Protein 3ASK (pdb70)

CATH classification: 2.30.30.140 (+1 more: 2.30.30.1150)

Secondary structure (DSSP, 8-state):
--S-TT-EEEEE-TTT--EEEEEEEEEEE-----EEEEEEETT-GGG-EEEEEGGGEEEPP--B--GGG--TT-EEEEEE-TTSTTS--EEEEEEEEEEEE-SS-EEEEEEE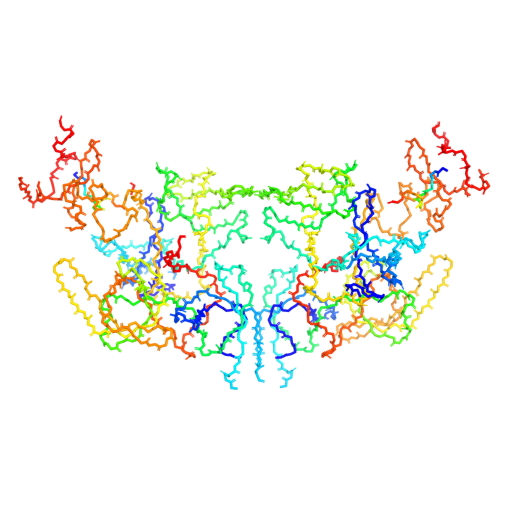E-SSSEEEEEEES-TT-PBPPPPSSSS----SPPPPPP-S---TTTTT-TTS--TTTS-SSS-------EE-SSS--EE-S------S--SSS----GGG-/--S-TT-EEEEE-TTT--EEEEEEEEEEE---EEEEEEETT-GGG-EEEEEGGGEEEPP--B--GGG--TT-EEEEEE-TTSTTS--EEEEEEEEEEEE-SS-EEEEEEEE-SSSEEEEEEES-TT-PBPPPPSSSS----S-PPPPP-S---TTTTT-SSS--TTTSBSSS---S-GGGEEE-SSS--EEETT----S--SSS----S--/--S-TT-EEEEE-TTT--EEEEEEEEEEE----EEEEEEETT-GGG-EEEEEGGGEEEPP--B--GGG--TT-EEEEEE-TT-TTS--EEEEEEEEEEEE-SS-EEEEEEEE-SSSEEEEEEES-TT-PBPPPPSSSS----SPPPPPP-----/--S-TT-EEEEE-TTT--EEEEEEEEEE-----EEEEEETT-GGG-EEEEEGGGEEEPP--B--GGG--TT-EEEEEE-TT-TTS--EEEEEEEEEEEE-SS-EEEEEEEE-SSSEEEEEEES-TT-PBPPPPSSSS----SPPPPPP----/--BTTT---/--BGGGG-

Solvent-accessible surface area: 41317 Å² total

Foldseek 3Di:
DLDDALFWKWFADLQWQFTATWGFHDKAQDVVQQTWTFIDGPPCCVVPTDIGGSVGIDAHWDDWDALVRDDAQAKWWAFADVVCRVFTAGIFIWGWHDWDDDPPDTWTFTWTDTNDRIDHTRTGDCRRGITHGDDGPPDDIHNDDDDDDDHDGADPVVRPPVPDWDCAPAPVVTRDPPSPWAAADQVRGIHRQQVPHHDPDDPDPHDHDDVRD/DLDDALFWKWFADLQWQFTATWGFHDWACVLQTKTFIDGPPCCVVPTDIGGNVGIDAHWDDWDALVRDDAQAKWWAFADVVDRVFTAGIFIWGWHDWDDDPPDTWTFTWTDTNDDIRHTRTGDCRRGITHGDDGPPDDIHNDDDDDDDHDGADPVQGPPLPFFDLAAAAVLPRDHPCQVQFDAAPVSRTTHRCVSPDDGDPPPPHDHDDVD/DLDDALFWKWFADLQWQFTATWGFHDWAQVVQQTWTFIDGPPCCVVPTDIGGSVGIDADFDDWDALVRDDAQAKWWAFADVVCRVDTAGIFIWGWHDWDDDPPDTWTFTWTDTNDDIRHTRTGDCRRGITHGDDGPPDDIHNDDDDDDDHDDPD/DLDDALFWKWFADLQWQFTATWGFHDWACVQQTWTFIDGPPCCVVPTDIGGSVGIDADWDDWDALVRDDAQDKWWAFADVVDRVDTAGIFIWGWHDWDDDPPDTWTFTWTDTNDDIRHTRTGDCRRGITHGDDGPPDDIHNDDDDDDDHDDD/DDDVVNVCD/DDDPVVPD

GO terms:
  GO:0061630 ubiquitin protein ligase activity (F, IDA)
  GO:0141119 chromosomal DNA methylation maintenance following DNA replication (P, IDA)
  GO:0006511 ubiquitin-dependent protein catabolic process (P, IDA)
  GO:0090307 mitotic spindle assembly (P, IDA)
  GO:0071168 protein localization to chromatin (P, IDA)
  GO:0005819 spindle (C, IC)
  GO:0062072 histone H3K9me2/3 reader activity (F, IDA)
  GO:0004842 ubiquitin-protein transferase activity (F, IDA)
  GO:0000785 chromatin (C, IDA)
  GO:0000791 euchromatin (C, IDA)
  GO:0000792 heterochromatin (C, IDA)
  GO:0005657 replication fork (C, IDA)
  GO:0008270 zinc ion binding (F, IDA)
  GO:0008327 methyl-CpG binding (F, IDA)
  GO:0042393 histone binding (F, IDA)
  GO:0044729 hemi-methylated DNA-binding (F, IDA)
  GO:0051865 protein autoubiquitination (P, IDA)
  GO:0140234 histone H3K23 ubiquitin ligase activity (F, IDA)
  GO:0140248 histone H3K18 ubiquitin ligase activity (F, IDA)
  GO:0140851 histone H3K14 ubiquitin ligase activity (F, IDA)

Radius of gyration: 33.24 Å; Cα contacts (8 Å, |Δi|>4): 1728; chains: 6; bounding box: 74×104×76 Å

Sequence (747 aa):
SLYKVNEYVDARDTNMGAWFEAQVVRVTRKAEEDVIYHVKYDDYPENGVVQMNSRDVRARARTIIKWQDLEVGQVVMLNYNPDNPKERGFWYDAEISRKRETRTARELYANVVLGDDSLNDCRIIFVDEVFKIERPGEGSPMVDNPMRRKSGPSCKHCKDDVNRLCRVCACHLCGGRQDKQLMCDECDMAFHIYCPPLSSVPSEDEWYCPECRSLYKVNEYVDARDTNMGAWFEAQVVRVTRKEDVIYHVKYDDYPENGVVQMNSRDVRARARTIIKWQDLEVGQVVMLNYNPDNPKERGFWYDAEISRKRETRTARELYANVVLGDDSLNDCRIIFVDEVFKIERPGEGSPMVDNPMRRKSGPSCKHCKDDVNRLCRVCACHLCGGRQDPDKQLMCDECDMAFHIYCPLSSVPSEDEWYCPECSLYKVNEYVDARDTNMGAWFEAQVVRVTRKEEDVIYHVKYDDYPENGVVQMNSRDVRARARTIIKWQDLEVGQVVMLNYNPDNPKERGFWYDAEISRKRETRTARELYANVVLGDDSLNDCRIIFVDEVFKIERPGEGSPMVDNPMRRKSGPSCSLYKVNEYVDARDTNMGAWFEAQVVRVTREEDVIYHVKYDDYPENGVVQMNSRDVRARARTIIKWQDLEVGQVVMLNYNPDNPKERGFWYDAEISRKRETRTARELYANVVLGDDSLNDCRIIFVDEVFKIERPGEGSPMVDNPMRRKSGPSARTKQTARSARTKQTAR

Organism: Homo sapiens (NCBI:txid9606)

Nearest PDB structures (foldseek):
  3ask-assembly1_A  TM=1.005E+00  e=2.298E-40  Homo sapiens
  4gy5-assembly2_B  TM=9.785E-01  e=2.941E-33  Homo sapiens
  8xv7-assembly4_G  TM=7.221E-01  e=1.138E-34  Homo sapiens
  8xv7-assembly2_C  TM=7.430E-01  e=5.491E-34  Homo sapiens
  4gy5-assembly3_C  TM=9.882E-01  e=8.715E-26  Homo sapiens

InterPro domains:
  IPR000626 Ubiquitin-like domain [PF00240] (3-75)
  IPR000626 Ubiquitin-like domain [PS50053] (1-75)
  IPR000626 Ubiquitin-like domain [SM00213] (1-74)
  IPR001841 Zinc finger, RING-type [PS50089] (318-364)
  IPR001841 Zinc finger, RING-type [PS50089] (724-763)
  IPR001841 Zinc finger, RING-type [SM00184] (318-363)
  IPR001841 Zinc finger, RING-type [SM00184] (724-762)
  IPR001965 Zinc finger, PHD-type [SM00249] (317-364)
  IPR003105 SRA-YDG [PF02182] (417-585)
  IPR003105 SRA-YDG [PS51015] (419-582)
  IPR003105 SRA-YDG [SM00466] (414-586)
  IPR011011 Zinc finger, FYVE/PHD-type [SSF57903] (316-367)
  IPR013083 Zinc finger, RING/FYVE/PHD-type [G3DSA:3.30.40.10] (670-793)
  IPR015947 PUA-like superfamily [SSF88697] (400-607)
  IPR017907 Zinc finger, RING-type, conserved site [PS00518] (739-748)
  IPR019787 Zinc finger, PHD-finger [PF00628] (318-363)
  IPR019787 Zinc finger, PHD-finger [PS50016] (310-366)
  IPR021991 UHRF1, tandem tudor domain [PF12148] (133-284)
  IPR029071 Ubiquitin-like domain superfamily [SSF54236] (1-96)
  IPR036987 SRA-YDG superfamily [G3DSA:2.30.280.10] (399-609)

B-factor: mean 73.13, std 26.06, range [27.77, 177.84]

Structure (mmCIF, N/CA/C/O backbone):
data_3ASK
#
_entry.id   3ASK
#
_cell.length_a   145.178
_cell.length_b   145.178
_cell.length_c   125.413
_cell.angle_alpha   90.00
_cell.angle_beta   90.00
_cell.angle_gamma   90.00
#
_symmetry.space_group_name_H-M   'P 42 21 2'
#
loop_
_entity.id
_entity.type
_entity.pdbx_description
1 polymer 'E3 ubiquitin-protein ligase UHRF1'
2 polymer 'Histone H3.3'
3 non-polymer 'ZINC ION'
4 water water
#
loop_
_atom_site.group_PDB
_atom_site.id
_atom_site.type_symbol
_atom_site.label_atom_id
_atom_site.label_alt_id
_atom_site.label_comp_id
_atom_site.label_asym_id
_atom_site.label_entity_id
_atom_site.label_seq_id
_atom_site.pdbx_PDB_ins_code
_atom_site.Cartn_x
_atom_site.Cartn_y
_atom_site.Cartn_z
_atom_site.occupancy
_atom_site.B_iso_or_equiv
_atom_site.auth_seq_id
_atom_site.auth_comp_id
_atom_site.auth_asym_id
_atom_site.auth_atom_id
_atom_site.pdbx_PDB_model_num
ATOM 1 N N . SER A 1 1 ? 23.216 -19.525 30.149 1.00 71.02 133 SER A N 1
ATOM 2 C CA . SER A 1 1 ? 22.637 -18.838 31.286 1.00 57.72 133 SER A CA 1
ATOM 3 C C . SER A 1 1 ? 23.174 -17.409 31.367 1.00 72.32 133 SER A C 1
ATOM 4 O O . SER A 1 1 ? 23.915 -16.972 30.485 1.00 79.41 133 SER A O 1
ATOM 7 N N . LEU A 1 2 ? 22.782 -16.677 32.408 1.00 62.87 134 LEU A N 1
ATOM 8 C CA . LEU A 1 2 ? 23.273 -15.317 32.604 1.00 73.73 134 LEU A CA 1
ATOM 9 C C . LEU A 1 2 ? 24.754 -15.357 32.924 1.00 69.17 134 LEU A C 1
ATOM 10 O O . LEU A 1 2 ? 25.561 -14.639 32.328 1.00 56.99 134 LEU A O 1
ATOM 15 N N . TYR A 1 3 ? 25.096 -16.219 33.874 1.00 54.35 135 TYR A N 1
ATOM 16 C CA . TYR A 1 3 ? 26.447 -16.292 34.404 1.00 65.86 135 TYR A CA 1
ATOM 17 C C . TYR A 1 3 ? 27.153 -17.583 33.993 1.00 60.87 135 TYR A C 1
ATOM 18 O O . TYR A 1 3 ? 26.609 -18.677 34.127 1.00 53.41 135 TYR A O 1
ATOM 27 N N . LYS A 1 4 ? 28.374 -17.437 33.492 1.00 51.57 136 LYS A N 1
ATOM 28 C CA . LYS A 1 4 ? 29.091 -18.548 32.893 1.00 51.79 136 LYS A CA 1
ATOM 29 C C . LYS A 1 4 ? 30.026 -19.179 33.901 1.00 64.60 136 LYS A C 1
ATOM 30 O O . LYS A 1 4 ? 30.355 -18.558 34.909 1.00 56.03 136 LYS A O 1
ATOM 36 N N . VAL A 1 5 ? 30.443 -20.414 33.633 1.00 51.27 137 VAL A N 1
ATOM 37 C CA . VAL A 1 5 ? 31.483 -21.048 34.429 1.00 53.37 137 VAL A CA 1
ATOM 38 C C . VAL A 1 5 ? 32.734 -20.159 34.469 1.00 56.97 137 VAL A C 1
ATOM 39 O O . VAL A 1 5 ? 33.055 -19.460 33.499 1.00 45.84 137 VAL A O 1
ATOM 43 N N . ASN A 1 6 ? 33.430 -20.172 35.599 1.00 52.44 138 ASN A N 1
ATOM 44 C CA . ASN A 1 6 ? 34.655 -19.388 35.748 1.00 74.09 138 ASN A CA 1
ATOM 45 C C . ASN A 1 6 ? 34.436 -17.905 35.960 1.00 65.48 138 ASN A C 1
ATOM 46 O O . ASN A 1 6 ? 35.406 -17.158 36.144 1.00 57.51 138 ASN A O 1
ATOM 51 N N . GLU A 1 7 ? 33.176 -17.481 35.889 1.00 51.20 139 GLU A N 1
ATOM 52 C CA . GLU A 1 7 ? 32.836 -16.076 36.058 1.00 46.28 139 GLU A CA 1
ATOM 53 C C . GLU A 1 7 ? 32.806 -15.777 37.536 1.00 64.00 139 GLU A C 1
ATOM 54 O O . GLU A 1 7 ? 32.363 -16.613 38.328 1.00 60.60 139 GLU A O 1
ATOM 60 N N . TYR A 1 8 ? 33.315 -14.607 37.914 1.00 54.64 140 TYR A N 1
ATOM 61 C CA . TYR A 1 8 ? 33.347 -14.229 39.315 1.00 47.86 140 TYR A CA 1
ATOM 62 C C . TYR A 1 8 ? 32.052 -13.531 39.670 1.00 51.64 140 TYR A C 1
ATOM 63 O O . TYR A 1 8 ? 31.577 -12.669 38.932 1.00 68.95 140 TYR A O 1
ATOM 72 N N . VAL A 1 9 ? 31.473 -13.924 40.793 1.00 46.87 141 VAL A N 1
ATOM 73 C CA . VAL A 1 9 ? 30.141 -13.489 41.142 1.00 41.27 141 VAL A CA 1
ATOM 74 C C . VAL A 1 9 ? 30.068 -13.253 42.638 1.00 48.39 141 VAL A C 1
ATOM 75 O O . VAL A 1 9 ? 31.034 -13.472 43.359 1.00 49.90 141 VAL A O 1
ATOM 79 N N . ASP A 1 10 ? 28.924 -12.781 43.101 1.00 41.19 142 ASP A N 1
ATOM 80 C CA . ASP A 1 10 ? 28.661 -12.742 44.526 1.00 41.58 142 ASP A CA 1
ATOM 81 C C . ASP A 1 10 ? 27.520 -13.724 44.711 1.00 48.10 142 ASP A C 1
ATOM 82 O O . ASP A 1 10 ? 26.580 -13.761 43.905 1.00 44.99 142 ASP A O 1
ATOM 87 N N . ALA A 1 11 ? 27.612 -14.541 45.750 1.00 35.58 143 ALA A N 1
ATOM 88 C CA . ALA A 1 11 ? 26.549 -15.473 46.053 1.00 38.08 143 ALA A CA 1
ATOM 89 C C . ALA A 1 11 ? 25.970 -15.144 47.410 1.00 52.39 143 ALA A C 1
ATOM 90 O O . ALA A 1 11 ? 26.718 -14.942 48.367 1.00 43.23 143 ALA A O 1
ATOM 92 N N . ARG A 1 12 ? 24.643 -15.077 47.488 1.00 41.33 144 ARG A N 1
ATOM 93 C CA . ARG A 1 12 ? 23.983 -14.737 48.736 1.00 49.36 144 ARG A CA 1
ATOM 94 C C . ARG A 1 12 ? 23.674 -15.954 49.615 1.00 60.89 144 ARG A C 1
ATOM 95 O O . ARG A 1 12 ? 23.061 -16.918 49.168 1.00 58.87 144 ARG A O 1
ATOM 103 N N . ASP A 1 13 ? 24.103 -15.894 50.869 1.00 44.70 145 ASP A N 1
ATOM 104 C CA . ASP A 1 13 ? 23.753 -16.897 51.853 1.00 52.37 145 ASP A CA 1
ATOM 105 C C . ASP A 1 13 ? 22.348 -16.630 52.351 1.00 56.48 145 ASP A C 1
ATOM 106 O O . ASP A 1 13 ? 22.092 -15.601 52.952 1.00 71.53 145 ASP A O 1
ATOM 111 N N . THR A 1 14 ? 21.436 -17.561 52.102 1.00 68.31 146 THR A N 1
ATOM 112 C CA . THR A 1 14 ? 20.014 -17.333 52.355 1.00 69.96 146 THR A CA 1
ATOM 113 C C . THR A 1 14 ? 19.632 -17.243 53.829 1.00 64.36 146 THR A C 1
ATOM 114 O O . THR A 1 14 ? 18.565 -16.733 54.156 1.00 70.71 146 THR A O 1
ATOM 118 N N . ASN A 1 15 ? 20.493 -17.736 54.713 1.00 61.62 147 ASN A N 1
ATOM 119 C CA . ASN A 1 15 ? 20.251 -17.619 56.149 1.00 72.02 147 ASN A CA 1
ATOM 120 C C . ASN A 1 15 ? 20.433 -16.197 56.643 1.00 72.95 147 ASN A C 1
ATOM 121 O O . ASN A 1 15 ? 19.546 -15.627 57.272 1.00 82.76 147 ASN A O 1
ATOM 126 N N . MET A 1 16 ? 21.597 -15.632 56.350 1.00 66.87 148 MET A N 1
ATOM 127 C CA . MET A 1 16 ? 21.972 -14.338 56.886 1.00 69.53 148 MET A CA 1
ATOM 128 C C . MET A 1 16 ? 21.761 -13.180 55.936 1.00 59.79 148 MET A C 1
ATOM 129 O O . MET A 1 16 ? 21.858 -12.033 56.345 1.00 74.26 148 MET A O 1
ATOM 134 N N . GLY A 1 17 ? 21.486 -13.475 54.675 1.00 59.10 149 GLY A N 1
ATOM 135 C CA . GLY A 1 17 ? 21.189 -12.441 53.701 1.00 56.17 149 GLY A CA 1
ATOM 136 C C . GLY A 1 17 ? 22.420 -11.818 53.077 1.00 52.21 149 GLY A C 1
ATOM 137 O O . GLY A 1 17 ? 22.319 -11.109 52.083 1.00 55.60 149 GLY A O 1
ATOM 138 N N . ALA A 1 18 ? 23.584 -12.091 53.660 1.00 60.02 150 ALA A N 1
ATOM 139 C CA . ALA A 1 18 ? 24.851 -11.540 53.182 1.00 48.17 150 ALA A CA 1
ATOM 140 C C . ALA A 1 18 ? 25.257 -12.081 51.811 1.00 54.63 150 ALA A C 1
ATOM 141 O O . ALA A 1 18 ? 24.911 -13.196 51.449 1.00 71.22 150 ALA A O 1
ATOM 143 N N . TRP A 1 19 ? 25.977 -11.274 51.044 1.00 48.04 151 TRP A N 1
ATOM 144 C CA . TRP A 1 19 ? 26.557 -11.730 49.791 1.00 47.17 151 TRP A CA 1
ATOM 145 C C . TRP A 1 19 ? 28.036 -12.024 49.985 1.00 61.88 151 TRP A C 1
ATOM 146 O O . TRP A 1 19 ? 28.749 -11.290 50.692 1.00 41.17 151 TRP A O 1
ATOM 157 N N . PHE A 1 20 ? 28.489 -13.105 49.350 1.00 47.42 152 PHE A N 1
ATOM 158 C CA . PHE A 1 20 ? 29.866 -13.536 49.469 1.00 42.85 152 PHE A CA 1
ATOM 159 C C . PHE A 1 20 ? 30.558 -13.648 48.134 1.00 39.56 152 PHE A C 1
ATOM 160 O O . PHE A 1 20 ? 29.946 -13.967 47.132 1.00 47.58 152 PHE A O 1
ATOM 168 N N . GLU A 1 21 ? 31.850 -13.379 48.130 1.00 50.19 153 GLU A N 1
ATOM 169 C CA . GLU A 1 21 ? 32.624 -13.462 46.910 1.00 53.39 153 GLU A CA 1
ATOM 170 C C . GLU A 1 21 ? 32.828 -14.926 46.583 1.00 50.75 153 GLU A C 1
ATOM 171 O O . GLU A 1 21 ? 33.315 -15.695 47.414 1.00 56.85 153 GLU A O 1
ATOM 177 N N . ALA A 1 22 ? 32.431 -15.308 45.375 1.00 48.43 154 ALA A N 1
ATOM 178 C CA . ALA A 1 22 ? 32.449 -16.702 44.948 1.00 46.56 154 ALA A CA 1
ATOM 179 C C . ALA A 1 22 ? 32.745 -16.787 43.471 1.00 51.65 154 ALA A C 1
ATOM 180 O O . ALA A 1 22 ? 32.890 -15.768 42.791 1.00 65.33 154 ALA A O 1
ATOM 182 N N . GLN A 1 23 ? 32.808 -18.011 42.966 1.00 50.48 155 GLN A N 1
ATOM 183 C CA . GLN A 1 23 ? 33.112 -18.228 41.558 1.00 50.94 155 GLN A CA 1
ATOM 184 C C . GLN A 1 23 ? 32.343 -19.408 40.977 1.00 53.54 155 GLN A C 1
ATOM 185 O O . GLN A 1 23 ? 32.144 -20.422 41.644 1.00 58.52 155 GLN A O 1
ATOM 191 N N . VAL A 1 24 ? 31.909 -19.276 39.733 1.00 43.62 156 VAL A N 1
ATOM 192 C CA . VAL A 1 24 ? 31.066 -20.299 39.137 1.00 47.43 156 VAL A CA 1
ATOM 193 C C . VAL A 1 24 ? 31.878 -21.469 38.630 1.00 57.83 156 VAL A C 1
ATOM 194 O O . VAL A 1 24 ? 32.781 -21.309 37.805 1.00 67.55 156 VAL A O 1
ATOM 198 N N . VAL A 1 25 ? 31.539 -22.649 39.133 1.00 64.65 157 VAL A N 1
ATOM 199 C CA . VAL A 1 25 ? 32.254 -23.879 38.819 1.00 61.02 157 VAL A CA 1
ATOM 200 C C . VAL A 1 25 ? 31.524 -24.734 37.776 1.00 63.73 157 VAL A C 1
ATOM 201 O O . VAL A 1 25 ? 32.143 -25.257 36.845 1.00 60.58 157 VAL A O 1
ATOM 205 N N . ARG A 1 26 ? 30.208 -24.853 37.925 1.00 55.78 158 ARG A N 1
ATOM 206 C CA . ARG A 1 26 ? 29.397 -25.620 36.989 1.00 65.17 158 ARG A CA 1
ATOM 207 C C . ARG A 1 26 ? 27.984 -25.073 36.915 1.00 49.10 158 ARG A C 1
ATOM 208 O O . ARG A 1 26 ? 27.467 -24.586 37.909 1.00 53.78 158 ARG A O 1
ATOM 216 N N . VAL A 1 27 ? 27.359 -25.163 35.741 1.00 65.11 159 VAL A N 1
ATOM 217 C CA . VAL A 1 27 ? 25.973 -24.706 35.568 1.00 62.96 159 VAL A CA 1
ATOM 218 C C . VAL A 1 27 ? 25.044 -25.842 35.164 1.00 56.89 159 VAL A C 1
ATOM 219 O O . VAL A 1 27 ? 25.260 -26.466 34.132 1.00 77.13 159 VAL A O 1
ATOM 223 N N . THR A 1 28 ? 24.011 -26.098 35.965 1.00 58.22 160 THR A N 1
ATOM 224 C CA . THR A 1 28 ? 22.969 -27.081 35.617 1.00 74.75 160 THR A CA 1
ATOM 225 C C . THR A 1 28 ? 21.552 -26.511 35.727 1.00 70.13 160 THR A C 1
ATOM 226 O O . THR A 1 28 ? 21.325 -25.564 36.467 1.00 75.57 160 THR A O 1
ATOM 230 N N . ARG A 1 29 ? 20.599 -27.099 35.006 1.00 88.79 161 ARG A N 1
ATOM 231 C CA . ARG A 1 29 ? 19.213 -26.613 35.026 1.00 99.00 161 ARG A CA 1
ATOM 232 C C . ARG A 1 29 ? 18.253 -27.560 35.769 1.00 88.51 161 ARG A C 1
ATOM 233 O O . ARG A 1 29 ? 18.633 -28.665 36.131 1.00 76.42 161 ARG A O 1
ATOM 241 N N . LYS A 1 30 ? 17.022 -27.119 36.019 1.00 108.55 162 LYS A N 1
ATOM 242 C CA . LYS A 1 30 ? 16.062 -27.902 36.816 1.00 118.45 162 LYS A CA 1
ATOM 243 C C . LYS A 1 30 ? 14.987 -28.629 35.992 1.00 124.54 162 LYS A C 1
ATOM 244 O O . LYS A 1 30 ? 14.650 -29.782 36.287 1.00 93.34 162 LYS A O 1
ATOM 250 N N . ALA A 1 31 ? 14.447 -27.944 34.981 1.00 120.34 163 ALA A N 1
ATOM 251 C CA . ALA A 1 31 ? 13.347 -28.466 34.161 1.00 129.37 163 ALA A CA 1
ATOM 252 C C . ALA A 1 31 ? 13.675 -28.431 32.662 1.00 111.52 163 ALA A C 1
ATOM 253 O O . ALA A 1 31 ? 13.767 -29.472 31.999 1.00 77.29 163 ALA A O 1
ATOM 255 N N . GLU A 1 38 ? 14.870 -20.378 30.424 1.00 91.89 179 GLU A N 1
ATOM 256 C CA . GLU A 1 38 ? 14.474 -19.538 31.553 1.00 111.06 179 GLU A CA 1
ATOM 257 C C . GLU A 1 38 ? 15.507 -19.605 32.681 1.00 100.40 179 GLU A C 1
ATOM 258 O O . GLU A 1 38 ? 16.016 -20.678 32.991 1.00 86.27 179 GLU A O 1
ATOM 264 N N . GLU A 1 39 ? 15.805 -18.460 33.295 1.00 81.72 180 GLU A N 1
ATOM 265 C CA . GLU A 1 39 ? 16.813 -18.388 34.355 1.00 81.44 180 GLU A CA 1
ATOM 266 C C . GLU A 1 39 ? 16.359 -18.934 35.692 1.00 84.47 180 GLU A C 1
ATOM 267 O O . GLU A 1 39 ? 16.527 -18.277 36.712 1.00 93.58 180 GLU A O 1
ATOM 273 N N . ASP A 1 40 ? 15.780 -20.127 35.691 1.00 96.50 181 ASP A N 1
ATOM 274 C CA . ASP A 1 40 ? 15.643 -20.885 36.924 1.00 94.68 181 ASP A CA 1
ATOM 275 C C . ASP A 1 40 ? 16.634 -22.036 36.850 1.00 98.81 181 ASP A C 1
ATOM 276 O O . ASP A 1 40 ? 16.270 -23.209 36.762 1.00 67.77 181 ASP A O 1
ATOM 281 N N . VAL A 1 41 ? 17.907 -21.658 36.852 1.00 94.08 182 VAL A N 1
ATOM 282 C CA . VAL A 1 41 ? 18.996 -22.601 36.730 1.00 71.89 182 VAL A CA 1
ATOM 283 C C . VAL A 1 41 ? 19.646 -22.780 38.086 1.00 73.89 182 VAL A C 1
ATOM 284 O O . VAL A 1 41 ? 19.253 -22.132 39.061 1.00 69.15 182 VAL A O 1
ATOM 288 N N . ILE A 1 42 ? 20.639 -23.662 38.138 1.00 58.64 183 ILE A N 1
ATOM 289 C CA . ILE A 1 42 ? 21.391 -23.909 39.353 1.00 64.07 183 ILE A CA 1
ATOM 290 C C . ILE A 1 42 ? 22.854 -23.541 39.152 1.00 69.83 183 ILE A C 1
ATOM 291 O O . ILE A 1 42 ? 23.511 -23.996 38.214 1.00 70.82 183 ILE A O 1
ATOM 296 N N . TYR A 1 43 ? 23.362 -22.696 40.034 1.00 57.24 184 TYR A N 1
ATOM 297 C CA . TYR A 1 43 ? 24.752 -22.305 39.953 1.00 57.00 184 TYR A CA 1
ATOM 298 C C . TYR A 1 43 ? 25.566 -23.051 40.990 1.00 60.08 184 TYR A C 1
ATOM 299 O O . TYR A 1 43 ? 25.256 -23.035 42.183 1.00 60.84 184 TYR A O 1
ATOM 308 N N . HIS A 1 44 ? 26.605 -23.725 40.521 1.00 52.46 185 HIS A N 1
ATOM 309 C CA . HIS A 1 44 ? 27.503 -24.431 41.415 1.00 65.79 185 HIS A CA 1
ATOM 310 C C . HIS A 1 44 ? 28.699 -23.540 41.639 1.00 59.00 185 HIS A C 1
ATOM 311 O O . HIS A 1 44 ? 29.516 -23.368 40.736 1.00 65.99 185 HIS A O 1
ATOM 318 N N . VAL A 1 45 ? 28.788 -22.959 42.835 1.00 43.03 186 VAL A N 1
ATOM 319 C CA . VAL A 1 45 ? 29.835 -21.985 43.124 1.00 53.77 186 VAL A CA 1
ATOM 320 C C . VAL A 1 45 ? 30.763 -22.484 44.215 1.00 48.67 186 VAL A C 1
ATOM 321 O O . VAL A 1 45 ? 30.331 -23.195 45.103 1.00 50.04 186 VAL A O 1
ATOM 325 N N . LYS A 1 46 ? 32.041 -22.127 44.131 1.00 55.81 187 LYS A N 1
ATOM 326 C CA . LYS A 1 46 ? 32.969 -22.326 45.238 1.00 43.63 187 LYS A CA 1
ATOM 327 C C . LYS A 1 46 ? 33.299 -20.958 45.794 1.00 55.35 187 LYS A C 1
ATOM 328 O O . LYS A 1 46 ? 33.504 -20.006 45.041 1.00 62.31 187 LYS A O 1
ATOM 334 N N . TYR A 1 47 ? 33.330 -20.846 47.112 1.00 65.85 188 TYR A N 1
ATOM 335 C CA . TYR A 1 47 ? 33.613 -19.561 47.756 1.00 58.08 188 TYR A CA 1
ATOM 336 C C . TYR A 1 47 ? 35.106 -19.248 47.845 1.00 68.85 188 TYR A C 1
ATOM 337 O O . TYR A 1 47 ? 35.911 -20.103 48.210 1.00 60.08 188 TYR A O 1
ATOM 346 N N . ASP A 1 48 ? 35.464 -18.011 47.514 1.00 87.42 189 ASP A N 1
ATOM 347 C CA . ASP A 1 48 ? 36.870 -17.604 47.403 1.00 105.03 189 ASP A CA 1
ATOM 348 C C . ASP A 1 48 ? 37.734 -18.003 48.610 1.00 94.27 189 ASP A C 1
ATOM 349 O O . ASP A 1 48 ? 38.800 -18.606 48.457 1.00 59.16 189 ASP A O 1
ATOM 354 N N . ASP A 1 49 ? 37.268 -17.663 49.805 1.00 71.13 190 ASP A N 1
ATOM 355 C CA . ASP A 1 49 ? 38.027 -17.922 51.021 1.00 77.14 190 ASP A CA 1
ATOM 356 C C . ASP A 1 49 ? 37.313 -18.884 51.973 1.00 81.32 190 ASP A C 1
ATOM 357 O O . ASP A 1 49 ? 37.486 -18.818 53.195 1.00 68.13 190 ASP A O 1
ATOM 362 N N . TYR A 1 50 ? 36.520 -19.785 51.402 1.00 77.05 191 TYR A N 1
ATOM 363 C CA . TYR A 1 50 ? 35.875 -20.823 52.186 1.00 72.96 191 TYR A CA 1
ATOM 364 C C . TYR A 1 50 ? 35.962 -22.205 51.531 1.00 70.09 191 TYR A C 1
ATOM 365 O O . TYR A 1 50 ? 34.952 -22.890 51.397 1.00 81.54 191 TYR A O 1
ATOM 374 N N . PRO A 1 51 ? 37.171 -22.630 51.137 1.00 67.24 192 PRO A N 1
ATOM 375 C CA . PRO A 1 51 ? 37.339 -23.941 50.508 1.00 78.79 192 PRO A CA 1
ATOM 376 C C . PRO A 1 51 ? 36.680 -25.075 51.307 1.00 70.95 192 PRO A C 1
ATOM 377 O O . PRO A 1 51 ? 36.197 -26.047 50.733 1.00 60.14 192 PRO A O 1
ATOM 381 N N . GLU A 1 52 ? 36.659 -24.947 52.623 1.00 55.99 193 GLU A N 1
ATOM 382 C CA . GLU A 1 52 ? 36.102 -25.978 53.476 1.00 61.93 193 GLU A CA 1
ATOM 383 C C . GLU A 1 52 ? 34.631 -26.278 53.175 1.00 72.88 193 GLU A C 1
ATOM 384 O O . GLU A 1 52 ? 34.098 -27.287 53.624 1.00 89.09 193 GLU A O 1
ATOM 390 N N . ASN A 1 53 ? 33.968 -25.402 52.432 1.00 57.05 194 ASN A N 1
ATOM 391 C CA . ASN A 1 53 ? 32.553 -25.584 52.159 1.00 51.18 194 ASN A CA 1
ATOM 392 C C . ASN A 1 53 ? 32.388 -26.183 50.790 1.00 51.14 194 ASN A C 1
ATOM 393 O O . ASN A 1 53 ? 31.282 -26.473 50.348 1.00 67.78 194 ASN A O 1
ATOM 398 N N . GLY A 1 54 ? 33.509 -26.351 50.107 1.00 50.55 195 GLY A N 1
ATOM 399 C CA . GLY A 1 54 ? 33.515 -26.950 48.792 1.00 50.65 195 GLY A CA 1
ATOM 400 C C . GLY A 1 54 ? 32.561 -26.270 47.850 1.00 48.55 195 GLY A C 1
ATOM 401 O O . GLY A 1 54 ? 32.416 -25.061 47.882 1.00 72.67 195 GLY A O 1
ATOM 402 N N . VAL A 1 55 ? 31.915 -27.057 47.008 1.00 47.82 196 VAL A N 1
ATOM 403 C CA . VAL A 1 55 ? 31.059 -26.517 45.979 1.00 41.34 196 VAL A CA 1
ATOM 404 C C . VAL A 1 55 ? 29.615 -26.522 46.450 1.00 59.67 196 VAL A C 1
ATOM 405 O O . VAL A 1 55 ? 29.031 -27.569 46.726 1.00 61.26 196 VAL A O 1
ATOM 409 N N . VAL A 1 56 ? 29.043 -25.331 46.554 1.00 68.12 197 VAL A N 1
ATOM 410 C CA . VAL A 1 56 ? 27.666 -25.171 47.003 1.00 47.63 197 VAL A CA 1
ATOM 411 C C . VAL A 1 56 ? 26.758 -24.893 45.825 1.00 46.57 197 VAL A C 1
ATOM 412 O O . VAL A 1 56 ? 27.183 -24.310 44.826 1.00 49.48 197 VAL A O 1
ATOM 416 N N . GLN A 1 57 ? 25.513 -25.341 45.926 1.00 57.93 198 GLN A N 1
ATOM 417 C CA . GLN A 1 57 ? 24.536 -25.099 44.868 1.00 59.59 198 GLN A CA 1
ATOM 418 C C . GLN A 1 57 ? 23.717 -23.885 45.223 1.00 58.08 198 GLN A C 1
ATOM 419 O O . GLN A 1 57 ? 23.214 -23.784 46.337 1.00 53.62 198 GLN A O 1
ATOM 425 N N . MET A 1 58 ? 23.593 -22.963 44.274 1.00 50.80 199 MET A N 1
ATOM 426 C CA . MET A 1 58 ? 22.876 -21.724 44.504 1.00 48.79 199 MET A CA 1
ATOM 427 C C . MET A 1 58 ? 21.672 -21.631 43.587 1.00 53.75 199 MET A C 1
ATOM 428 O O . MET A 1 58 ? 21.726 -22.018 42.421 1.00 59.37 199 MET A O 1
ATOM 433 N N . ASN A 1 59 ? 20.579 -21.114 44.120 1.00 49.97 200 ASN A N 1
ATOM 434 C CA . ASN A 1 59 ? 19.426 -20.796 43.307 1.00 62.67 200 ASN A CA 1
ATOM 435 C C . ASN A 1 59 ? 19.796 -19.528 42.556 1.00 56.27 200 ASN A C 1
ATOM 436 O O . ASN A 1 59 ? 20.516 -18.697 43.083 1.00 61.45 200 ASN A O 1
ATOM 441 N N . SER A 1 60 ? 19.329 -19.377 41.326 1.00 54.00 201 SER A N 1
ATOM 442 C CA . SER A 1 60 ? 19.770 -18.260 40.493 1.00 51.88 201 SER A CA 1
ATOM 443 C C . SER A 1 60 ? 19.451 -16.883 41.089 1.00 68.68 201 SER A C 1
ATOM 444 O O . SER A 1 60 ? 20.144 -15.899 40.821 1.00 59.84 201 SER A O 1
ATOM 447 N N . ARG A 1 61 ? 18.400 -16.804 41.894 1.00 68.37 202 ARG A N 1
ATOM 448 C CA . ARG A 1 61 ? 18.034 -15.525 42.487 1.00 65.53 202 ARG A CA 1
ATOM 449 C C . ARG A 1 61 ? 19.083 -15.063 43.478 1.00 66.28 202 ARG A C 1
ATOM 450 O O . ARG A 1 61 ? 19.034 -13.934 43.943 1.00 65.57 202 ARG A O 1
ATOM 458 N N . ASP A 1 62 ? 20.035 -15.937 43.786 1.00 56.06 203 ASP A N 1
ATOM 459 C CA . ASP A 1 62 ? 21.025 -15.671 44.812 1.00 48.60 203 ASP A CA 1
ATOM 460 C C . ASP A 1 62 ? 22.450 -15.519 44.256 1.00 58.77 203 ASP A C 1
ATOM 461 O O . ASP A 1 62 ? 23.435 -15.557 45.003 1.00 57.39 203 ASP A O 1
ATOM 466 N N . VAL A 1 63 ? 22.551 -15.330 42.945 1.00 46.04 204 VAL A N 1
ATOM 467 C CA . VAL A 1 63 ? 23.840 -15.097 42.298 1.00 48.56 204 VAL A CA 1
ATOM 468 C C . VAL A 1 63 ? 23.753 -13.882 41.381 1.00 56.48 204 VAL A C 1
ATOM 469 O O . VAL A 1 63 ? 22.827 -13.760 40.584 1.00 70.14 204 VAL A O 1
ATOM 473 N N . ARG A 1 64 ? 24.708 -12.971 41.500 1.00 54.49 205 ARG A N 1
ATOM 474 C CA . ARG A 1 64 ? 24.853 -11.886 40.528 1.00 47.66 205 ARG A CA 1
ATOM 475 C C . ARG A 1 64 ? 26.321 -11.659 40.211 1.00 52.70 205 ARG A C 1
ATOM 476 O O . ARG A 1 64 ? 27.206 -12.198 40.874 1.00 50.25 205 ARG A O 1
ATOM 484 N N . ALA A 1 65 ? 26.575 -10.854 39.192 1.00 52.52 206 ALA A N 1
ATOM 485 C CA . ALA A 1 65 ? 27.932 -10.485 38.840 1.00 41.13 206 ALA A CA 1
ATOM 486 C C . ALA A 1 65 ? 28.636 -9.849 40.030 1.00 50.88 206 ALA A C 1
ATOM 487 O O . ALA A 1 65 ? 28.019 -9.161 40.827 1.00 55.38 206 ALA A O 1
ATOM 489 N N . ARG A 1 66 ? 29.936 -10.073 40.128 1.00 52.52 207 ARG A N 1
ATOM 490 C CA . ARG A 1 66 ? 30.735 -9.577 41.229 1.00 39.21 207 ARG A CA 1
ATOM 491 C C . ARG A 1 66 ? 30.743 -8.073 41.274 1.00 54.81 207 ARG A C 1
ATOM 492 O O . ARG A 1 66 ? 30.960 -7.427 40.258 1.00 49.66 207 ARG A O 1
ATOM 500 N N . ALA A 1 67 ? 30.537 -7.518 42.462 1.00 51.94 208 ALA A N 1
ATOM 501 C CA . ALA A 1 67 ? 30.583 -6.085 42.644 1.00 45.80 208 ALA A CA 1
ATOM 502 C C . ALA A 1 67 ? 31.981 -5.586 42.268 1.00 43.18 208 ALA A C 1
ATOM 503 O O . ALA A 1 67 ? 32.968 -6.256 42.546 1.00 47.11 208 ALA A O 1
ATOM 505 N N . ARG A 1 68 ? 32.055 -4.412 41.641 1.00 43.08 209 ARG A N 1
ATOM 506 C CA . ARG A 1 68 ? 33.323 -3.854 41.185 1.00 50.19 209 ARG A CA 1
ATOM 507 C C . ARG A 1 68 ? 33.361 -2.337 41.309 1.00 51.54 209 ARG A C 1
ATOM 508 O O . ARG A 1 68 ? 34.426 -1.736 41.373 1.00 54.09 209 ARG A O 1
ATOM 516 N N . THR A 1 69 ? 32.194 -1.719 41.323 1.00 42.71 210 THR A N 1
ATOM 517 C CA . THR A 1 69 ? 32.115 -0.277 41.225 1.00 39.61 210 THR A CA 1
ATOM 518 C C . THR A 1 69 ? 31.719 0.340 42.550 1.00 43.83 210 THR A C 1
ATOM 519 O O . THR A 1 69 ? 30.653 0.061 43.085 1.00 50.58 210 THR A O 1
ATOM 523 N N . ILE A 1 70 ? 32.580 1.195 43.072 1.00 43.70 211 ILE A N 1
ATOM 524 C CA . ILE A 1 70 ? 32.279 1.917 44.294 1.00 47.15 211 ILE A CA 1
ATOM 525 C C . ILE A 1 70 ? 31.517 3.224 44.044 1.00 51.34 211 ILE A C 1
ATOM 526 O O . ILE A 1 70 ? 31.860 4.009 43.157 1.00 60.11 211 ILE A O 1
ATOM 531 N N . ILE A 1 71 ? 30.463 3.438 44.821 1.00 45.52 212 ILE A N 1
ATOM 532 C CA . ILE A 1 71 ? 29.739 4.697 44.780 1.00 43.38 212 ILE A CA 1
ATOM 533 C C . ILE A 1 71 ? 30.236 5.654 45.865 1.00 47.04 212 ILE A C 1
ATOM 534 O O . ILE A 1 71 ? 30.105 5.382 47.056 1.00 46.30 212 ILE A O 1
ATOM 539 N N . LYS A 1 72 ? 30.832 6.762 45.433 1.00 53.99 213 LYS A N 1
ATOM 540 C CA . LYS A 1 72 ? 31.377 7.758 46.341 1.00 39.47 213 LYS A CA 1
ATOM 541 C C . LYS A 1 72 ? 30.277 8.343 47.223 1.00 48.28 213 LYS A C 1
ATOM 542 O O . LYS A 1 72 ? 29.116 8.449 46.820 1.00 48.64 213 LYS A O 1
ATOM 548 N N . TRP A 1 73 ? 30.660 8.741 48.425 1.00 50.80 214 TRP A N 1
ATOM 549 C CA . TRP A 1 73 ? 29.773 9.477 49.308 1.00 53.50 214 TRP A CA 1
ATOM 550 C C . TRP A 1 73 ? 28.940 10.546 48.581 1.00 62.87 214 TRP A C 1
ATOM 551 O O . TRP A 1 73 ? 27.728 10.614 48.768 1.00 69.98 214 TRP A O 1
ATOM 562 N N . GLN A 1 74 ? 29.578 11.366 47.749 1.00 48.82 215 GLN A N 1
ATOM 563 C CA . GLN A 1 74 ? 28.873 12.451 47.081 1.00 48.58 215 GLN A CA 1
ATOM 564 C C . GLN A 1 74 ? 27.860 12.013 46.053 1.00 55.96 215 GLN A C 1
ATOM 565 O O . GLN A 1 74 ? 27.034 12.822 45.620 1.00 44.93 215 GLN A O 1
ATOM 571 N N . ASP A 1 75 ? 27.936 10.748 45.643 1.00 59.75 216 ASP A N 1
ATOM 572 C CA . ASP A 1 75 ? 27.041 10.241 44.612 1.00 49.53 216 ASP A CA 1
ATOM 573 C C . ASP A 1 75 ? 25.911 9.427 45.222 1.00 56.15 216 ASP A C 1
ATOM 574 O O . ASP A 1 75 ? 24.979 9.021 44.524 1.00 56.56 216 ASP A O 1
ATOM 579 N N . LEU A 1 76 ? 25.989 9.212 46.532 1.00 57.39 217 LEU A N 1
ATOM 580 C CA . LEU A 1 76 ? 24.964 8.463 47.254 1.00 59.03 217 LEU A CA 1
ATOM 581 C C . LEU A 1 76 ? 23.687 9.272 47.428 1.00 49.60 217 LEU A C 1
ATOM 582 O O . LEU A 1 76 ? 23.681 10.293 48.099 1.00 64.89 217 LEU A O 1
ATOM 587 N N . GLU A 1 77 ? 22.608 8.801 46.825 1.00 42.91 218 GLU A N 1
ATOM 588 C CA . GLU A 1 77 ? 21.305 9.424 46.966 1.00 52.01 218 GLU A CA 1
ATOM 589 C C . GLU A 1 77 ? 20.429 8.599 47.8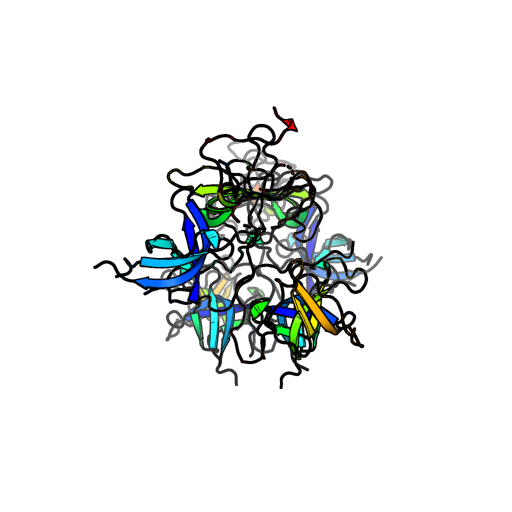84 1.00 52.29 218 GLU A C 1
ATOM 590 O O . GLU A 1 77 ? 20.443 7.373 47.848 1.00 53.99 218 GLU A O 1
ATOM 596 N N . VAL A 1 78 ? 19.635 9.269 48.697 1.00 50.47 219 VAL A N 1
ATOM 597 C CA . VAL A 1 78 ? 18.639 8.554 49.471 1.00 46.86 219 VAL A CA 1
ATOM 598 C C . VAL A 1 78 ? 17.691 7.808 48.540 1.00 42.94 219 VAL A C 1
ATOM 599 O O . VAL A 1 78 ? 17.424 8.257 47.438 1.00 40.37 219 VAL A O 1
ATOM 603 N N . GLY A 1 79 ? 17.209 6.652 48.975 1.00 52.30 220 GLY A N 1
ATOM 604 C CA . GLY A 1 79 ? 16.323 5.839 48.155 1.00 60.68 220 GLY A CA 1
ATOM 605 C C . GLY A 1 79 ? 17.027 4.880 47.204 1.00 57.25 220 GLY A C 1
ATOM 606 O O . GLY A 1 79 ? 16.404 4.013 46.593 1.00 49.08 220 GLY A O 1
ATOM 607 N N . GLN A 1 80 ? 18.335 5.052 47.087 1.00 53.15 221 GLN A N 1
ATOM 608 C CA . GLN A 1 80 ? 19.178 4.226 46.251 1.00 53.96 221 GLN A CA 1
ATOM 609 C C . GLN A 1 80 ? 19.438 2.885 46.937 1.00 60.22 221 GLN A C 1
ATOM 610 O O . GLN A 1 80 ? 19.631 2.836 48.154 1.00 54.69 221 GLN A O 1
ATOM 616 N N . VAL A 1 81 ? 19.429 1.800 46.161 1.00 55.40 222 VAL A N 1
ATOM 617 C CA . VAL A 1 81 ? 19.630 0.463 46.717 1.00 49.94 222 VAL A CA 1
ATOM 618 C C . VAL A 1 81 ? 21.009 -0.066 46.371 1.00 56.17 222 VAL A C 1
ATOM 619 O O . VAL A 1 81 ? 21.328 -0.264 45.201 1.00 56.54 222 VAL A O 1
ATOM 623 N N . VAL A 1 82 ? 21.817 -0.318 47.393 1.00 44.12 223 VAL A N 1
ATOM 624 C CA . VAL A 1 82 ? 23.238 -0.578 47.194 1.00 43.98 223 VAL A CA 1
ATOM 625 C C . VAL A 1 82 ? 23.707 -1.811 47.969 1.00 53.56 223 VAL A C 1
ATOM 626 O O . VAL A 1 82 ? 22.923 -2.437 48.672 1.00 55.94 223 VAL A O 1
ATOM 630 N N . MET A 1 83 ? 24.985 -2.159 47.839 1.00 42.20 224 MET A N 1
ATOM 631 C CA . MET A 1 83 ? 25.571 -3.196 48.686 1.00 42.87 224 MET A CA 1
ATOM 632 C C . MET A 1 83 ? 26.655 -2.619 49.549 1.00 37.95 224 MET A C 1
ATOM 633 O O . MET A 1 83 ? 27.622 -2.083 49.034 1.00 48.19 224 MET A O 1
ATOM 638 N N . LEU A 1 84 ? 26.496 -2.733 50.862 1.00 40.97 225 LEU A N 1
ATOM 639 C CA . LEU A 1 84 ? 27.429 -2.106 51.804 1.00 51.30 225 LEU A CA 1
ATOM 640 C C . LEU A 1 84 ? 27.749 -3.077 52.919 1.00 49.39 225 LEU A C 1
ATOM 641 O O . LEU A 1 84 ? 27.224 -4.172 52.939 1.00 44.33 225 LEU A O 1
ATOM 646 N N . ASN A 1 85 ? 28.603 -2.662 53.841 1.00 43.96 226 ASN A N 1
ATOM 647 C CA . ASN A 1 85 ? 29.075 -3.520 54.913 1.00 33.37 226 ASN A CA 1
ATOM 648 C C . ASN A 1 85 ? 28.459 -3.149 56.272 1.00 46.45 226 ASN A C 1
ATOM 649 O O . ASN A 1 85 ? 28.481 -1.993 56.694 1.00 59.34 226 ASN A O 1
ATOM 654 N N . TYR A 1 86 ? 27.926 -4.143 56.968 1.00 45.92 227 TYR A N 1
ATOM 655 C CA . TYR A 1 86 ? 27.301 -3.922 58.264 1.00 42.15 227 TYR A CA 1
ATOM 656 C C . TYR A 1 86 ? 27.428 -5.156 59.134 1.00 57.71 227 TYR A C 1
ATOM 657 O O . TYR A 1 86 ? 27.387 -6.275 58.636 1.00 68.28 227 TYR A O 1
ATOM 666 N N . ASN A 1 87 ? 27.575 -4.958 60.438 1.00 67.48 228 ASN A N 1
ATOM 667 C CA . ASN A 1 87 ? 27.695 -6.072 61.377 1.00 48.37 228 ASN A CA 1
ATOM 668 C C . ASN A 1 87 ? 26.586 -6.009 62.423 1.00 58.53 228 ASN A C 1
ATOM 669 O O . ASN A 1 87 ? 26.754 -5.398 63.465 1.00 63.61 228 ASN A O 1
ATOM 674 N N . PRO A 1 88 ? 25.443 -6.645 62.143 1.00 48.71 229 PRO A N 1
ATOM 675 C CA . PRO A 1 88 ? 24.242 -6.478 62.966 1.00 55.37 229 PRO A CA 1
ATOM 676 C C . PRO A 1 88 ? 24.415 -6.878 64.433 1.00 65.50 229 PRO A C 1
ATOM 677 O O . PRO A 1 88 ? 23.607 -6.456 65.258 1.00 66.54 229 PRO A O 1
ATOM 681 N N . ASP A 1 89 ? 25.442 -7.660 64.756 1.00 65.44 230 ASP A N 1
ATOM 682 C CA . ASP A 1 89 ? 25.689 -8.041 66.146 1.00 65.00 230 ASP A CA 1
ATOM 683 C C . ASP A 1 89 ? 26.633 -7.048 66.797 1.00 64.14 230 ASP A C 1
ATOM 684 O O . ASP A 1 89 ? 26.659 -6.906 68.016 1.00 68.88 230 ASP A O 1
ATOM 689 N N . ASN A 1 90 ? 27.411 -6.361 65.972 1.00 72.07 231 ASN A N 1
ATOM 690 C CA . ASN A 1 90 ? 28.366 -5.361 66.446 1.00 80.35 231 ASN A CA 1
ATOM 691 C C . ASN A 1 90 ? 28.420 -4.156 65.527 1.00 77.39 231 ASN A C 1
ATOM 692 O O . ASN A 1 90 ? 29.411 -3.961 64.821 1.00 68.54 231 ASN A O 1
ATOM 697 N N . PRO A 1 91 ? 27.361 -3.341 65.538 1.00 70.85 232 PRO A N 1
ATOM 698 C CA . PRO A 1 91 ? 27.198 -2.280 64.544 1.00 68.40 232 PRO A CA 1
ATOM 699 C C . PRO A 1 91 ? 28.355 -1.298 64.466 1.00 55.89 232 PRO A C 1
ATOM 700 O O . PRO A 1 91 ? 28.422 -0.547 63.504 1.00 77.29 232 PRO A O 1
ATOM 704 N N . LYS A 1 92 ? 29.252 -1.298 65.440 1.00 51.03 233 LYS A N 1
ATOM 705 C CA . LYS A 1 92 ? 30.382 -0.384 65.386 1.00 59.25 233 LYS A CA 1
ATOM 706 C C . LYS A 1 92 ? 31.595 -1.023 64.695 1.00 64.80 233 LYS A C 1
ATOM 707 O O . LYS A 1 92 ? 32.612 -0.375 64.464 1.00 60.05 233 LYS A O 1
ATOM 713 N N . GLU A 1 93 ? 31.463 -2.297 64.346 1.00 74.96 234 GLU A N 1
ATOM 714 C CA . GLU A 1 93 ? 32.559 -3.066 63.762 1.00 61.14 234 GLU A CA 1
ATOM 715 C C . GLU A 1 93 ? 32.298 -3.397 62.292 1.00 56.66 234 GLU A C 1
ATOM 716 O O . GLU A 1 93 ? 31.184 -3.223 61.789 1.00 49.00 234 GLU A O 1
ATOM 722 N N . ARG A 1 94 ? 33.328 -3.861 61.593 1.00 54.74 235 ARG A N 1
ATOM 723 C CA . ARG A 1 94 ? 33.128 -4.335 60.230 1.00 51.07 235 ARG A CA 1
ATOM 724 C C . ARG A 1 94 ? 32.385 -5.661 60.268 1.00 63.07 235 ARG A C 1
ATOM 725 O O . ARG A 1 94 ? 32.542 -6.453 61.204 1.00 71.80 235 ARG A O 1
ATOM 733 N N . GLY A 1 95 ? 31.561 -5.899 59.258 1.00 49.21 236 GLY A N 1
ATOM 734 C CA . GLY A 1 95 ? 30.795 -7.125 59.206 1.00 50.42 236 GLY A CA 1
ATOM 735 C C . GLY A 1 95 ? 30.799 -7.749 57.830 1.00 55.27 236 GLY A C 1
ATOM 736 O O . GLY A 1 95 ? 31.851 -7.997 57.257 1.00 55.07 236 GLY A O 1
ATOM 737 N N . PHE A 1 96 ? 29.612 -8.004 57.298 1.00 40.44 237 PHE A N 1
ATOM 738 C CA . PHE A 1 96 ? 29.493 -8.613 55.988 1.00 42.94 237 PHE A CA 1
ATOM 739 C C . PHE A 1 96 ? 28.787 -7.699 54.992 1.00 45.95 237 PHE A C 1
ATOM 740 O O . PHE A 1 96 ? 28.499 -6.557 55.276 1.00 56.09 237 PHE A O 1
ATOM 748 N N . TRP A 1 97 ? 28.507 -8.220 53.818 1.00 39.90 238 TRP A N 1
ATOM 749 C CA . TRP A 1 97 ? 28.001 -7.412 52.746 1.00 37.29 238 TRP A CA 1
ATOM 750 C C . TRP A 1 97 ? 26.518 -7.675 52.535 1.00 45.28 238 TRP A C 1
ATOM 751 O O . TRP A 1 97 ? 26.107 -8.777 52.202 1.00 56.44 238 TRP A O 1
ATOM 762 N N . TYR A 1 98 ? 25.713 -6.647 52.754 1.00 45.56 239 TYR A N 1
ATOM 763 C CA . TYR A 1 98 ? 24.270 -6.761 52.637 1.00 45.19 239 TYR A CA 1
ATOM 764 C C . TYR A 1 98 ? 23.758 -5.733 51.657 1.00 49.52 239 TYR A C 1
ATOM 765 O O . TYR A 1 98 ? 24.414 -4.726 51.394 1.00 52.88 239 TYR A O 1
ATOM 774 N N . ASP A 1 99 ? 22.576 -5.998 51.123 1.00 45.92 240 ASP A N 1
ATOM 775 C CA . ASP A 1 99 ? 21.848 -5.032 50.326 1.00 47.55 240 ASP A CA 1
ATOM 776 C C . ASP A 1 99 ? 21.055 -4.099 51.227 1.00 56.24 240 ASP A C 1
ATOM 777 O O . ASP A 1 99 ? 20.446 -4.545 52.188 1.00 54.16 240 ASP A O 1
ATOM 782 N N . ALA A 1 100 ? 21.067 -2.807 50.913 1.00 58.22 241 ALA A N 1
ATOM 783 C CA . ALA A 1 100 ? 20.415 -1.806 51.748 1.00 54.06 241 ALA A CA 1
ATOM 784 C C . ALA A 1 100 ? 19.873 -0.678 50.905 1.00 51.22 241 ALA A C 1
ATOM 785 O O . ALA A 1 100 ? 20.416 -0.366 49.852 1.00 58.12 241 ALA A O 1
ATOM 787 N N . GLU A 1 101 ? 18.770 -0.097 51.356 1.00 57.44 242 GLU A N 1
ATOM 788 C CA . GLU A 1 101 ? 18.261 1.125 50.755 1.00 58.66 242 GLU A CA 1
ATOM 789 C C . GLU A 1 101 ? 18.698 2.269 51.631 1.00 53.70 242 GLU A C 1
ATOM 790 O O . GLU A 1 101 ? 18.445 2.280 52.833 1.00 48.52 242 GLU A O 1
ATOM 796 N N . ILE A 1 102 ? 19.381 3.223 51.021 1.00 51.84 243 ILE A N 1
ATOM 797 C CA . ILE A 1 102 ? 19.877 4.369 51.746 1.00 51.88 243 ILE A CA 1
ATOM 798 C C . ILE A 1 102 ? 18.713 5.259 52.165 1.00 52.48 243 ILE A C 1
ATOM 799 O O . ILE A 1 102 ? 17.832 5.568 51.362 1.00 50.70 243 ILE A O 1
ATOM 804 N N . SER A 1 103 ? 18.698 5.647 53.437 1.00 46.82 244 SER A N 1
ATOM 805 C CA . SER A 1 103 ? 17.524 6.303 54.015 1.00 49.80 244 SER A CA 1
ATOM 806 C C . SER A 1 103 ? 17.768 7.745 54.420 1.00 54.37 244 SER A C 1
ATOM 807 O O . SER A 1 103 ? 16.855 8.556 54.400 1.00 52.93 244 SER A O 1
ATOM 810 N N . ARG A 1 104 ? 19.000 8.067 54.780 1.00 48.87 245 ARG A N 1
ATOM 811 C CA . ARG A 1 104 ? 19.300 9.398 55.265 1.00 49.06 245 ARG A CA 1
ATOM 812 C C . ARG A 1 104 ? 20.799 9.680 55.239 1.00 60.73 245 ARG A C 1
ATOM 813 O O . ARG A 1 104 ? 21.606 8.811 55.560 1.00 56.39 245 ARG A O 1
ATOM 821 N N . LYS A 1 105 ? 21.175 10.895 54.850 1.00 51.32 246 LYS A N 1
ATOM 822 C CA . LYS A 1 105 ? 22.560 11.322 54.978 1.00 53.92 246 LYS A CA 1
ATOM 823 C C . LYS A 1 105 ? 22.630 12.646 55.729 1.00 66.81 246 LYS A C 1
ATOM 824 O O . LYS A 1 105 ? 21.778 13.523 55.547 1.00 51.22 246 LYS A O 1
ATOM 830 N N . ARG A 1 106 ? 23.660 12.789 56.556 1.00 41.20 247 ARG A N 1
ATOM 831 C CA . ARG A 1 106 ? 23.853 13.991 57.323 1.00 41.18 247 ARG A CA 1
ATOM 832 C C . ARG A 1 106 ? 25.340 14.255 57.356 1.00 56.14 247 ARG A C 1
ATOM 833 O O . ARG A 1 106 ? 26.107 13.403 57.772 1.00 51.00 247 ARG A O 1
ATOM 841 N N . GLU A 1 107 ? 25.761 15.427 56.898 1.00 49.42 248 GLU A N 1
ATOM 842 C CA . GLU A 1 107 ? 27.167 15.768 56.932 1.00 38.43 248 GLU A CA 1
ATOM 843 C C . GLU A 1 107 ? 27.349 16.985 57.805 1.00 45.58 248 GLU A C 1
ATOM 844 O O . GLU A 1 107 ? 26.672 17.992 57.633 1.00 60.90 248 GLU A O 1
ATOM 850 N N . THR A 1 108 ? 28.253 16.869 58.760 1.00 39.37 249 THR A N 1
ATOM 851 C CA . THR A 1 108 ? 28.595 17.956 59.647 1.00 45.51 249 THR A CA 1
ATOM 852 C C . THR A 1 108 ? 30.100 18.121 59.568 1.00 59.28 249 THR A C 1
ATOM 853 O O . THR A 1 108 ? 30.777 17.479 58.770 1.00 51.87 249 THR A O 1
ATOM 857 N N . ARG A 1 109 ? 30.628 18.979 60.424 1.00 73.28 250 ARG A N 1
ATOM 858 C CA . ARG A 1 109 ? 32.034 19.314 60.373 1.00 75.90 250 ARG A CA 1
ATOM 859 C C . ARG A 1 109 ? 32.876 18.126 60.790 1.00 63.42 250 ARG A C 1
ATOM 860 O O . ARG A 1 109 ? 34.036 18.031 60.421 1.00 72.73 250 ARG A O 1
ATOM 868 N N . THR A 1 110 ? 32.289 17.218 61.561 1.00 74.22 251 THR A N 1
ATOM 869 C CA . THR A 1 110 ? 33.052 16.110 62.146 1.00 81.87 251 THR A CA 1
ATOM 870 C C . THR A 1 110 ? 32.781 14.735 61.532 1.00 82.26 251 THR A C 1
ATOM 871 O O . THR A 1 110 ? 33.647 13.867 61.566 1.00 80.59 251 THR A O 1
ATOM 875 N N . ALA A 1 111 ? 31.591 14.520 60.984 1.00 69.37 252 ALA A N 1
ATOM 876 C CA . ALA A 1 111 ? 31.251 13.198 60.477 1.00 50.67 252 ALA A CA 1
ATOM 877 C C . ALA A 1 111 ? 30.390 13.193 59.220 1.00 64.38 252 ALA A C 1
ATOM 878 O O . ALA A 1 111 ? 29.582 14.098 58.994 1.00 65.18 252 ALA A O 1
ATOM 880 N N . ARG A 1 112 ? 30.577 12.158 58.403 1.00 60.72 253 ARG A N 1
ATOM 881 C CA . ARG A 1 112 ? 29.653 11.854 57.321 1.00 54.60 253 ARG A CA 1
ATOM 882 C C . ARG A 1 112 ? 28.792 10.692 57.784 1.00 66.62 253 ARG A C 1
ATOM 883 O O . ARG A 1 112 ? 29.299 9.610 58.072 1.00 71.88 253 ARG A O 1
ATOM 891 N N . GLU A 1 113 ? 27.489 10.932 57.882 1.00 57.66 254 GLU A N 1
ATOM 892 C CA . GLU A 1 113 ? 26.594 10.001 58.536 1.00 49.03 254 GLU A CA 1
ATOM 893 C C . GLU A 1 113 ? 25.685 9.355 57.526 1.00 53.73 254 GLU A C 1
ATOM 894 O O . GLU A 1 113 ? 24.839 10.015 56.938 1.00 57.35 254 GLU A O 1
ATOM 900 N N . LEU A 1 114 ? 25.880 8.053 57.331 1.00 61.36 255 LEU A N 1
ATOM 901 C CA . LEU A 1 114 ? 25.103 7.288 56.375 1.00 47.37 255 LEU A CA 1
ATOM 902 C C . LEU A 1 114 ? 24.137 6.373 57.112 1.00 48.44 255 LEU A C 1
ATOM 903 O O . LEU A 1 114 ? 24.540 5.591 57.959 1.00 52.90 255 LEU A O 1
ATOM 908 N N . TYR A 1 115 ? 22.857 6.474 56.782 1.00 43.76 256 TYR A N 1
ATOM 909 C CA . TYR A 1 115 ? 21.850 5.593 57.359 1.00 44.62 256 TYR A CA 1
ATOM 910 C C . TYR A 1 115 ? 21.124 4.860 56.249 1.00 48.11 256 TYR A C 1
ATOM 911 O O . TYR A 1 115 ? 20.809 5.442 55.215 1.00 45.44 256 TYR A O 1
ATOM 920 N N . ALA A 1 116 ? 20.868 3.576 56.464 1.00 55.64 257 ALA A N 1
ATOM 921 C CA . ALA A 1 116 ? 20.204 2.760 55.460 1.00 52.73 257 ALA A CA 1
ATOM 922 C C . ALA A 1 116 ? 19.450 1.611 56.088 1.00 51.89 257 ALA A C 1
ATOM 923 O O . ALA A 1 116 ? 19.760 1.189 57.202 1.00 53.91 257 ALA A O 1
ATOM 925 N N . ASN A 1 117 ? 18.460 1.112 55.357 1.00 42.74 258 ASN A N 1
ATOM 926 C CA . ASN A 1 117 ? 17.735 -0.089 55.750 1.00 58.48 258 ASN A CA 1
ATOM 927 C C . ASN A 1 117 ? 18.408 -1.340 55.225 1.00 58.38 258 ASN A C 1
ATOM 928 O O . ASN A 1 117 ? 18.255 -1.671 54.060 1.00 52.42 258 ASN A O 1
ATOM 933 N N . VAL A 1 118 ? 19.138 -2.028 56.093 1.00 51.22 259 VAL A N 1
ATOM 934 C CA . VAL A 1 118 ? 19.847 -3.243 55.732 1.00 54.99 259 VAL A CA 1
ATOM 935 C C . VAL A 1 118 ? 18.901 -4.438 55.607 1.00 48.46 259 VAL A C 1
ATOM 936 O O . VAL A 1 118 ? 18.098 -4.697 56.477 1.00 59.21 259 VAL A O 1
ATOM 940 N N . VAL A 1 119 ? 18.998 -5.164 54.511 1.00 48.25 260 VAL A N 1
ATOM 941 C CA . VAL A 1 119 ? 18.156 -6.327 54.292 1.00 51.23 260 VAL A CA 1
ATOM 942 C C . VAL A 1 119 ? 18.878 -7.612 54.709 1.00 58.53 260 VAL A C 1
ATOM 943 O O . VAL A 1 119 ? 19.889 -7.991 54.120 1.00 60.97 260 VAL A O 1
ATOM 947 N N . LEU A 1 120 ? 18.348 -8.284 55.722 1.00 61.71 261 LEU A N 1
ATOM 948 C CA . LEU A 1 120 ? 18.949 -9.511 56.221 1.00 57.10 261 LEU A CA 1
ATOM 949 C C . LEU A 1 120 ? 18.287 -10.764 55.645 1.00 71.47 261 LEU A C 1
ATOM 950 O O . LEU A 1 120 ? 17.692 -10.725 54.565 1.00 70.09 261 LEU A O 1
ATOM 955 N N . GLY A 1 121 ? 18.399 -11.870 56.376 1.00 75.27 262 GLY A N 1
ATOM 956 C CA . GLY A 1 121 ? 17.862 -13.150 55.948 1.00 89.10 262 GLY A CA 1
ATOM 957 C C . GLY A 1 121 ? 16.385 -13.155 55.596 1.00 108.51 262 GLY A C 1
ATOM 958 O O . GLY A 1 121 ? 16.002 -13.581 54.503 1.00 81.99 262 GLY A O 1
ATOM 959 N N . ASP A 1 122 ? 15.551 -12.697 56.524 1.00 106.98 263 ASP A N 1
ATOM 960 C CA . ASP A 1 122 ? 14.115 -12.618 56.281 1.00 123.45 263 ASP A CA 1
ATOM 961 C C . ASP A 1 122 ? 13.593 -11.185 56.395 1.00 123.91 263 ASP A C 1
ATOM 962 O O . ASP A 1 122 ? 13.137 -10.609 55.406 1.00 121.24 263 ASP A O 1
ATOM 967 N N . ASP A 1 123 ? 13.672 -10.612 57.593 1.00 110.65 264 ASP A N 1
ATOM 968 C CA . ASP A 1 123 ? 13.200 -9.245 57.822 1.00 124.05 264 ASP A CA 1
ATOM 969 C C . ASP A 1 123 ? 14.255 -8.211 57.436 1.00 105.37 264 ASP A C 1
ATOM 970 O O . ASP A 1 123 ? 15.390 -8.560 57.132 1.00 88.56 264 ASP A O 1
ATOM 975 N N . SER A 1 124 ? 13.876 -6.937 57.445 1.00 95.68 265 SER A N 1
ATOM 976 C CA . SER A 1 124 ? 14.840 -5.862 57.249 1.00 59.79 265 SER A CA 1
ATOM 977 C C . SER A 1 124 ? 15.173 -5.196 58.578 1.00 70.09 265 SER A C 1
ATOM 978 O O . SER A 1 124 ? 14.545 -5.463 59.596 1.00 89.56 265 SER A O 1
ATOM 981 N N . LEU A 1 125 ? 16.161 -4.318 58.557 1.00 70.20 266 LEU A N 1
ATOM 982 C CA . LEU A 1 125 ? 16.699 -3.741 59.774 1.00 60.95 266 LEU A CA 1
ATOM 983 C C . LEU A 1 125 ? 16.805 -2.234 59.594 1.00 66.88 266 LEU A C 1
ATOM 984 O O . LEU A 1 125 ? 17.868 -1.706 59.292 1.00 73.61 266 LEU A O 1
ATOM 989 N N . ASN A 1 126 ? 15.694 -1.543 59.792 1.00 65.44 267 ASN A N 1
ATOM 990 C CA . ASN A 1 126 ? 15.594 -0.125 59.467 1.00 57.80 267 ASN A CA 1
ATOM 991 C C . ASN A 1 126 ? 16.510 0.831 60.231 1.00 65.91 267 ASN A C 1
ATOM 992 O O . ASN A 1 126 ? 16.726 0.689 61.438 1.00 59.22 267 ASN A O 1
ATOM 997 N N . ASP A 1 127 ? 17.052 1.792 59.483 1.00 64.08 268 ASP A N 1
ATOM 998 C CA . ASP A 1 127 ? 17.798 2.935 60.019 1.00 57.37 268 ASP A CA 1
ATOM 999 C C . ASP A 1 127 ? 19.197 2.623 60.566 1.00 53.44 268 ASP A C 1
ATOM 1000 O O . ASP A 1 127 ? 19.682 3.260 61.497 1.00 52.00 268 ASP A O 1
ATOM 1005 N N . CYS A 1 128 ? 19.865 1.661 59.965 1.00 48.17 269 CYS A N 1
ATOM 1006 C CA . CYS A 1 128 ? 21.176 1.296 60.451 1.00 56.49 269 CYS A CA 1
ATOM 1007 C C . CYS A 1 128 ? 22.166 2.400 60.169 1.00 43.88 269 CYS A C 1
ATOM 1008 O O . CYS A 1 128 ? 22.132 3.001 59.118 1.00 50.59 269 CYS A O 1
ATOM 1011 N N . ARG A 1 129 ? 23.068 2.637 61.103 1.00 47.07 270 ARG A N 1
ATOM 1012 C CA . ARG A 1 129 ? 24.113 3.615 60.898 1.00 54.87 270 ARG A CA 1
ATOM 1013 C C . ARG A 1 129 ? 25.313 2.946 60.267 1.00 47.32 270 ARG A C 1
ATOM 1014 O O . ARG A 1 129 ? 26.105 2.304 60.955 1.00 50.38 270 ARG A O 1
ATOM 1022 N N . ILE A 1 130 ? 25.432 3.118 58.954 1.00 37.68 271 ILE A N 1
ATOM 1023 C CA . ILE A 1 130 ? 26.515 2.539 58.167 1.00 51.33 271 ILE A CA 1
ATOM 1024 C C . ILE A 1 130 ? 27.869 3.190 58.411 1.00 41.60 271 ILE A C 1
ATOM 1025 O O . ILE A 1 130 ? 28.031 4.385 58.231 1.00 61.46 271 ILE A O 1
ATOM 1030 N N . ILE A 1 131 ? 28.844 2.387 58.805 1.00 46.68 272 ILE A N 1
ATOM 1031 C CA . ILE A 1 131 ? 30.136 2.910 59.217 1.00 64.93 272 ILE A CA 1
ATOM 1032 C C . ILE A 1 131 ? 31.105 3.128 58.055 1.00 58.21 272 ILE A C 1
ATOM 1033 O O . ILE A 1 131 ? 31.951 4.008 58.101 1.00 57.55 272 ILE A O 1
ATOM 1038 N N . PHE A 1 132 ? 30.960 2.335 57.004 1.00 58.48 273 PHE A N 1
ATOM 1039 C CA . PHE A 1 132 ? 31.945 2.316 55.938 1.00 53.02 273 PHE A CA 1
ATOM 1040 C C . PHE A 1 132 ? 31.425 3.011 54.699 1.00 52.49 273 PHE A C 1
ATOM 1041 O O . PHE A 1 132 ? 31.044 2.384 53.723 1.00 50.65 273 PHE A O 1
ATOM 1049 N N . VAL A 1 133 ? 31.429 4.335 54.776 1.00 50.59 274 VAL A N 1
ATOM 1050 C CA . VAL A 1 133 ? 30.807 5.206 53.791 1.00 51.91 274 VAL A CA 1
ATOM 1051 C C . VAL A 1 133 ? 31.583 5.268 52.472 1.00 52.57 274 VAL A C 1
ATOM 1052 O O . VAL A 1 133 ? 31.031 5.575 51.428 1.00 42.82 274 VAL A O 1
ATOM 1056 N N . ASP A 1 134 ? 32.867 4.955 52.529 1.00 58.23 275 ASP A N 1
ATOM 1057 C CA . ASP A 1 134 ? 33.707 4.962 51.351 1.00 44.94 275 ASP A CA 1
ATOM 1058 C C . ASP A 1 134 ? 33.848 3.577 50.709 1.00 49.44 275 ASP A C 1
ATOM 1059 O O . ASP A 1 134 ? 34.697 3.372 49.847 1.00 69.89 275 ASP A O 1
ATOM 1064 N N . GLU A 1 135 ? 33.016 2.631 51.131 1.00 55.88 276 GLU A N 1
ATOM 1065 C CA . GLU A 1 135 ? 33.035 1.275 50.593 1.00 41.33 276 GLU A CA 1
ATOM 1066 C C . GLU A 1 135 ? 31.639 0.826 50.240 1.00 44.08 276 GLU A C 1
ATOM 1067 O O . GLU A 1 135 ? 31.252 -0.276 50.607 1.00 49.80 276 GLU A O 1
ATOM 1073 N N . VAL A 1 136 ? 30.877 1.676 49.556 1.00 31.78 277 VAL A N 1
ATOM 1074 C CA . VAL A 1 136 ? 29.534 1.305 49.114 1.00 38.34 277 VAL A CA 1
ATOM 1075 C C . VAL A 1 136 ? 29.549 0.873 47.648 1.00 43.41 277 VAL A C 1
ATOM 1076 O O . VAL A 1 136 ? 30.000 1.603 46.777 1.00 48.41 277 VAL A O 1
ATOM 1080 N N . PHE A 1 137 ? 29.053 -0.326 47.380 1.00 49.27 278 PHE A N 1
ATOM 1081 C CA . PHE A 1 137 ? 29.128 -0.885 46.036 1.00 45.15 278 PHE A CA 1
ATOM 1082 C C . PHE A 1 137 ? 27.832 -0.717 45.281 1.00 35.68 278 PHE A C 1
ATOM 1083 O O . PHE A 1 137 ? 26.742 -0.838 45.836 1.00 48.62 278 PHE A O 1
ATOM 1091 N N . LYS A 1 138 ? 27.959 -0.445 43.999 1.00 38.54 279 LYS A N 1
ATOM 1092 C CA . LYS A 1 138 ? 26.810 -0.448 43.124 1.00 43.10 279 LYS A CA 1
ATOM 1093 C C . LYS A 1 138 ? 26.496 -1.910 42.928 1.00 50.82 279 LYS A C 1
ATOM 1094 O O . LYS A 1 138 ? 27.393 -2.743 42.838 1.00 49.41 279 LYS A O 1
ATOM 1100 N N . ILE A 1 139 ? 25.222 -2.236 42.887 1.00 54.42 280 ILE A N 1
ATOM 1101 C CA . ILE A 1 139 ? 24.844 -3.595 42.589 1.00 46.70 280 ILE A CA 1
ATOM 1102 C C . ILE A 1 139 ? 24.802 -3.725 41.086 1.00 50.34 280 ILE A C 1
ATOM 1103 O O . ILE A 1 139 ? 24.084 -2.981 40.430 1.00 63.98 280 ILE A O 1
ATOM 1108 N N . GLU A 1 140 ? 25.581 -4.650 40.532 1.00 54.85 281 GLU A N 1
ATOM 1109 C CA . GLU A 1 140 ? 25.573 -4.866 39.088 1.00 55.49 281 GLU A CA 1
ATOM 1110 C C . GLU A 1 140 ? 24.192 -5.287 38.616 1.00 54.63 281 GLU A C 1
ATOM 1111 O O . GLU A 1 140 ? 23.548 -6.138 39.224 1.00 71.82 281 GLU A O 1
ATOM 1117 N N . ARG A 1 141 ? 23.728 -4.688 37.533 1.00 66.78 282 ARG A N 1
ATOM 1118 C CA . ARG A 1 141 ? 22.433 -5.057 36.983 1.00 84.04 282 ARG A CA 1
ATOM 1119 C C . ARG A 1 141 ? 22.592 -6.133 35.891 1.00 85.35 282 ARG A C 1
ATOM 1120 O O . ARG A 1 141 ? 23.530 -6.086 35.092 1.00 87.56 282 ARG A O 1
ATOM 1128 N N . PRO A 1 142 ? 21.682 -7.116 35.864 1.00 62.21 283 PRO A N 1
ATOM 1129 C CA . PRO A 1 142 ? 21.650 -8.172 34.841 1.00 70.25 283 PRO A CA 1
ATOM 1130 C C . PRO A 1 142 ? 21.619 -7.636 33.413 1.00 76.19 283 PRO A C 1
ATOM 1131 O O . PRO A 1 142 ? 20.864 -6.719 33.104 1.00 86.06 283 PRO A O 1
ATOM 1135 N N . GLY A 1 143 ? 22.427 -8.218 32.540 1.00 74.23 284 GLY A N 1
ATOM 1136 C CA . GLY A 1 143 ? 22.434 -7.808 31.153 1.00 80.60 284 GLY A CA 1
ATOM 1137 C C . GLY A 1 143 ? 23.358 -6.635 30.921 1.00 91.55 284 GLY A C 1
ATOM 1138 O O . GLY A 1 143 ? 24.252 -6.697 30.077 1.00 107.61 284 GLY A O 1
ATOM 1139 N N . GLU A 1 144 ? 23.134 -5.558 31.665 1.00 90.17 285 GLU A N 1
ATOM 1140 C CA . GLU A 1 144 ? 24.026 -4.406 31.632 1.00 105.23 285 GLU A CA 1
ATOM 1141 C C . GLU A 1 144 ? 25.380 -4.797 32.228 1.00 96.41 285 GLU A C 1
ATOM 1142 O O . GLU A 1 144 ? 25.474 -5.755 32.993 1.00 102.17 285 GLU A O 1
ATOM 1148 N N . GLY A 1 145 ? 26.430 -4.065 31.873 1.00 92.10 286 GLY A N 1
ATOM 1149 C CA . GLY A 1 145 ? 27.743 -4.305 32.446 1.00 96.18 286 GLY A CA 1
ATOM 1150 C C . GLY A 1 145 ? 28.397 -5.577 31.954 1.00 86.02 286 GLY A C 1
ATOM 1151 O O . GLY A 1 145 ? 27.724 -6.481 31.465 1.00 73.38 286 GLY A O 1
ATOM 1152 N N . SER A 1 146 ? 29.716 -5.643 32.092 1.00 80.71 287 SER A N 1
ATOM 1153 C CA . SER A 1 146 ? 30.487 -6.768 31.591 1.00 75.87 287 SER A CA 1
ATOM 1154 C C . SER A 1 146 ? 30.567 -7.871 32.636 1.00 80.04 287 SER A C 1
ATOM 1155 O O . SER A 1 146 ? 30.294 -7.630 33.812 1.00 75.65 287 SER A O 1
ATOM 1158 N N . PRO A 1 147 ? 30.929 -9.093 32.207 1.00 68.51 288 PRO A N 1
ATOM 1159 C CA . PRO A 1 147 ? 31.171 -10.179 33.151 1.00 58.13 288 PRO A CA 1
ATOM 1160 C C . PRO A 1 147 ? 32.598 -10.094 33.681 1.00 61.82 288 PRO A C 1
ATOM 1161 O O . PRO A 1 147 ? 33.530 -9.760 32.939 1.00 52.83 288 PRO A O 1
ATOM 1165 N N . MET A 1 148 ? 32.749 -10.378 34.969 1.00 52.76 289 MET A N 1
ATOM 1166 C CA . MET A 1 148 ? 34.049 -10.402 35.613 1.00 44.03 289 MET A CA 1
ATOM 1167 C C . MET A 1 148 ? 34.737 -11.750 35.392 1.00 66.02 289 MET A C 1
ATOM 1168 O O . MET A 1 148 ? 34.322 -12.772 35.950 1.00 60.46 289 MET A O 1
ATOM 1173 N N . VAL A 1 149 ? 35.793 -11.753 34.588 1.00 59.11 290 VAL A N 1
ATOM 1174 C CA . VAL A 1 149 ? 36.452 -12.998 34.245 1.00 51.61 290 VAL A CA 1
ATOM 1175 C C . VAL A 1 149 ? 37.891 -13.023 34.744 1.00 58.72 290 VAL A C 1
ATOM 1176 O O . VAL A 1 149 ? 38.485 -14.094 34.890 1.00 63.22 290 VAL A O 1
ATOM 1180 N N . ASP A 1 150 ? 38.441 -11.846 35.022 1.00 50.51 291 ASP A N 1
ATOM 1181 C CA . ASP A 1 150 ? 39.791 -11.746 35.565 1.00 49.03 291 ASP A CA 1
ATOM 1182 C C . ASP A 1 150 ? 39.759 -11.645 37.090 1.00 49.47 291 ASP A C 1
ATOM 1183 O O . ASP A 1 150 ? 38.901 -10.976 37.639 1.00 66.19 291 ASP A O 1
ATOM 1188 N N . ASN A 1 151 ? 40.687 -12.301 37.777 1.00 47.01 292 ASN A N 1
ATOM 1189 C CA . ASN A 1 151 ? 40.682 -12.331 39.238 1.00 35.85 292 ASN A CA 1
ATOM 1190 C C . ASN A 1 151 ? 40.717 -10.933 39.866 1.00 47.44 292 ASN A C 1
ATOM 1191 O O . ASN A 1 151 ? 41.677 -10.194 39.693 1.00 51.33 292 ASN A O 1
ATOM 1196 N N . PRO A 1 152 ? 39.663 -10.573 40.618 1.00 53.48 293 PRO A N 1
ATOM 1197 C CA . PRO A 1 152 ? 39.495 -9.213 41.140 1.00 42.31 293 PRO A CA 1
ATOM 1198 C C . PRO A 1 152 ? 40.113 -9.017 42.507 1.00 50.31 293 PRO A C 1
ATOM 1199 O O . PRO A 1 152 ? 40.501 -9.996 43.154 1.00 57.40 293 PRO A O 1
ATOM 1203 N N . MET A 1 153 ? 40.194 -7.758 42.936 1.00 44.14 294 MET A N 1
ATOM 1204 C CA . MET A 1 153 ? 40.668 -7.436 44.270 1.00 39.51 294 MET A CA 1
ATOM 1205 C C . MET A 1 153 ? 39.603 -7.898 45.259 1.00 44.49 294 MET A C 1
ATOM 1206 O O . MET A 1 153 ? 38.434 -8.065 44.891 1.00 44.31 294 MET A O 1
ATOM 1211 N N . ARG A 1 154 ? 39.999 -8.103 46.509 1.00 34.62 295 ARG A N 1
ATOM 1212 C CA . ARG A 1 154 ? 39.079 -8.615 47.524 1.00 52.81 295 ARG A CA 1
ATOM 1213 C C . ARG A 1 154 ? 38.436 -7.511 48.375 1.00 53.80 295 ARG A C 1
ATOM 1214 O O . ARG A 1 154 ? 39.099 -6.571 48.790 1.00 45.58 295 ARG A O 1
ATOM 1222 N N . ARG A 1 155 ? 37.144 -7.635 48.636 1.00 43.44 296 ARG A N 1
ATOM 1223 C CA . ARG A 1 155 ? 36.506 -6.773 49.605 1.00 35.63 296 ARG A CA 1
ATOM 1224 C C . ARG A 1 155 ? 37.031 -7.163 50.966 1.00 49.01 296 ARG A C 1
ATOM 1225 O O . ARG A 1 155 ? 37.443 -8.300 51.161 1.00 56.46 296 ARG A O 1
ATOM 1233 N N . LYS A 1 156 ? 37.007 -6.228 51.913 1.00 47.29 297 LYS A N 1
ATOM 1234 C CA . LYS A 1 156 ? 37.389 -6.549 53.281 1.00 54.43 297 LYS A CA 1
ATOM 1235 C C . LYS A 1 156 ? 36.156 -6.943 54.093 1.00 61.26 297 LYS A C 1
ATOM 1236 O O . LYS A 1 156 ? 35.172 -6.210 54.124 1.00 52.88 297 LYS A O 1
ATOM 1242 N N . SER A 1 157 ? 36.207 -8.116 54.725 1.00 68.84 298 SER A N 1
ATOM 1243 C CA . SER A 1 157 ? 35.104 -8.593 55.560 1.00 51.92 298 SER A CA 1
ATOM 1244 C C . SER A 1 157 ? 35.562 -8.899 56.978 1.00 61.10 298 SER A C 1
ATOM 1245 O O . SER A 1 157 ? 36.715 -9.236 57.210 1.00 78.97 298 SER A O 1
ATOM 1248 N N . GLY A 1 158 ? 34.652 -8.778 57.929 1.00 57.46 299 GLY A N 1
ATOM 1249 C CA . GLY A 1 158 ? 35.066 -8.635 59.304 1.00 62.06 299 GLY A CA 1
ATOM 1250 C C . GLY A 1 158 ? 34.903 -9.871 60.135 1.00 112.38 299 GLY A C 1
ATOM 1251 O O . GLY A 1 158 ? 34.722 -10.969 59.589 1.00 122.97 299 GLY A O 1
ATOM 1252 N N . PRO A 1 159 ? 34.989 -9.682 61.468 1.00 123.86 300 PRO A N 1
ATOM 1253 C CA . PRO A 1 159 ? 35.416 -8.345 61.907 1.00 97.90 300 PRO A CA 1
ATOM 1254 C C . PRO A 1 159 ? 36.937 -8.204 62.092 1.00 106.13 300 PRO A C 1
ATOM 1255 O O . PRO A 1 159 ? 37.715 -9.148 61.865 1.00 63.43 300 PRO A O 1
ATOM 1259 N N . SER A 1 160 ? 37.347 -7.012 62.523 1.00 112.78 301 SER A N 1
ATOM 1260 C CA . SER A 1 160 ? 38.763 -6.657 62.609 1.00 120.84 301 SER A CA 1
ATOM 1261 C C . SER A 1 160 ? 39.338 -6.744 64.023 1.00 110.31 301 SER A C 1
ATOM 1262 O O . SER A 1 160 ? 38.773 -6.194 64.970 1.00 111.26 301 SER A O 1
ATOM 1265 N N . CYS A 1 161 ? 40.467 -7.435 64.156 1.00 90.07 302 CYS A N 1
ATOM 1266 C CA . CYS A 1 161 ? 41.206 -7.463 65.413 1.00 112.10 302 CYS A CA 1
ATOM 1267 C C . CYS A 1 161 ? 41.805 -6.075 65.703 1.00 115.12 302 CYS A C 1
ATOM 1268 O O . CYS A 1 161 ? 42.780 -5.660 65.069 1.00 92.47 302 CYS A O 1
ATOM 1271 N N . LYS A 1 162 ? 41.214 -5.349 66.650 1.00 106.00 303 LYS A N 1
ATOM 1272 C CA . LYS A 1 162 ? 41.707 -4.015 66.989 1.00 93.88 303 LYS A CA 1
ATOM 1273 C C . LYS A 1 162 ? 43.174 -4.063 67.419 1.00 101.34 303 LYS A C 1
ATOM 1274 O O . LYS A 1 162 ? 43.927 -3.115 67.187 1.00 71.27 303 LYS A O 1
ATOM 1280 N N . HIS A 1 163 ? 43.580 -5.179 68.019 1.00 86.67 304 HIS A N 1
ATOM 1281 C CA . HIS A 1 163 ? 44.901 -5.268 68.637 1.00 91.72 304 HIS A CA 1
ATOM 1282 C C . HIS A 1 163 ? 46.041 -5.683 67.690 1.00 91.33 304 HIS A C 1
ATOM 1283 O O . HIS A 1 163 ? 47.191 -5.307 67.917 1.00 73.28 304 HIS A O 1
ATOM 1290 N N . CYS A 1 164 ? 45.737 -6.445 66.641 1.00 84.25 305 CYS A N 1
ATOM 1291 C CA . CYS A 1 164 ? 46.769 -6.839 65.679 1.00 72.65 305 CYS A CA 1
ATOM 1292 C C . CYS A 1 164 ? 46.497 -6.195 64.337 1.00 93.65 305 CYS A C 1
ATOM 1293 O O . CYS A 1 164 ? 47.271 -6.356 63.392 1.00 106.80 305 CYS A O 1
ATOM 1296 N N . LYS A 1 165 ? 45.389 -5.464 64.268 1.00 99.27 306 LYS A N 1
ATOM 1297 C CA . LYS A 1 165 ? 44.961 -4.801 63.040 1.00 115.98 306 LYS A CA 1
ATOM 1298 C C . LYS A 1 165 ? 44.954 -5.758 61.844 1.00 114.27 306 LYS A C 1
ATOM 1299 O O . LYS A 1 165 ? 45.391 -5.399 60.751 1.00 113.09 306 LYS A O 1
ATOM 1305 N N . ASP A 1 166 ? 44.461 -6.976 62.069 1.00 115.60 307 ASP A N 1
ATOM 1306 C CA . ASP A 1 166 ? 44.312 -7.988 61.017 1.00 123.99 307 ASP A CA 1
ATOM 1307 C C . ASP A 1 166 ? 45.590 -8.249 60.207 1.00 136.57 307 ASP A C 1
ATOM 1308 O O . ASP A 1 166 ? 45.550 -8.898 59.156 1.00 120.37 307 ASP A O 1
ATOM 1313 N N . ASP A 1 167 ? 46.713 -7.734 60.702 1.00 107.39 308 ASP A N 1
ATOM 1314 C CA . ASP A 1 167 ? 48.021 -8.015 60.138 1.00 83.27 308 ASP A CA 1
ATOM 1315 C C . ASP A 1 167 ? 48.128 -9.512 59.843 1.00 107.21 308 ASP A C 1
ATOM 1316 O O . ASP A 1 167 ? 48.612 -10.288 60.671 1.00 111.51 308 ASP A O 1
ATOM 1321 N N . VAL A 1 168 ? 47.669 -9.910 58.659 1.00 94.01 309 VAL A N 1
ATOM 1322 C CA . VAL A 1 168 ? 47.593 -11.317 58.269 1.00 95.62 309 VAL A CA 1
ATOM 1323 C C . VAL A 1 168 ? 48.972 -11.982 58.199 1.00 101.30 309 VAL A C 1
ATOM 1324 O O . VAL A 1 168 ? 49.140 -13.003 57.521 1.00 57.00 309 VAL A O 1
ATOM 1328 N N . ASN A 1 169 ? 49.939 -11.392 58.913 1.00 136.45 310 ASN A N 1
ATOM 1329 C CA . ASN A 1 169 ? 51.341 -11.837 58.953 1.00 143.05 310 ASN A CA 1
ATOM 1330 C C . ASN A 1 169 ? 52.003 -11.673 60.337 1.00 132.66 310 ASN A C 1
ATOM 1331 O O . ASN A 1 169 ? 53.236 -11.729 60.446 1.00 96.41 310 ASN A O 1
ATOM 1336 N N . ARG A 1 170 ? 51.196 -11.472 61.383 1.00 132.12 311 ARG A N 1
ATOM 1337 C CA . ARG A 1 170 ? 51.730 -11.094 62.702 1.00 141.99 311 ARG A CA 1
ATOM 1338 C C . ARG A 1 170 ? 51.342 -12.003 63.884 1.00 135.16 311 ARG A C 1
ATOM 1339 O O . ARG A 1 170 ? 50.531 -12.921 63.752 1.00 130.60 311 ARG A O 1
ATOM 1347 N N . LEU A 1 171 ? 51.948 -11.723 65.036 1.00 130.18 312 LEU A N 1
ATOM 1348 C CA . LEU A 1 171 ? 51.622 -12.372 66.306 1.00 124.54 312 LEU A CA 1
ATOM 1349 C C . LEU A 1 171 ? 50.257 -11.884 66.790 1.00 119.71 312 LEU A C 1
ATOM 1350 O O . LEU A 1 171 ? 49.926 -10.703 66.645 1.00 104.71 312 LEU A O 1
ATOM 1355 N N . CYS A 1 172 ? 49.460 -12.792 67.350 1.00 136.42 313 CYS A N 1
ATOM 1356 C CA . CYS A 1 172 ? 48.168 -12.413 67.924 1.00 136.25 313 CYS A CA 1
ATOM 1357 C C . CYS A 1 172 ? 47.577 -13.461 68.865 1.00 105.43 313 CYS A C 1
ATOM 1358 O O . CYS A 1 172 ? 46.963 -14.438 68.429 1.00 88.42 313 CYS A O 1
ATOM 1361 N N . ARG A 1 173 ? 47.767 -13.234 70.161 1.00 117.37 314 ARG A N 1
ATOM 1362 C CA . ARG A 1 173 ? 47.189 -14.080 71.198 1.00 118.57 314 ARG A CA 1
ATOM 1363 C C . ARG A 1 173 ? 45.733 -13.686 71.470 1.00 129.74 314 ARG A C 1
ATOM 1364 O O . ARG A 1 173 ? 45.237 -13.843 72.589 1.00 109.45 314 ARG A O 1
ATOM 1372 N N . VAL A 1 174 ? 45.062 -13.158 70.444 1.00 144.15 315 VAL A N 1
ATOM 1373 C CA . VAL A 1 174 ? 43.631 -12.852 70.519 1.00 125.91 315 VAL A CA 1
ATOM 1374 C C . VAL A 1 174 ? 42.873 -13.516 69.366 1.00 110.25 315 VAL A C 1
ATOM 1375 O O . VAL A 1 174 ? 42.287 -14.586 69.536 1.00 117.15 315 VAL A O 1
ATOM 1379 N N . CYS A 1 175 ? 42.908 -12.885 68.192 1.00 116.83 316 CYS A N 1
ATOM 1380 C CA . CYS A 1 175 ? 42.194 -13.378 67.007 1.00 105.45 316 CYS A CA 1
ATOM 1381 C C . CYS A 1 175 ? 42.681 -14.750 66.540 1.00 92.36 316 CYS A C 1
ATOM 1382 O O . CYS A 1 175 ? 42.041 -15.393 65.707 1.00 77.10 316 CYS A O 1
ATOM 1385 N N . ALA A 1 176 ? 43.820 -15.181 67.074 1.00 79.40 317 ALA A N 1
ATOM 1386 C CA . ALA A 1 176 ? 44.385 -16.483 66.741 1.00 119.61 317 ALA A CA 1
ATOM 1387 C C . ALA A 1 176 ? 44.572 -17.277 68.028 1.00 125.47 317 ALA A C 1
ATOM 1388 O O . ALA A 1 176 ? 44.029 -16.897 69.067 1.00 128.18 317 ALA A O 1
ATOM 1390 N N . CYS A 1 177 ? 45.335 -18.369 67.970 1.00 101.59 318 CYS A N 1
ATOM 1391 C CA . CYS A 1 177 ? 45.535 -19.201 69.158 1.00 117.14 318 CYS A CA 1
ATOM 1392 C C . CYS A 1 177 ? 45.984 -18.370 70.355 1.00 118.11 318 CYS A C 1
ATOM 1393 O O . CYS A 1 177 ? 46.980 -17.651 70.277 1.00 109.11 318 CYS A O 1
ATOM 1396 N N . HIS A 1 178 ? 45.239 -18.479 71.453 1.00 110.36 319 HIS A N 1
ATOM 1397 C CA . HIS A 1 178 ? 45.506 -17.711 72.664 1.00 92.28 319 HIS A CA 1
ATOM 1398 C C . HIS A 1 178 ? 46.857 -18.111 73.249 1.00 103.82 319 HIS A C 1
ATOM 1399 O O . HIS A 1 178 ? 47.436 -17.383 74.061 1.00 121.53 319 HIS A O 1
ATOM 1406 N N . LEU A 1 179 ? 47.362 -19.265 72.823 1.00 99.81 320 LEU A N 1
ATOM 1407 C CA . LEU A 1 179 ? 48.677 -19.737 73.269 1.00 135.82 320 LEU A CA 1
ATOM 1408 C C . LEU A 1 179 ? 49.831 -19.250 72.369 1.00 121.88 320 LEU A C 1
ATOM 1409 O O . LEU A 1 179 ? 50.738 -18.562 72.843 1.00 95.42 320 LEU A O 1
ATOM 1414 N N . CYS A 1 180 ? 49.792 -19.606 71.084 1.00 121.55 321 CYS A N 1
ATOM 1415 C CA . CYS A 1 180 ? 50.735 -19.065 70.096 1.00 99.29 321 CYS A CA 1
ATOM 1416 C C . CYS A 1 180 ? 50.155 -17.866 69.319 1.00 100.51 321 CYS A C 1
ATOM 1417 O O . CYS A 1 180 ? 50.365 -16.712 69.692 1.00 116.81 321 CYS A O 1
ATOM 1420 N N . GLY A 1 181 ? 49.425 -18.144 68.245 1.00 84.72 322 GLY A N 1
ATOM 1421 C CA . GLY A 1 181 ? 48.812 -17.104 67.444 1.00 75.47 322 GLY A CA 1
ATOM 1422 C C . GLY A 1 181 ? 48.830 -17.498 65.981 1.00 81.43 322 GLY A C 1
ATOM 1423 O O . GLY A 1 181 ? 48.493 -16.709 65.104 1.00 92.41 322 GLY A O 1
ATOM 1424 N N . GLY A 1 182 ? 49.227 -18.736 65.717 1.00 85.95 323 GLY A N 1
ATOM 1425 C CA . GLY A 1 182 ? 49.401 -19.196 64.355 1.00 73.06 323 GLY A CA 1
ATOM 1426 C C . GLY A 1 182 ? 48.070 -19.449 63.707 1.00 92.26 323 GLY A C 1
ATOM 1427 O O . GLY A 1 182 ? 47.261 -20.218 64.220 1.00 132.06 323 GLY A O 1
ATOM 1428 N N . ARG A 1 183 ? 47.834 -18.790 62.581 1.00 114.93 324 ARG A N 1
ATOM 1429 C CA . ARG A 1 183 ? 46.644 -19.052 61.776 1.00 126.67 324 ARG A CA 1
ATOM 1430 C C . ARG A 1 183 ? 46.744 -20.472 61.160 1.00 111.67 324 ARG A C 1
ATOM 1431 O O . ARG A 1 183 ? 45.949 -20.860 60.298 1.00 105.30 324 ARG A O 1
ATOM 1439 N N . GLN A 1 184 ? 47.734 -21.229 61.640 1.00 90.80 325 GLN A N 1
ATOM 1440 C CA . GLN A 1 184 ? 47.984 -22.626 61.269 1.00 87.07 325 GLN A CA 1
ATOM 1441 C C . GLN A 1 184 ? 46.738 -23.530 61.336 1.00 127.09 325 GLN A C 1
ATOM 1442 O O . GLN A 1 184 ? 46.823 -24.743 61.598 1.00 102.98 325 GLN A O 1
ATOM 1448 N N . ASP A 1 187 ? 40.286 -24.774 59.423 1.00 82.14 328 ASP A N 1
ATOM 1449 C CA . ASP A 1 187 ? 39.304 -25.856 59.334 1.00 117.26 328 ASP A CA 1
ATOM 1450 C C . ASP A 1 187 ? 38.934 -26.470 60.687 1.00 109.85 328 ASP A C 1
ATOM 1451 O O . ASP A 1 187 ? 37.759 -26.478 61.057 1.00 89.55 328 ASP A O 1
ATOM 1456 N N . LYS A 1 188 ? 39.921 -27.013 61.404 1.00 94.48 329 LYS A N 1
ATOM 1457 C CA . LYS A 1 188 ? 39.654 -27.675 62.687 1.00 64.98 329 LYS A CA 1
ATOM 1458 C C . LYS A 1 188 ? 40.322 -26.948 63.851 1.00 59.85 329 LYS A C 1
ATOM 1459 O O . LYS A 1 188 ? 41.038 -27.549 64.648 1.00 64.82 329 LYS A O 1
ATOM 1465 N N . GLN A 1 189 ? 40.101 -25.640 63.923 1.00 77.73 330 GLN A N 1
ATOM 1466 C CA . GLN A 1 189 ? 40.398 -24.864 65.123 1.00 88.73 330 GLN A CA 1
ATOM 1467 C C . GLN A 1 189 ? 39.133 -24.811 66.019 1.00 115.87 330 GLN A C 1
ATOM 1468 O O . GLN A 1 189 ? 38.007 -24.768 65.508 1.00 100.91 330 GLN A O 1
ATOM 1474 N N . LEU A 1 190 ? 39.306 -24.823 67.342 1.00 96.99 331 LEU A N 1
ATOM 1475 C CA . LEU A 1 190 ? 38.162 -24.882 68.271 1.00 86.26 331 LEU A CA 1
ATOM 1476 C C . LEU A 1 190 ? 38.221 -23.726 69.287 1.00 89.35 331 LEU A C 1
ATOM 1477 O O . LEU A 1 190 ? 39.296 -23.181 69.520 1.00 99.38 331 LEU A O 1
ATOM 1482 N N . MET A 1 191 ? 37.088 -23.348 69.887 1.00 74.48 332 MET A N 1
ATOM 1483 C CA . MET A 1 191 ? 37.028 -22.098 70.668 1.00 69.14 332 MET A CA 1
ATOM 1484 C C . MET A 1 191 ? 36.288 -22.119 72.018 1.00 85.44 332 MET A C 1
ATOM 1485 O O . MET A 1 191 ? 35.146 -22.574 72.097 1.00 102.44 332 MET A O 1
ATOM 1490 N N . CYS A 1 192 ? 36.917 -21.574 73.062 1.00 82.33 333 CYS A N 1
ATOM 1491 C CA . CYS A 1 192 ? 36.299 -21.497 74.393 1.00 81.94 333 CYS A CA 1
ATOM 1492 C C . CYS A 1 192 ? 34.881 -20.964 74.279 1.00 72.62 333 CYS A C 1
ATOM 1493 O O . CYS A 1 192 ? 34.506 -20.416 73.250 1.00 83.31 333 CYS A O 1
ATOM 1496 N N . ASP A 1 193 ? 34.093 -21.132 75.333 1.00 78.88 334 ASP A N 1
ATOM 1497 C CA . ASP A 1 193 ? 32.705 -20.682 75.325 1.00 93.42 334 ASP A CA 1
ATOM 1498 C C . ASP A 1 193 ? 32.418 -19.756 76.504 1.00 87.04 334 ASP A C 1
ATOM 1499 O O . ASP A 1 193 ? 31.298 -19.253 76.681 1.00 66.15 334 ASP A O 1
ATOM 1504 N N . GLU A 1 194 ? 33.452 -19.523 77.303 1.00 94.66 335 GLU A N 1
ATOM 1505 C CA . GLU A 1 194 ? 33.389 -18.485 78.320 1.00 112.69 335 GLU A CA 1
ATOM 1506 C C . GLU A 1 194 ? 34.226 -17.289 77.887 1.00 115.56 335 GLU A C 1
ATOM 1507 O O . GLU A 1 194 ? 33.752 -16.152 77.914 1.00 99.97 335 GLU A O 1
ATOM 1513 N N . CYS A 1 195 ? 35.463 -17.547 77.470 1.00 108.25 336 CYS A N 1
ATOM 1514 C CA . CYS A 1 195 ? 36.360 -16.468 77.055 1.00 113.34 336 CYS A CA 1
ATOM 1515 C C . CYS A 1 195 ? 36.223 -16.146 75.566 1.00 112.59 336 CYS A C 1
ATOM 1516 O O . CYS A 1 195 ? 36.540 -15.037 75.125 1.00 103.89 336 CYS A O 1
ATOM 1519 N N . ASP A 1 196 ? 35.730 -17.119 74.805 1.00 86.52 337 ASP A N 1
ATOM 1520 C CA . ASP A 1 196 ? 35.534 -16.965 73.367 1.00 108.58 337 ASP A CA 1
ATOM 1521 C C . ASP A 1 196 ? 36.875 -17.003 72.643 1.00 97.73 337 ASP A C 1
ATOM 1522 O O . ASP A 1 196 ? 36.936 -16.944 71.411 1.00 83.02 337 ASP A O 1
ATOM 1527 N N . MET A 1 197 ? 37.950 -17.114 73.417 1.00 84.42 338 MET A N 1
ATOM 1528 C CA . MET A 1 197 ? 39.283 -17.190 72.839 1.00 106.71 338 MET A CA 1
ATOM 1529 C C . MET A 1 197 ? 39.478 -18.504 72.094 1.00 94.15 338 MET A C 1
ATOM 1530 O O . MET A 1 197 ? 39.028 -19.552 72.541 1.00 115.73 338 MET A O 1
ATOM 1535 N N . ALA A 1 198 ? 40.141 -18.428 70.948 1.00 87.27 339 ALA A N 1
ATOM 1536 C CA . ALA A 1 198 ? 40.347 -19.583 70.083 1.00 82.56 339 ALA A CA 1
ATOM 1537 C C . ALA A 1 198 ? 41.533 -20.435 70.521 1.00 107.42 339 ALA A C 1
ATOM 1538 O O . ALA A 1 198 ? 42.508 -19.925 71.084 1.00 83.51 339 ALA A O 1
ATOM 1540 N N . PHE A 1 199 ? 41.430 -21.740 70.268 1.00 122.80 340 PHE A N 1
ATOM 1541 C CA . PHE A 1 199 ? 42.527 -22.681 70.502 1.00 119.45 340 PHE A CA 1
ATOM 1542 C C . PHE A 1 199 ? 42.649 -23.629 69.317 1.00 100.92 340 PHE A C 1
ATOM 1543 O O . PHE A 1 199 ? 41.854 -23.568 68.373 1.00 87.59 340 PHE A O 1
ATOM 1551 N N . HIS A 1 200 ? 43.657 -24.486 69.356 1.00 89.99 341 HIS A N 1
ATOM 1552 C CA . HIS A 1 200 ? 44.123 -25.134 68.130 1.00 138.19 341 HIS A CA 1
ATOM 1553 C C . HIS A 1 200 ? 43.388 -26.443 67.806 1.00 107.49 341 HIS A C 1
ATOM 1554 O O . HIS A 1 200 ? 42.366 -26.451 67.097 1.00 51.62 341 HIS A O 1
ATOM 1561 N N . ILE A 1 201 ? 43.997 -27.523 68.299 1.00 119.29 342 ILE A N 1
ATOM 1562 C CA . ILE A 1 201 ? 43.485 -28.889 68.392 1.00 90.98 342 ILE A CA 1
ATOM 1563 C C . ILE A 1 201 ? 44.528 -29.588 69.293 1.00 134.86 342 ILE A C 1
ATOM 1564 O O . ILE A 1 201 ? 44.170 -30.287 70.252 1.00 119.56 342 ILE A O 1
ATOM 1569 N N . TYR A 1 202 ? 45.813 -29.328 68.996 1.00 137.02 343 TYR A N 1
ATOM 1570 C CA . TYR A 1 202 ? 46.978 -29.778 69.783 1.00 92.07 343 TYR A CA 1
ATOM 1571 C C . TYR A 1 202 ? 47.168 -29.017 71.101 1.00 107.73 343 TYR A C 1
ATOM 1572 O O . TYR A 1 202 ? 46.591 -29.404 72.128 1.00 94.76 343 TYR A O 1
ATOM 1581 N N . CYS A 1 203 ? 47.977 -27.949 71.049 1.00 85.14 344 CYS A N 1
ATOM 1582 C CA . CYS A 1 203 ? 48.361 -27.123 72.218 1.00 107.16 344 CYS A CA 1
ATOM 1583 C C . CYS A 1 203 ? 47.828 -27.623 73.573 1.00 133.87 344 CYS A C 1
ATOM 1584 O O . CYS A 1 203 ? 47.779 -26.875 74.562 1.00 100.17 344 CYS A O 1
ATOM 1587 N N . PRO A 1 206 ? 48.047 -31.292 76.121 1.00 97.83 347 PRO A N 1
ATOM 1588 C CA . PRO A 1 206 ? 47.294 -32.520 75.823 1.00 99.21 347 PRO A CA 1
ATOM 1589 C C . PRO A 1 206 ? 46.808 -32.589 74.355 1.00 111.07 347 PRO A C 1
ATOM 1590 O O . PRO A 1 206 ? 46.855 -31.567 73.663 1.00 82.93 347 PRO A O 1
ATOM 1594 N N . PRO A 1 207 ? 46.362 -33.782 73.887 1.00 146.97 348 PRO A N 1
ATOM 1595 C CA . PRO A 1 207 ? 46.062 -34.078 72.470 1.00 131.34 348 PRO A CA 1
ATOM 1596 C C . PRO A 1 207 ? 44.600 -33.866 72.017 1.00 123.24 348 PRO A C 1
ATOM 1597 O O . PRO A 1 207 ? 43.859 -33.104 72.643 1.00 115.16 348 PRO A O 1
ATOM 1601 N N . LEU A 1 208 ? 44.213 -34.539 70.926 1.00 122.39 349 LEU A N 1
ATOM 1602 C CA . LEU A 1 208 ? 42.844 -34.504 70.381 1.00 107.89 349 LEU A CA 1
ATOM 1603 C C . LEU A 1 208 ? 42.694 -35.553 69.275 1.00 93.98 349 LEU A C 1
ATOM 1604 O O . LEU A 1 208 ? 43.598 -36.363 69.086 1.00 101.68 349 LEU A O 1
ATOM 1609 N N . SER A 1 209 ? 41.573 -35.548 68.546 1.00 96.48 350 SER A N 1
ATOM 1610 C CA . SER A 1 209 ? 41.285 -36.643 67.591 1.00 137.98 350 SER A CA 1
ATOM 1611 C C . SER A 1 209 ? 40.365 -36.333 66.392 1.00 140.13 350 SER A C 1
ATOM 1612 O O . SER A 1 209 ? 40.705 -36.681 65.249 1.00 71.41 350 SER A O 1
ATOM 1615 N N . SER A 1 210 ? 39.201 -35.724 66.656 1.00 159.49 351 SER A N 1
ATOM 1616 C CA . SER A 1 210 ? 38.192 -35.452 65.612 1.00 130.87 351 SER A CA 1
ATOM 1617 C C . SER A 1 210 ? 36.967 -34.596 66.040 1.00 99.17 351 SER A C 1
ATOM 1618 O O . SER A 1 210 ? 35.827 -35.036 65.897 1.00 111.47 351 SER A O 1
ATOM 1621 N N . VAL A 1 211 ? 37.214 -33.375 66.529 1.00 108.47 352 VAL A N 1
ATOM 1622 C CA . VAL A 1 211 ? 36.172 -32.411 66.962 1.00 112.34 352 VAL A CA 1
ATOM 1623 C C . VAL A 1 211 ? 35.008 -32.989 67.776 1.00 86.38 352 VAL A C 1
ATOM 1624 O O . VAL A 1 211 ? 34.071 -33.541 67.204 1.00 92.65 352 VAL A O 1
ATOM 1628 N N . PRO A 1 212 ? 35.048 -32.810 69.109 1.00 84.37 353 PRO A N 1
ATOM 1629 C CA . PRO A 1 212 ? 34.168 -33.442 70.109 1.00 89.88 353 PRO A CA 1
ATOM 1630 C C . PRO A 1 212 ? 32.673 -33.505 69.760 1.00 87.82 353 PRO A C 1
ATOM 1631 O O . PRO A 1 212 ? 32.185 -32.754 68.917 1.00 86.48 353 PRO A O 1
ATOM 1635 N N . SER A 1 213 ? 31.956 -34.420 70.408 1.00 97.02 354 SER A N 1
ATOM 1636 C CA . SER A 1 213 ? 30.500 -34.425 70.332 1.00 108.22 354 SER A CA 1
ATOM 1637 C C . SER A 1 213 ? 30.025 -33.147 71.006 1.00 82.48 354 SER A C 1
ATOM 1638 O O . SER A 1 213 ? 29.656 -32.187 70.339 1.00 63.71 354 SER A O 1
ATOM 1641 N N . GLU A 1 214 ? 30.072 -33.158 72.337 1.00 63.63 355 GLU A N 1
ATOM 1642 C CA . GLU A 1 214 ? 29.645 -32.054 73.202 1.00 79.17 355 GLU A CA 1
ATOM 1643 C C . GLU A 1 214 ? 29.430 -30.715 72.478 1.00 68.10 355 GLU A C 1
ATOM 1644 O O . GLU A 1 214 ? 30.259 -30.305 71.683 1.00 48.31 355 GLU A O 1
ATOM 1650 N N . ASP A 1 215 ? 28.326 -30.028 72.750 1.00 55.15 356 ASP A N 1
ATOM 1651 C CA . ASP A 1 215 ? 28.095 -28.735 72.100 1.00 58.88 356 ASP A CA 1
ATOM 1652 C C . ASP A 1 215 ? 29.018 -27.636 72.604 1.00 55.83 356 ASP A C 1
ATOM 1653 O O . ASP A 1 215 ? 29.378 -26.733 71.849 1.00 72.72 356 ASP A O 1
ATOM 1658 N N . GLU A 1 216 ? 29.356 -27.689 73.888 1.00 55.59 357 GLU A N 1
ATOM 1659 C CA . GLU A 1 216 ? 30.282 -26.731 74.481 1.00 58.81 357 GLU A CA 1
ATOM 1660 C C . GLU A 1 216 ? 31.634 -27.401 74.660 1.00 62.75 357 GLU A C 1
ATOM 1661 O O . GLU A 1 216 ? 31.737 -28.623 74.606 1.00 89.09 357 GLU A O 1
ATOM 1667 N N . TRP A 1 217 ? 32.670 -26.603 74.864 1.00 60.17 358 TRP A N 1
ATOM 1668 C CA . TRP A 1 217 ? 34.022 -27.130 74.979 1.00 69.38 358 TRP A CA 1
ATOM 1669 C C . TRP A 1 217 ? 34.945 -26.026 75.441 1.00 81.04 358 TRP A C 1
ATOM 1670 O O . TRP A 1 217 ? 34.661 -24.853 75.212 1.00 72.15 358 TRP A O 1
ATOM 1681 N N . TYR A 1 218 ? 36.049 -26.376 76.090 1.00 82.31 359 TYR A N 1
ATOM 1682 C CA . TYR A 1 218 ? 36.759 -25.336 76.817 1.00 94.90 359 TYR A CA 1
ATOM 1683 C C . TYR A 1 218 ? 38.275 -25.272 76.723 1.00 113.22 359 TYR A C 1
ATOM 1684 O O . TYR A 1 218 ? 38.949 -26.257 76.410 1.00 96.17 359 TYR A O 1
ATOM 1693 N N . CYS A 1 219 ? 38.766 -24.055 76.970 1.00 141.02 360 CYS A N 1
ATOM 1694 C CA . CYS A 1 219 ? 40.170 -23.755 77.227 1.00 119.59 360 CYS A CA 1
ATOM 1695 C C . CYS A 1 219 ? 40.332 -23.298 78.686 1.00 130.75 360 CYS A C 1
ATOM 1696 O O . CYS A 1 219 ? 39.695 -22.324 79.125 1.00 85.01 360 CYS A O 1
ATOM 1699 N N . PRO A 1 220 ? 41.193 -24.015 79.430 1.00 132.09 361 PRO A N 1
ATOM 1700 C CA . PRO A 1 220 ? 41.561 -24.010 80.853 1.00 89.16 361 PRO A CA 1
ATOM 1701 C C . PRO A 1 220 ? 41.290 -22.767 81.701 1.00 99.17 361 PRO A C 1
ATOM 1702 O O . PRO A 1 220 ? 40.940 -22.929 82.871 1.00 88.92 361 PRO A O 1
ATOM 1706 N N . GLU A 1 221 ? 41.467 -21.573 81.139 1.00 130.36 362 GLU A N 1
ATOM 1707 C CA . GLU A 1 221 ? 41.412 -20.321 81.906 1.00 126.28 362 GLU A CA 1
ATOM 1708 C C . GLU A 1 221 ? 39.991 -19.898 82.305 1.00 120.62 362 GLU A C 1
ATOM 1709 O O . GLU A 1 221 ? 39.809 -19.013 83.142 1.00 109.27 362 GLU A O 1
ATOM 1715 N N . CYS A 1 222 ? 38.986 -20.535 81.714 1.00 138.83 363 CYS A N 1
ATOM 1716 C CA . CYS A 1 222 ? 37.598 -20.168 81.990 1.00 132.23 363 CYS A CA 1
ATOM 1717 C C . CYS A 1 222 ? 36.878 -21.158 82.922 1.00 127.38 363 CYS A C 1
ATOM 1718 O O . CYS A 1 222 ? 35.815 -20.835 83.455 1.00 107.63 363 CYS A O 1
ATOM 1721 N N . ARG A 1 223 ? 37.452 -22.350 83.114 1.00 146.66 364 ARG A N 1
ATOM 1722 C CA . ARG A 1 223 ? 36.868 -23.353 84.016 1.00 138.26 364 ARG A CA 1
ATOM 1723 C C . ARG A 1 223 ? 37.089 -22.965 85.484 1.00 122.62 364 ARG A C 1
ATOM 1724 O O . ARG A 1 223 ? 36.138 -22.793 86.252 1.00 94.82 364 ARG A O 1
ATOM 1732 N N . SER B 1 1 ? 46.632 46.509 37.663 1.00 74.37 133 SER B N 1
ATOM 1733 C CA . SER B 1 1 ? 45.960 45.959 38.836 1.00 57.31 133 SER B CA 1
ATOM 1734 C C . SER B 1 1 ? 45.479 44.538 38.573 1.00 67.38 133 SER B C 1
ATOM 1735 O O . SER B 1 1 ? 45.729 43.984 37.509 1.00 87.71 133 SER B O 1
ATOM 1738 N N . LEU B 1 2 ? 44.795 43.946 39.545 1.00 55.04 134 LEU B N 1
ATOM 1739 C CA . LEU B 1 2 ? 44.200 42.629 39.364 1.00 63.82 134 LEU B CA 1
ATOM 1740 C C . LEU B 1 2 ? 43.087 42.670 38.327 1.00 76.21 134 LEU B C 1
ATOM 1741 O O . LEU B 1 2 ? 43.046 41.865 37.391 1.00 73.55 134 LEU B O 1
ATOM 1746 N N . TYR B 1 3 ? 42.179 43.617 38.509 1.00 55.80 135 TYR B N 1
ATOM 1747 C CA . TYR B 1 3 ? 41.013 43.726 37.660 1.00 61.77 135 TYR B CA 1
ATOM 1748 C C . TYR B 1 3 ? 41.085 44.939 36.733 1.00 61.16 135 TYR B C 1
ATOM 1749 O O . TYR B 1 3 ? 41.369 46.045 37.168 1.00 61.99 135 TYR B O 1
ATOM 1758 N N . LYS B 1 4 ? 40.824 44.711 35.451 1.00 52.61 136 LYS B N 1
ATOM 1759 C CA . LYS B 1 4 ? 40.964 45.736 34.435 1.00 46.67 136 LYS B CA 1
ATOM 1760 C C . LYS B 1 4 ? 39.653 46.461 34.175 1.00 60.38 136 LYS B C 1
ATOM 1761 O O . LYS B 1 4 ? 38.584 45.997 34.563 1.00 56.94 136 LYS B O 1
ATOM 1767 N N . VAL B 1 5 ? 39.746 47.609 33.516 1.00 51.29 137 VAL B N 1
ATOM 1768 C CA . VAL B 1 5 ? 38.564 48.330 33.084 1.00 61.15 137 VAL B CA 1
ATOM 1769 C C . VAL B 1 5 ? 37.733 47.429 32.179 1.00 55.53 137 VAL B C 1
ATOM 1770 O O . VAL B 1 5 ? 38.286 46.619 31.443 1.00 52.42 137 VAL B O 1
ATOM 1774 N N . ASN B 1 6 ? 36.410 47.546 32.255 1.00 52.13 138 ASN B N 1
ATOM 1775 C CA . ASN B 1 6 ? 35.524 46.768 31.389 1.00 69.52 138 ASN B CA 1
ATOM 1776 C C . ASN B 1 6 ? 35.371 45.318 31.806 1.00 62.79 138 ASN B C 1
ATOM 1777 O O . ASN B 1 6 ? 34.622 44.567 31.182 1.00 66.76 138 ASN B O 1
ATOM 1782 N N . GLU B 1 7 ? 36.104 44.920 32.837 1.00 55.67 139 GLU B N 1
ATOM 1783 C CA . GLU B 1 7 ? 36.014 43.565 33.349 1.00 44.48 139 GLU B CA 1
ATOM 1784 C C . GLU B 1 7 ? 34.793 43.454 34.239 1.00 56.91 139 GLU B C 1
ATOM 1785 O O . GLU B 1 7 ? 34.480 44.378 34.995 1.00 51.70 139 GLU B O 1
ATOM 1791 N N . TYR B 1 8 ? 34.084 42.337 34.123 1.00 46.39 140 TYR B N 1
ATOM 1792 C CA . TYR B 1 8 ? 32.903 42.125 34.946 1.00 54.49 140 TYR B CA 1
ATOM 1793 C C . TYR B 1 8 ? 33.304 41.507 36.271 1.00 53.25 140 TYR B C 1
ATOM 1794 O O . TYR B 1 8 ? 34.119 40.592 36.322 1.00 56.45 140 TYR B O 1
ATOM 1803 N N . VAL B 1 9 ? 32.733 42.034 37.343 1.00 54.81 141 VAL B N 1
ATOM 1804 C CA . VAL B 1 9 ? 33.166 41.695 38.678 1.00 40.55 141 VAL B CA 1
ATOM 1805 C C . VAL B 1 9 ? 31.946 41.635 39.574 1.00 50.63 141 VAL B C 1
ATOM 1806 O O . VAL B 1 9 ? 30.829 41.900 39.127 1.00 50.23 141 VAL B O 1
ATOM 1810 N N . ASP B 1 10 ? 32.159 41.239 40.824 1.00 47.06 142 ASP B N 1
ATOM 1811 C CA . ASP B 1 10 ? 31.152 41.389 41.866 1.00 39.16 142 ASP B CA 1
ATOM 1812 C C . ASP B 1 10 ? 31.725 42.406 42.839 1.00 51.19 142 ASP B C 1
ATOM 1813 O O . ASP B 1 10 ? 32.910 42.343 43.218 1.00 50.42 142 ASP B O 1
ATOM 1818 N N . ALA B 1 11 ? 30.898 43.360 43.234 1.00 42.74 143 ALA B N 1
ATOM 1819 C CA . ALA B 1 11 ? 31.340 44.365 44.194 1.00 55.29 143 ALA B CA 1
ATOM 1820 C C . ALA B 1 11 ? 30.518 44.248 45.462 1.00 62.27 143 ALA B C 1
ATOM 1821 O O . ALA B 1 11 ? 29.280 44.157 45.407 1.00 50.33 143 ALA B O 1
ATOM 1823 N N . ARG B 1 12 ? 31.206 44.255 46.598 1.00 52.99 144 ARG B N 1
ATOM 1824 C CA . ARG B 1 12 ? 30.540 44.062 47.881 1.00 57.71 144 ARG B CA 1
ATOM 1825 C C . ARG B 1 12 ? 30.097 45.371 48.510 1.00 67.56 144 ARG B C 1
ATOM 1826 O O . ARG B 1 12 ? 30.900 46.282 48.700 1.00 68.17 144 ARG B O 1
ATOM 1834 N N . ASP B 1 13 ? 28.812 45.451 48.840 1.00 58.35 145 ASP B N 1
ATOM 1835 C CA . ASP B 1 13 ? 28.292 46.575 49.606 1.00 65.36 145 ASP B CA 1
ATOM 1836 C C . ASP B 1 13 ? 28.679 46.424 51.073 1.00 65.79 145 ASP B C 1
ATOM 1837 O O . ASP B 1 13 ? 28.243 45.490 51.736 1.00 75.67 145 ASP B O 1
ATOM 1842 N N . THR B 1 14 ? 29.492 47.341 51.584 1.00 68.80 146 THR B N 1
ATOM 1843 C CA . THR B 1 14 ? 30.062 47.189 52.928 1.00 75.88 146 THR B CA 1
ATOM 1844 C C . THR B 1 14 ? 29.070 47.280 54.083 1.00 70.57 146 THR B C 1
ATOM 1845 O O . THR B 1 14 ? 29.380 46.852 55.191 1.00 80.72 146 THR B O 1
ATOM 1849 N N . ASN B 1 15 ? 27.888 47.833 53.828 1.00 73.36 147 ASN B N 1
ATOM 1850 C CA . ASN B 1 15 ? 26.840 47.913 54.848 1.00 73.31 147 ASN B CA 1
ATOM 1851 C C . ASN B 1 15 ? 26.202 46.569 55.107 1.00 72.57 147 ASN B C 1
ATOM 1852 O O . ASN B 1 15 ? 26.135 46.106 56.246 1.00 96.26 147 ASN B O 1
ATOM 1857 N N . MET B 1 16 ? 25.734 45.942 54.037 1.00 79.58 148 MET B N 1
ATOM 1858 C CA . MET B 1 16 ? 24.972 44.703 54.142 1.00 83.34 148 MET B CA 1
ATOM 1859 C C . MET B 1 16 ? 25.781 43.437 53.904 1.00 69.10 148 MET B C 1
ATOM 1860 O O . MET B 1 16 ? 25.290 42.344 54.177 1.00 79.90 148 MET B O 1
ATOM 1865 N N . GLY B 1 17 ? 27.003 43.585 53.392 1.00 59.29 149 GLY B N 1
ATOM 1866 C CA . GLY B 1 17 ? 27.889 42.454 53.155 1.00 58.78 149 GLY B CA 1
ATOM 1867 C C . GLY B 1 17 ? 27.631 41.719 51.844 1.00 49.68 149 GLY B C 1
ATOM 1868 O O . GLY B 1 17 ? 28.426 40.902 51.425 1.00 56.40 149 GLY B O 1
ATOM 1869 N N . ALA B 1 18 ? 26.508 42.015 51.203 1.00 54.12 150 ALA B N 1
ATOM 1870 C CA . ALA B 1 18 ? 26.135 41.383 49.946 1.00 43.53 150 ALA B CA 1
ATOM 1871 C C . ALA B 1 18 ? 27.064 41.760 48.808 1.00 53.70 150 ALA B C 1
ATOM 1872 O O . ALA B 1 18 ? 27.659 42.835 48.804 1.00 65.87 150 ALA B O 1
ATOM 1874 N N . TRP B 1 19 ? 27.181 40.856 47.841 1.00 56.54 151 TRP B N 1
ATOM 1875 C CA . TRP B 1 19 ? 27.937 41.111 46.628 1.00 53.10 151 TRP B CA 1
ATOM 1876 C C . TRP B 1 19 ? 26.980 41.427 45.492 1.00 59.82 151 TRP B C 1
ATOM 1877 O O . TRP B 1 19 ? 25.907 40.814 45.379 1.00 48.75 151 TRP B O 1
ATOM 1888 N N . PHE B 1 20 ? 27.362 42.408 44.672 1.00 42.02 152 PHE B N 1
ATOM 1889 C CA . PHE B 1 20 ? 26.527 42.840 43.563 1.00 45.92 152 PHE B CA 1
ATOM 1890 C C . PHE B 1 20 ? 27.226 42.767 42.216 1.00 45.08 152 PHE B C 1
ATOM 1891 O O . PHE B 1 20 ? 28.424 43.003 42.098 1.00 47.68 152 PHE B O 1
ATOM 1899 N N . GLU B 1 21 ? 26.463 42.428 41.193 1.00 52.94 153 GLU B N 1
ATOM 1900 C CA . GLU B 1 21 ? 27.014 42.333 39.864 1.00 54.31 153 GLU B CA 1
ATOM 1901 C C . GLU B 1 21 ? 27.298 43.748 39.381 1.00 51.87 153 GLU B C 1
ATOM 1902 O O . GLU B 1 21 ? 26.422 44.614 39.400 1.00 59.24 153 GLU B O 1
ATOM 1908 N N . ALA B 1 22 ? 28.536 43.977 38.962 1.00 51.05 154 ALA B N 1
ATOM 1909 C CA . ALA B 1 22 ? 29.006 45.305 38.605 1.00 47.73 154 ALA B CA 1
ATOM 1910 C C . ALA B 1 22 ? 30.079 45.175 37.555 1.00 53.58 154 ALA B C 1
ATOM 1911 O O . ALA B 1 22 ? 30.472 44.070 37.198 1.00 64.99 154 ALA B O 1
ATOM 1913 N N . GLN B 1 23 ? 30.575 46.314 37.088 1.00 54.46 155 GLN B N 1
ATOM 1914 C CA . GLN B 1 23 ? 31.562 46.327 36.026 1.00 50.36 155 GLN B CA 1
ATOM 1915 C C . GLN B 1 23 ? 32.548 47.469 36.200 1.00 52.82 155 GLN B C 1
ATOM 1916 O O . GLN B 1 23 ? 32.171 48.567 36.602 1.00 55.39 155 GLN B O 1
ATOM 1922 N N . VAL B 1 24 ? 33.813 47.202 35.892 1.00 46.62 156 VAL B N 1
ATOM 1923 C CA . VAL B 1 24 ? 34.872 48.169 36.141 1.00 46.07 156 VAL B CA 1
ATOM 1924 C C . VAL B 1 24 ? 34.919 49.253 35.073 1.00 61.02 156 VAL B C 1
ATOM 1925 O O . VAL B 1 24 ? 35.048 48.965 33.879 1.00 57.52 156 VAL B O 1
ATOM 1929 N N . VAL B 1 25 ? 34.807 50.500 35.529 1.00 66.92 157 VAL B N 1
ATOM 1930 C CA . VAL B 1 25 ? 34.755 51.665 34.659 1.00 54.49 157 VAL B CA 1
ATOM 1931 C C . VAL B 1 25 ? 36.090 52.419 34.584 1.00 69.93 157 VAL B C 1
ATOM 1932 O O . VAL B 1 25 ? 36.510 52.843 33.491 1.00 52.74 157 VAL B O 1
ATOM 1936 N N . ARG B 1 26 ? 36.746 52.566 35.739 1.00 55.21 158 ARG B N 1
ATOM 1937 C CA . ARG B 1 26 ? 38.046 53.226 35.827 1.00 61.31 158 ARG B CA 1
ATOM 1938 C C . ARG B 1 26 ? 38.875 52.685 37.000 1.00 58.12 158 ARG B C 1
ATOM 1939 O O . ARG B 1 26 ? 38.325 52.281 38.022 1.00 60.28 158 ARG B O 1
ATOM 1947 N N . VAL B 1 27 ? 40.197 52.678 36.855 1.00 60.63 159 VAL B N 1
ATOM 1948 C CA . VAL B 1 27 ? 41.088 52.236 37.935 1.00 58.87 159 VAL B CA 1
ATOM 1949 C C . VAL B 1 27 ? 42.063 53.325 38.370 1.00 63.03 159 VAL B C 1
ATOM 1950 O O . VAL B 1 27 ? 42.836 53.819 37.555 1.00 84.61 159 VAL B O 1
ATOM 1954 N N . THR B 1 28 ? 42.028 53.697 39.649 1.00 72.65 160 THR B N 1
ATOM 1955 C CA . THR B 1 28 ? 42.965 54.683 40.209 1.00 75.14 160 THR B CA 1
ATOM 1956 C C . THR B 1 28 ? 43.621 54.162 41.483 1.00 74.52 160 THR B C 1
ATOM 1957 O O . THR B 1 28 ? 43.067 53.303 42.161 1.00 94.55 160 THR B O 1
ATOM 1961 N N . ARG B 1 29 ? 44.795 54.684 41.818 1.00 92.31 161 ARG B N 1
ATOM 1962 C CA . ARG B 1 29 ? 45.513 54.238 43.019 1.00 105.01 161 ARG B CA 1
ATOM 1963 C C . ARG B 1 29 ? 45.553 55.292 44.144 1.00 98.41 161 ARG B C 1
ATOM 1964 O O . ARG B 1 29 ? 45.085 56.422 43.972 1.00 79.25 161 ARG B O 1
ATOM 1972 N N . LYS B 1 30 ? 46.103 54.902 45.295 1.00 127.15 162 LYS B N 1
ATOM 1973 C CA . LYS B 1 30 ? 46.174 55.762 46.479 1.00 109.56 162 LYS B CA 1
ATOM 1974 C C . LYS B 1 30 ? 47.621 56.117 46.819 1.00 99.83 162 LYS B C 1
ATOM 1975 O O . LYS B 1 30 ? 47.983 57.292 46.885 1.00 101.51 162 LYS B O 1
ATOM 1981 N N . GLU B 1 39 ? 48.153 46.050 45.629 1.00 67.66 180 GLU B N 1
ATOM 1982 C CA . GLU B 1 39 ? 46.711 46.059 45.385 1.00 87.52 180 GLU B CA 1
ATOM 1983 C C . GLU B 1 39 ? 45.913 46.781 46.461 1.00 84.54 180 GLU B C 1
ATOM 1984 O O . GLU B 1 39 ? 44.915 46.266 46.952 1.00 79.31 180 GLU B O 1
ATOM 1990 N N . ASP B 1 40 ? 46.354 47.975 46.828 1.00 101.95 181 ASP B N 1
ATOM 1991 C CA . ASP B 1 40 ? 45.481 48.894 47.550 1.00 94.77 181 ASP B CA 1
ATOM 1992 C C . ASP B 1 40 ? 45.078 50.009 46.589 1.00 107.13 181 ASP B C 1
ATOM 1993 O O . ASP B 1 40 ? 45.453 51.176 46.747 1.00 67.04 181 ASP B O 1
ATOM 1998 N N . VAL B 1 41 ? 44.322 49.607 45.570 1.00 99.30 182 VAL B N 1
ATOM 1999 C CA . VAL B 1 41 ? 43.885 50.497 44.517 1.00 68.00 182 VAL B CA 1
ATOM 2000 C C . VAL B 1 41 ? 42.422 50.815 44.717 1.00 76.15 182 VAL B C 1
ATOM 2001 O O . VAL B 1 41 ? 41.775 50.283 45.620 1.00 75.32 182 VAL B O 1
ATOM 2005 N N . ILE B 1 42 ? 41.900 51.682 43.862 1.00 64.93 183 ILE B N 1
ATOM 2006 C CA . ILE B 1 42 ? 40.502 52.045 43.908 1.00 64.38 183 ILE B CA 1
ATOM 2007 C C . ILE B 1 42 ? 39.813 51.595 42.625 1.00 70.43 183 ILE B C 1
ATOM 2008 O O . ILE B 1 42 ? 40.291 51.863 41.524 1.00 68.21 183 ILE B O 1
ATOM 2013 N N . TYR B 1 43 ? 38.695 50.895 42.775 1.00 47.10 184 TYR B N 1
ATOM 2014 C CA . TYR B 1 43 ? 37.948 50.443 41.625 1.00 52.69 184 TYR B CA 1
ATOM 2015 C C . TYR B 1 43 ? 36.718 51.294 41.472 1.00 55.16 184 TYR B C 1
ATOM 2016 O O . TYR B 1 43 ? 35.916 51.417 42.383 1.00 60.43 184 TYR B O 1
ATOM 2025 N N . HIS B 1 44 ? 36.585 51.899 40.305 1.00 51.39 185 HIS B N 1
ATOM 2026 C CA . HIS B 1 44 ? 35.396 52.643 39.996 1.00 57.56 185 HIS B CA 1
ATOM 2027 C C . HIS B 1 44 ? 34.478 51.725 39.225 1.00 59.59 185 HIS B C 1
ATOM 2028 O O . HIS B 1 44 ? 34.759 51.383 38.073 1.00 63.12 185 HIS B O 1
ATOM 2035 N N . VAL B 1 45 ? 33.387 51.318 39.868 1.00 41.39 186 VAL B N 1
ATOM 2036 C CA . VAL B 1 45 ? 32.457 50.370 39.260 1.00 57.50 186 VAL B CA 1
ATOM 2037 C C . VAL B 1 45 ? 31.073 50.968 39.060 1.00 46.91 186 VAL B C 1
ATOM 2038 O O . VAL B 1 45 ? 30.653 51.797 39.845 1.00 52.54 186 VAL B O 1
ATOM 2042 N N . LYS B 1 46 ? 30.383 50.547 38.006 1.00 47.95 187 LYS B N 1
ATOM 2043 C CA . LYS B 1 46 ? 28.977 50.876 37.815 1.00 52.56 187 LYS B CA 1
ATOM 2044 C C . LYS B 1 46 ? 28.200 49.591 37.951 1.00 64.75 187 LYS B C 1
ATOM 2045 O O . LYS B 1 46 ? 28.605 48.555 37.435 1.00 62.12 187 LYS B O 1
ATOM 2051 N N . TYR B 1 47 ? 27.082 49.658 38.661 1.00 77.00 188 TYR B N 1
ATOM 2052 C CA . TYR B 1 47 ? 26.293 48.473 38.937 1.00 56.87 188 TYR B CA 1
ATOM 2053 C C . TYR B 1 47 ? 25.356 48.136 37.777 1.00 77.68 188 TYR B C 1
ATOM 2054 O O . TYR B 1 47 ? 24.696 49.005 37.219 1.00 59.15 188 TYR B O 1
ATOM 2063 N N . ASP B 1 48 ? 25.312 46.858 37.416 1.00 101.40 189 ASP B N 1
ATOM 2064 C CA . ASP B 1 48 ? 24.563 46.407 36.241 1.00 110.68 189 ASP B CA 1
ATOM 2065 C C . ASP B 1 48 ? 23.122 46.944 36.170 1.00 102.91 189 ASP B C 1
ATOM 2066 O O . ASP B 1 48 ? 22.708 47.499 35.145 1.00 67.48 189 ASP B O 1
ATOM 2071 N N . ASP B 1 49 ? 22.372 46.771 37.258 1.00 83.83 190 ASP B N 1
ATOM 2072 C CA . ASP B 1 49 ? 20.957 47.135 37.299 1.00 80.52 190 ASP B CA 1
ATOM 2073 C C . ASP B 1 49 ? 20.680 48.207 38.344 1.00 76.93 190 ASP B C 1
ATOM 2074 O O . ASP B 1 49 ? 19.595 48.260 38.921 1.00 67.21 190 ASP B O 1
ATOM 2079 N N . TYR B 1 50 ? 21.670 49.061 38.577 1.00 70.23 191 TYR B N 1
ATOM 2080 C CA . TYR B 1 50 ? 21.501 50.200 39.474 1.00 79.74 191 TYR B CA 1
ATOM 2081 C C . TYR B 1 50 ? 22.098 51.495 38.906 1.00 67.79 191 TYR B C 1
ATOM 2082 O O . TYR B 1 50 ? 22.865 52.175 39.585 1.00 76.30 191 TYR B O 1
ATOM 2091 N N . PRO B 1 51 ? 21.748 51.844 37.663 1.00 54.85 192 PRO B N 1
ATOM 2092 C CA . PRO B 1 51 ? 22.292 53.055 37.044 1.00 81.99 192 PRO B CA 1
ATOM 2093 C C . PRO B 1 51 ? 22.130 54.281 37.936 1.00 74.66 192 PRO B C 1
ATOM 2094 O O . PRO B 1 51 ? 22.951 55.194 37.907 1.00 64.96 192 PRO B O 1
ATOM 2098 N N . GLU B 1 52 ? 21.080 54.286 38.740 1.00 51.43 193 GLU B N 1
ATOM 2099 C CA . GLU B 1 52 ? 20.779 55.428 39.572 1.00 63.64 193 GLU B CA 1
ATOM 2100 C C . GLU B 1 52 ? 21.881 55.729 40.573 1.00 73.20 193 GLU B C 1
ATOM 2101 O O . GLU B 1 52 ? 21.898 56.796 41.191 1.00 97.27 193 GLU B O 1
ATOM 2107 N N . ASN B 1 53 ? 22.797 54.790 40.748 1.00 55.86 194 ASN B N 1
ATOM 2108 C CA . ASN B 1 53 ? 23.853 54.970 41.731 1.00 57.02 194 ASN B CA 1
ATOM 2109 C C . ASN B 1 53 ? 25.107 55.404 41.036 1.00 51.81 194 ASN B C 1
ATOM 2110 O O . ASN B 1 53 ? 26.144 55.606 41.662 1.00 62.16 194 ASN B O 1
ATOM 2115 N N . GLY B 1 54 ? 25.008 55.524 39.719 1.00 50.29 195 GLY B N 1
ATOM 2116 C CA . GLY B 1 54 ? 26.142 55.911 38.905 1.00 50.58 195 GLY B CA 1
ATOM 2117 C C . GLY B 1 54 ? 27.398 55.123 39.215 1.00 61.23 195 GLY B C 1
ATOM 2118 O O . GLY B 1 54 ? 27.357 53.918 39.421 1.00 78.28 195 GLY B O 1
ATOM 2119 N N . VAL B 1 55 ? 28.520 55.818 39.247 1.00 54.76 196 VAL B N 1
ATOM 2120 C CA . VAL B 1 55 ? 29.809 55.193 39.427 1.00 45.17 196 VAL B CA 1
ATOM 2121 C C . VAL B 1 55 ? 30.261 55.299 40.868 1.00 55.11 196 VAL B C 1
ATOM 2122 O O . VAL B 1 55 ? 30.515 56.391 41.380 1.00 57.70 196 VAL B O 1
ATOM 2126 N N . VAL B 1 56 ? 30.373 54.146 41.512 1.00 53.47 197 VAL B N 1
ATOM 2127 C CA . VAL B 1 56 ? 30.787 54.086 42.898 1.00 45.94 197 VAL B CA 1
ATOM 2128 C C . VAL B 1 56 ? 32.243 53.687 43.002 1.00 51.07 197 VAL B C 1
ATOM 2129 O O . VAL B 1 56 ? 32.752 52.956 42.154 1.00 55.01 197 VAL B O 1
ATOM 2133 N N . GLN B 1 57 ? 32.915 54.180 44.035 1.00 52.51 198 GLN B N 1
ATOM 2134 C CA . GLN B 1 57 ? 34.302 53.819 44.267 1.00 55.83 198 GLN B CA 1
ATOM 2135 C C . GLN B 1 57 ? 34.331 52.672 45.245 1.00 60.02 198 GLN B C 1
ATOM 2136 O O . GLN B 1 57 ? 33.628 52.695 46.253 1.00 62.92 198 GLN B O 1
ATOM 2142 N N . MET B 1 58 ? 35.144 51.669 44.941 1.00 54.86 199 MET B N 1
ATOM 2143 C CA . MET B 1 58 ? 35.243 50.485 45.775 1.00 52.32 199 MET B CA 1
ATOM 2144 C C . MET B 1 58 ? 36.665 50.310 46.247 1.00 53.65 199 MET B C 1
ATOM 2145 O O . MET B 1 58 ? 37.606 50.542 45.501 1.00 60.38 199 MET B O 1
ATOM 2150 N N . ASN B 1 59 ? 36.813 49.908 47.502 1.00 60.02 200 ASN B N 1
ATOM 2151 C CA . ASN B 1 59 ? 38.103 49.508 48.022 1.00 61.02 200 ASN B CA 1
ATOM 2152 C C . ASN B 1 59 ? 38.406 48.141 47.399 1.00 64.52 200 ASN B C 1
ATOM 2153 O O . ASN B 1 59 ? 37.488 47.366 47.128 1.00 69.07 200 ASN B O 1
ATOM 2158 N N . SER B 1 60 ? 39.672 47.846 47.141 1.00 45.69 201 SER B N 1
ATOM 2159 C CA . SER B 1 60 ? 40.006 46.635 46.403 1.00 42.29 201 SER B CA 1
ATOM 2160 C C . SER B 1 60 ? 39.554 45.358 47.092 1.00 67.69 201 SER B C 1
ATOM 2161 O O . SER B 1 60 ? 39.296 44.342 46.442 1.00 67.40 201 SER B O 1
ATOM 2164 N N . ARG B 1 61 ? 39.464 45.401 48.413 1.00 78.34 202 ARG B N 1
ATOM 2165 C CA . ARG B 1 61 ? 39.095 44.214 49.161 1.00 63.39 202 ARG B CA 1
ATOM 2166 C C . ARG B 1 61 ? 37.636 43.872 48.948 1.00 60.41 202 ARG B C 1
ATOM 2167 O O . ARG B 1 61 ? 37.169 42.846 49.413 1.00 73.53 202 ARG B O 1
ATOM 2175 N N . ASP B 1 62 ? 36.923 44.725 48.222 1.00 60.06 203 ASP B N 1
ATOM 2176 C CA . ASP B 1 62 ? 35.488 44.545 48.008 1.00 54.29 203 ASP B CA 1
ATOM 2177 C C . ASP B 1 62 ? 35.135 44.328 46.535 1.00 70.74 203 ASP B C 1
ATOM 2178 O O . ASP B 1 62 ? 33.962 44.457 46.129 1.00 54.78 203 ASP B O 1
ATOM 2183 N N . VAL B 1 63 ? 36.149 43.986 45.740 1.00 53.87 204 VAL B N 1
ATOM 2184 C CA . VAL B 1 63 ? 35.928 43.631 44.350 1.00 51.88 204 VAL B CA 1
ATOM 2185 C C . VAL B 1 63 ? 36.628 42.313 44.030 1.00 55.90 204 VAL B C 1
ATOM 2186 O O . VAL B 1 63 ? 37.796 42.138 44.354 1.00 61.78 204 VAL B O 1
ATOM 2190 N N . ARG B 1 64 ? 35.914 41.387 43.397 1.00 50.57 205 ARG B N 1
ATOM 2191 C CA . ARG B 1 64 ? 36.536 40.191 42.830 1.00 44.22 205 ARG B CA 1
ATOM 2192 C C . ARG B 1 64 ? 35.930 39.884 41.478 1.00 48.34 205 ARG B C 1
ATOM 2193 O O . ARG B 1 64 ? 34.907 40.458 41.108 1.00 46.42 205 ARG B O 1
ATOM 2201 N N . ALA B 1 65 ? 36.555 38.958 40.753 1.00 55.93 206 ALA B N 1
ATOM 2202 C CA . ALA B 1 65 ? 36.021 38.479 39.479 1.00 45.08 206 ALA B CA 1
ATOM 2203 C C . ALA B 1 65 ? 34.580 37.983 39.615 1.00 47.60 206 ALA B C 1
ATOM 2204 O O . ALA B 1 65 ? 34.222 37.387 40.623 1.00 48.03 206 ALA B O 1
ATOM 2206 N N . ARG B 1 66 ? 33.761 38.230 38.599 1.00 48.31 207 ARG B N 1
ATOM 2207 C CA . ARG B 1 66 ? 32.355 37.857 38.628 1.00 33.70 207 ARG B CA 1
ATOM 2208 C C . ARG B 1 66 ? 32.194 36.364 38.750 1.00 52.55 207 ARG B C 1
ATOM 2209 O O . ARG B 1 66 ? 32.859 35.600 38.056 1.00 51.81 207 ARG B O 1
ATOM 2217 N N . ALA B 1 67 ? 31.291 35.948 39.628 1.00 51.40 208 ALA B N 1
ATOM 2218 C CA . ALA B 1 67 ? 31.015 34.537 39.817 1.00 49.60 208 ALA B CA 1
ATOM 2219 C C . ALA B 1 67 ? 30.497 33.958 38.510 1.00 38.43 208 ALA B C 1
ATOM 2220 O O . ALA B 1 67 ? 29.802 34.633 37.783 1.00 39.87 208 ALA B O 1
ATOM 2222 N N . ARG B 1 68 ? 30.829 32.704 38.224 1.00 41.71 209 ARG B N 1
ATOM 2223 C CA . ARG B 1 68 ? 30.436 32.084 36.962 1.00 48.34 209 ARG B CA 1
ATOM 2224 C C . ARG B 1 68 ? 30.182 30.602 37.132 1.00 46.79 209 ARG B C 1
ATOM 2225 O O . ARG B 1 68 ? 29.468 30.000 36.344 1.00 54.06 209 ARG B O 1
ATOM 2233 N N . THR B 1 69 ? 30.795 30.014 38.151 1.00 44.88 210 THR B N 1
ATOM 2234 C CA . THR B 1 69 ? 30.800 28.568 38.299 1.00 39.75 210 THR B CA 1
ATOM 2235 C C . THR B 1 69 ? 29.872 28.127 39.422 1.00 44.70 210 THR B C 1
ATOM 2236 O O . THR B 1 69 ? 30.012 28.537 40.573 1.00 47.27 210 THR B O 1
ATOM 2240 N N . ILE B 1 70 ? 28.922 27.278 39.085 1.00 44.15 211 ILE B N 1
ATOM 2241 C CA . ILE B 1 70 ? 28.014 26.742 40.087 1.00 52.31 211 ILE B CA 1
ATOM 2242 C C . ILE B 1 70 ? 28.513 25.433 40.686 1.00 50.22 211 ILE B C 1
ATOM 2243 O O . ILE B 1 70 ? 28.958 24.535 39.975 1.00 59.49 211 ILE B O 1
ATOM 2248 N N . ILE B 1 71 ? 28.453 25.342 42.005 1.00 39.74 212 ILE B N 1
ATOM 2249 C CA . ILE B 1 71 ? 28.813 24.125 42.684 1.00 36.23 212 ILE B CA 1
ATOM 2250 C C . ILE B 1 71 ? 27.564 23.311 42.950 1.00 38.64 212 ILE B C 1
ATOM 2251 O O . ILE B 1 71 ? 26.708 23.720 43.723 1.00 42.15 212 ILE B O 1
ATOM 2256 N N . LYS B 1 72 ? 27.475 22.152 42.300 1.00 57.83 213 LYS B N 1
ATOM 2257 C CA . LYS B 1 72 ? 26.375 21.199 42.489 1.00 45.83 213 LYS B CA 1
ATOM 2258 C C . LYS B 1 72 ? 26.231 20.723 43.927 1.00 50.29 213 LYS B C 1
ATOM 2259 O O . LYS B 1 72 ? 27.217 20.623 44.675 1.00 49.06 213 LYS B O 1
ATOM 2265 N N . TRP B 1 73 ? 24.991 20.425 44.299 1.00 53.82 214 TRP B N 1
ATOM 2266 C CA . TRP B 1 73 ? 24.685 19.901 45.623 1.00 56.83 214 TRP B CA 1
ATOM 2267 C C . TRP B 1 73 ? 25.654 18.790 46.026 1.00 64.10 214 TRP B C 1
ATOM 2268 O O . TRP B 1 73 ? 26.205 18.808 47.128 1.00 70.36 214 TRP B O 1
ATOM 2279 N N . GLN B 1 74 ? 25.887 17.843 45.121 1.00 52.24 215 GLN B N 1
ATOM 2280 C CA . GLN B 1 74 ? 26.778 16.721 45.410 1.00 51.78 215 GLN B CA 1
ATOM 2281 C C . GLN B 1 74 ? 28.237 17.095 45.649 1.00 54.40 215 GLN B C 1
ATOM 2282 O O . GLN B 1 74 ? 28.992 16.316 46.207 1.00 53.01 215 GLN B O 1
ATOM 2288 N N . ASP B 1 75 ? 28.642 18.283 45.228 1.00 60.98 216 ASP B N 1
ATOM 2289 C CA . ASP B 1 75 ? 30.037 18.661 45.350 1.00 48.07 216 ASP B CA 1
ATOM 2290 C C . ASP B 1 75 ? 30.231 19.585 46.541 1.00 64.02 216 ASP B C 1
ATOM 2291 O O . ASP B 1 75 ? 31.367 19.963 46.868 1.00 55.33 216 ASP B O 1
ATOM 2296 N N . LEU B 1 76 ? 29.123 19.942 47.193 1.00 59.30 217 LEU B N 1
ATOM 2297 C CA . LEU B 1 76 ? 29.170 20.825 48.362 1.00 57.78 217 LEU B CA 1
ATOM 2298 C C . LEU B 1 76 ? 29.694 20.114 49.585 1.00 43.46 217 LEU B C 1
ATOM 2299 O O . LEU B 1 76 ? 29.069 19.188 50.070 1.00 59.29 217 LEU B O 1
ATOM 2304 N N . GLU B 1 77 ? 30.845 20.550 50.075 1.00 46.54 218 GLU B N 1
ATOM 2305 C CA . GLU B 1 77 ? 31.441 19.979 51.274 1.00 57.93 218 GLU B CA 1
ATOM 2306 C C . GLU B 1 77 ? 31.281 20.921 52.451 1.00 58.19 218 GLU B C 1
ATOM 2307 O O . GLU B 1 77 ? 31.436 22.130 52.321 1.00 51.07 218 GLU B O 1
ATOM 2313 N N . VAL B 1 78 ? 30.982 20.364 53.612 1.00 55.25 219 VAL B N 1
ATOM 2314 C CA . VAL B 1 78 ? 30.975 21.160 54.818 1.00 46.55 219 VAL B CA 1
ATOM 2315 C C . VAL B 1 78 ? 32.334 21.831 54.987 1.00 51.80 219 VAL B C 1
ATOM 2316 O O . VAL B 1 78 ? 33.360 21.244 54.672 1.00 48.40 219 VAL B O 1
ATOM 2320 N N . GLY B 1 79 ? 32.334 23.070 55.470 1.00 62.79 220 GLY B N 1
ATOM 2321 C CA . GLY B 1 79 ? 33.567 23.794 55.726 1.00 55.01 220 GLY B CA 1
ATOM 2322 C C . GLY B 1 79 ? 33.994 24.623 54.533 1.00 59.50 220 GLY B C 1
ATOM 2323 O O . GLY B 1 79 ? 34.923 25.430 54.601 1.00 50.98 220 GLY B O 1
ATOM 2324 N N . GLN B 1 80 ? 33.298 24.417 53.424 1.00 57.15 221 GLN B N 1
ATOM 2325 C CA . GLN B 1 80 ? 33.629 25.072 52.171 1.00 56.58 221 GLN B CA 1
ATOM 2326 C C . GLN B 1 80 ? 33.049 26.472 52.192 1.00 53.37 221 GLN B C 1
ATOM 2327 O O . GLN B 1 80 ? 31.939 26.668 52.655 1.00 64.25 221 GLN B O 1
ATOM 2333 N N . VAL B 1 81 ? 33.797 27.448 51.697 1.00 54.49 222 VAL B N 1
ATOM 2334 C CA . VAL B 1 81 ? 33.346 28.837 51.700 1.00 52.55 222 VAL B CA 1
ATOM 2335 C C . VAL B 1 81 ? 32.878 29.278 50.315 1.00 48.82 222 VAL B C 1
ATOM 2336 O O . VAL B 1 81 ? 33.663 29.361 49.379 1.00 51.02 222 VAL B O 1
ATOM 2340 N N . VAL B 1 82 ? 31.595 29.590 50.199 1.00 39.98 223 VAL B N 1
ATOM 2341 C CA . VAL B 1 82 ? 30.982 29.826 48.905 1.00 41.28 223 VAL B CA 1
ATOM 2342 C C . VAL B 1 82 ? 30.193 31.137 48.856 1.00 51.15 223 VAL B C 1
ATOM 2343 O O . VAL B 1 82 ? 30.106 31.859 49.837 1.00 55.71 223 VAL B O 1
ATOM 2347 N N . MET B 1 83 ? 29.624 31.444 47.700 1.00 37.79 224 MET B N 1
ATOM 2348 C CA . MET B 1 83 ? 28.689 32.547 47.589 1.00 40.89 224 MET B CA 1
ATOM 2349 C C . MET B 1 83 ? 27.297 32.028 47.247 1.00 47.84 224 MET B C 1
ATOM 2350 O O . MET B 1 83 ? 27.105 31.422 46.200 1.00 55.73 224 MET B O 1
ATOM 2355 N N . LEU B 1 84 ? 26.326 32.281 48.121 1.00 43.19 225 LEU B N 1
ATOM 2356 C CA . LEU B 1 84 ? 24.965 31.787 47.930 1.00 49.70 225 LEU B CA 1
ATOM 2357 C C . LEU B 1 84 ? 23.953 32.868 48.227 1.00 54.72 225 LEU B C 1
ATOM 2358 O O . LEU B 1 84 ? 24.315 33.963 48.644 1.00 52.71 225 LEU B O 1
ATOM 2363 N N . ASN B 1 85 ? 22.680 32.535 48.036 1.00 47.24 226 ASN B N 1
ATOM 2364 C CA . ASN B 1 85 ? 21.597 33.497 48.169 1.00 36.12 226 ASN B CA 1
ATOM 2365 C C . ASN B 1 85 ? 20.785 33.354 49.459 1.00 46.38 226 ASN B C 1
ATOM 2366 O O . ASN B 1 85 ? 20.319 32.272 49.791 1.00 63.24 226 ASN B O 1
ATOM 2371 N N . TYR B 1 86 ? 20.606 34.451 50.185 1.00 47.73 227 TYR B N 1
ATOM 2372 C CA . TYR B 1 86 ? 19.911 34.411 51.468 1.00 47.38 227 TYR B CA 1
ATOM 2373 C C . TYR B 1 86 ? 19.242 35.742 51.743 1.00 61.01 227 TYR B C 1
ATOM 2374 O O . TYR B 1 86 ? 19.755 36.794 51.365 1.00 65.31 227 TYR B O 1
ATOM 2383 N N . ASN B 1 87 ? 18.091 35.695 52.403 1.00 69.40 228 ASN B N 1
ATOM 2384 C CA . ASN B 1 87 ? 17.344 36.903 52.724 1.00 59.34 228 ASN B CA 1
ATOM 2385 C C . ASN B 1 87 ? 17.110 37.001 54.220 1.00 66.32 228 ASN B C 1
ATOM 2386 O O . ASN B 1 87 ? 16.091 36.523 54.713 1.00 69.65 228 ASN B O 1
ATOM 2391 N N . PRO B 1 88 ? 18.050 37.628 54.946 1.00 50.39 229 PRO B N 1
ATOM 2392 C CA . PRO B 1 88 ? 18.056 37.597 56.416 1.00 57.16 229 PRO B CA 1
ATOM 2393 C C . PRO B 1 88 ? 16.790 38.175 57.068 1.00 75.69 229 PRO B C 1
ATOM 2394 O O . PRO B 1 88 ? 16.523 37.871 58.229 1.00 81.63 229 PRO B O 1
ATOM 2398 N N . ASP B 1 89 ? 16.023 38.981 56.340 1.00 77.46 230 ASP B N 1
ATOM 2399 C CA . ASP B 1 89 ? 14.762 39.503 56.866 1.00 75.56 230 ASP B CA 1
ATOM 2400 C C . ASP B 1 89 ? 13.609 38.561 56.526 1.00 70.33 230 ASP B C 1
ATOM 2401 O O . ASP B 1 89 ? 12.581 38.557 57.196 1.00 83.82 230 ASP B O 1
ATOM 2406 N N . ASN B 1 90 ? 13.781 37.773 55.470 1.00 73.54 231 ASN B N 1
ATOM 2407 C CA . ASN B 1 90 ? 12.765 36.820 55.043 1.00 82.16 231 ASN B CA 1
ATOM 2408 C C . ASN B 1 90 ? 13.366 35.501 54.614 1.00 79.51 231 ASN B C 1
ATOM 2409 O O . ASN B 1 90 ? 13.335 35.174 53.430 1.00 85.62 231 ASN B O 1
ATOM 2414 N N . PRO B 1 91 ? 13.900 34.730 55.571 1.00 72.88 232 PRO B N 1
ATOM 2415 C CA . PRO B 1 91 ? 14.711 33.552 55.234 1.00 78.88 232 PRO B CA 1
ATOM 2416 C C . PRO B 1 91 ? 14.025 32.542 54.320 1.00 59.95 232 PRO B C 1
ATOM 2417 O O . PRO B 1 91 ? 14.699 31.675 53.791 1.00 77.51 232 PRO B O 1
ATOM 2421 N N . LYS B 1 92 ? 12.723 32.650 54.123 1.00 52.86 233 LYS B N 1
ATOM 2422 C CA . LYS B 1 92 ? 12.046 31.684 53.271 1.00 68.23 233 LYS B CA 1
ATOM 2423 C C . LYS B 1 92 ? 11.977 32.205 51.846 1.00 71.11 233 LYS B C 1
ATOM 2424 O O . LYS B 1 92 ? 11.509 31.502 50.943 1.00 74.80 233 LYS B O 1
ATOM 2430 N N . GLU B 1 93 ? 12.458 33.433 51.648 1.00 63.22 234 GLU B N 1
ATOM 2431 C CA . GLU B 1 93 ? 12.369 34.107 50.347 1.00 65.48 234 GLU B CA 1
ATOM 2432 C C . GLU B 1 93 ? 13.735 34.292 49.696 1.00 67.04 234 GLU B C 1
ATOM 2433 O O . GLU B 1 93 ? 14.773 34.163 50.353 1.00 63.75 234 GLU B O 1
ATOM 2439 N N . ARG B 1 94 ? 13.746 34.598 48.403 1.00 64.14 235 ARG B N 1
ATOM 2440 C CA . ARG B 1 94 ? 15.019 34.915 47.755 1.00 61.54 235 ARG B CA 1
ATOM 2441 C C . ARG B 1 94 ? 15.533 36.256 48.269 1.00 64.30 235 ARG B C 1
ATOM 2442 O O . ARG B 1 94 ? 14.751 37.141 48.619 1.00 76.84 235 ARG B O 1
ATOM 2450 N N . GLY B 1 95 ? 16.847 36.405 48.326 1.00 60.19 236 GLY B N 1
ATOM 2451 C CA . GLY B 1 95 ? 17.438 37.633 48.827 1.00 57.50 236 GLY B CA 1
ATOM 2452 C C . GLY B 1 95 ? 18.623 38.082 48.004 1.00 55.65 236 GLY B C 1
ATOM 2453 O O . GLY B 1 95 ? 18.520 38.261 46.802 1.00 57.30 236 GLY B O 1
ATOM 2454 N N . PHE B 1 96 ? 19.759 38.262 48.657 1.00 48.67 237 PHE B N 1
ATOM 2455 C CA . PHE B 1 96 ? 20.948 38.726 47.964 1.00 48.40 237 PHE B CA 1
ATOM 2456 C C . PHE B 1 96 ? 22.071 37.718 48.065 1.00 52.51 237 PHE B C 1
ATOM 2457 O O . PHE B 1 96 ? 21.887 36.617 48.542 1.00 60.38 237 PHE B O 1
ATOM 2465 N N . TRP B 1 97 ? 23.246 38.116 47.616 1.00 51.49 238 TRP B N 1
ATOM 2466 C CA . TRP B 1 97 ? 24.342 37.194 47.505 1.00 37.54 238 TRP B CA 1
ATOM 2467 C C . TRP B 1 97 ? 25.389 37.460 48.569 1.00 48.47 238 TRP B C 1
ATOM 2468 O O . TRP B 1 97 ? 26.007 38.510 48.593 1.00 54.49 238 TRP B O 1
ATOM 2479 N N . TYR B 1 98 ? 25.578 36.485 49.455 1.00 52.43 239 TYR B N 1
ATOM 2480 C CA . TYR B 1 98 ? 26.505 36.621 50.563 1.00 45.12 239 TYR B CA 1
ATOM 2481 C C . TYR B 1 98 ? 27.504 35.508 50.527 1.00 44.09 239 TYR B C 1
ATOM 2482 O O . TYR B 1 98 ? 27.239 34.475 49.940 1.00 50.30 239 TYR B O 1
ATOM 2491 N N . ASP B 1 99 ? 28.651 35.726 51.159 1.00 39.85 240 ASP B N 1
ATOM 2492 C CA . ASP B 1 99 ? 29.601 34.657 51.400 1.00 44.35 240 ASP B CA 1
ATOM 2493 C C . ASP B 1 99 ? 29.201 33.873 52.633 1.00 57.84 240 ASP B C 1
ATOM 2494 O O . ASP B 1 99 ? 28.793 34.458 53.634 1.00 59.81 240 ASP B O 1
ATOM 2499 N N . ALA B 1 100 ? 29.330 32.550 52.560 1.00 58.30 241 ALA B N 1
ATOM 2500 C CA . ALA B 1 100 ? 28.968 31.676 53.673 1.00 52.82 241 ALA B CA 1
ATOM 2501 C C . ALA B 1 100 ? 29.887 30.483 53.748 1.00 47.92 241 ALA B C 1
ATOM 2502 O O . ALA B 1 100 ? 30.350 29.997 52.725 1.00 54.39 241 ALA B O 1
ATOM 2504 N N . GLU B 1 101 ? 30.160 30.026 54.964 1.00 58.08 242 GLU B N 1
ATOM 2505 C CA . GLU B 1 101 ? 30.801 28.730 55.163 1.00 52.88 242 GLU B CA 1
ATOM 2506 C C . GLU B 1 101 ? 29.728 27.692 55.405 1.00 49.20 242 GLU B C 1
ATOM 2507 O O . GLU B 1 101 ? 28.901 27.845 56.304 1.00 52.60 242 GLU B O 1
ATOM 2513 N N . ILE B 1 102 ? 29.723 26.660 54.570 1.00 45.62 243 ILE B N 1
ATOM 2514 C CA . ILE B 1 102 ? 28.758 25.584 54.679 1.00 48.85 243 ILE B CA 1
ATOM 2515 C C . ILE B 1 102 ? 29.008 24.779 55.950 1.00 49.82 243 ILE B C 1
ATOM 2516 O O . ILE B 1 102 ? 30.128 24.362 56.221 1.00 39.71 243 ILE B O 1
ATOM 2521 N N . SER B 1 103 ? 27.956 24.599 56.743 1.00 47.21 244 SER B N 1
ATOM 2522 C CA . SER B 1 103 ? 28.091 24.029 58.078 1.00 48.18 244 SER B CA 1
ATOM 2523 C C . SER B 1 103 ? 27.477 22.623 58.246 1.00 50.57 244 SER B C 1
ATOM 2524 O O . SER B 1 103 ? 27.939 21.856 59.072 1.00 45.19 244 SER B O 1
ATOM 2527 N N . ARG B 1 104 ? 26.455 22.292 57.460 1.00 36.50 245 ARG B N 1
ATOM 2528 C CA . ARG B 1 104 ? 25.781 21.032 57.606 1.00 35.78 245 ARG B CA 1
ATOM 2529 C C . ARG B 1 104 ? 24.907 20.722 56.406 1.00 55.73 245 ARG B C 1
ATOM 2530 O O . ARG B 1 104 ? 24.218 21.607 55.887 1.00 55.32 245 ARG B O 1
ATOM 2538 N N . LYS B 1 105 ? 24.920 19.459 55.976 1.00 49.23 246 LYS B N 1
ATOM 2539 C CA . LYS B 1 105 ? 23.998 18.990 54.934 1.00 49.51 246 LYS B CA 1
ATOM 2540 C C . LYS B 1 105 ? 23.230 17.785 55.401 1.00 52.27 246 LYS B C 1
ATOM 2541 O O . LYS B 1 105 ? 23.776 16.918 56.073 1.00 54.74 246 LYS B O 1
ATOM 2547 N N . ARG B 1 106 ? 21.962 17.726 55.020 1.00 38.57 247 ARG B N 1
ATOM 2548 C CA . ARG B 1 106 ? 21.102 16.637 55.424 1.00 53.02 247 ARG B CA 1
ATOM 2549 C C . ARG B 1 106 ? 20.221 16.342 54.239 1.00 53.93 247 ARG B C 1
ATOM 2550 O O . ARG B 1 106 ? 19.552 17.230 53.745 1.00 40.06 247 ARG B O 1
ATOM 2558 N N . GLU B 1 107 ? 20.253 15.098 53.765 1.00 52.21 248 GLU B N 1
ATOM 2559 C CA . GLU B 1 107 ? 19.406 14.687 52.663 1.00 49.30 248 GLU B CA 1
ATOM 2560 C C . GLU B 1 107 ? 18.467 13.596 53.134 1.00 54.90 248 GLU B C 1
ATOM 2561 O O . GLU B 1 107 ? 18.903 12.605 53.707 1.00 57.97 248 GLU B O 1
ATOM 2567 N N . THR B 1 108 ? 17.177 13.804 52.902 1.00 45.73 249 THR B N 1
ATOM 2568 C CA . THR B 1 108 ? 16.158 12.829 53.236 1.00 52.66 249 THR B CA 1
ATOM 2569 C C . THR B 1 108 ? 15.374 12.563 51.976 1.00 54.19 249 THR B C 1
ATOM 2570 O O . THR B 1 108 ? 15.771 12.993 50.900 1.00 66.34 249 THR B O 1
ATOM 2574 N N . ARG B 1 109 ? 14.248 11.877 52.115 1.00 53.72 250 ARG B N 1
ATOM 2575 C CA . ARG B 1 109 ? 13.467 11.479 50.967 1.00 71.26 250 ARG B CA 1
ATOM 2576 C C . ARG B 1 109 ? 12.737 12.668 50.396 1.00 64.16 250 ARG B C 1
ATOM 2577 O O . ARG B 1 109 ? 12.369 12.668 49.224 1.00 83.44 250 ARG B O 1
ATOM 2585 N N . THR B 1 110 ? 12.547 13.694 51.216 1.00 66.16 251 THR B N 1
ATOM 2586 C CA . THR B 1 110 ? 11.744 14.836 50.789 1.00 78.56 251 THR B CA 1
ATOM 2587 C C . THR B 1 110 ? 12.528 16.110 50.506 1.00 66.37 251 THR B C 1
ATOM 2588 O O . THR B 1 110 ? 12.093 16.927 49.706 1.00 73.39 251 THR B O 1
ATOM 2592 N N . ALA B 1 111 ? 13.672 16.285 51.152 1.00 58.04 252 ALA B N 1
ATOM 2593 C CA . ALA B 1 111 ? 14.393 17.544 51.031 1.00 59.09 252 ALA B CA 1
ATOM 2594 C C . ALA B 1 111 ? 15.912 17.410 51.012 1.00 64.44 252 ALA B C 1
ATOM 2595 O O . ALA B 1 111 ? 16.472 16.487 51.603 1.00 52.29 252 ALA B O 1
ATOM 2597 N N . ARG B 1 112 ? 16.569 18.343 50.326 1.00 65.37 253 ARG B N 1
ATOM 2598 C CA . ARG B 1 112 ? 18.011 18.544 50.477 1.00 53.66 253 ARG B CA 1
ATOM 2599 C C . ARG B 1 112 ? 18.231 19.779 51.325 1.00 57.83 253 ARG B C 1
ATOM 2600 O O . ARG B 1 112 ? 17.826 20.883 50.954 1.00 72.86 253 ARG B O 1
ATOM 2608 N N . GLU B 1 113 ? 18.864 19.589 52.472 1.00 43.96 254 GLU B N 1
ATOM 2609 C CA . GLU B 1 113 ? 18.906 20.631 53.476 1.00 50.40 254 GLU B CA 1
ATOM 2610 C C . GLU B 1 113 ? 20.293 21.195 53.589 1.00 42.28 254 GLU B C 1
ATOM 2611 O O . GLU B 1 113 ? 21.215 20.500 53.990 1.00 57.99 254 GLU B O 1
ATOM 2617 N N . LEU B 1 114 ? 20.438 22.466 53.234 1.00 52.79 255 LEU B N 1
ATOM 2618 C CA . LEU B 1 114 ? 21.744 23.107 53.246 1.00 48.54 255 LEU B CA 1
ATOM 2619 C C . LEU B 1 114 ? 21.782 24.139 54.353 1.00 48.69 255 LEU B C 1
ATOM 2620 O O . LEU B 1 114 ? 20.905 24.983 54.438 1.00 59.09 255 LEU B O 1
ATOM 2625 N N . TYR B 1 115 ? 22.788 24.050 55.216 1.00 46.86 256 TYR B N 1
ATOM 2626 C CA . TYR B 1 115 ? 22.944 25.000 56.308 1.00 47.46 256 TYR B CA 1
ATOM 2627 C C . TYR B 1 115 ? 24.320 25.634 56.238 1.00 52.17 256 TYR B C 1
ATOM 2628 O O . TYR B 1 115 ? 25.312 24.948 56.033 1.00 51.78 256 TYR B O 1
ATOM 2637 N N . ALA B 1 116 ? 24.382 26.947 56.407 1.00 49.19 257 ALA B N 1
ATOM 2638 C CA . ALA B 1 116 ? 25.660 27.630 56.365 1.00 50.97 257 ALA B CA 1
ATOM 2639 C C . ALA B 1 116 ? 25.683 28.871 57.247 1.00 64.90 257 ALA B C 1
ATOM 2640 O O . ALA B 1 116 ? 24.635 29.430 57.577 1.00 58.98 257 ALA B O 1
ATOM 2642 N N . ASN B 1 117 ? 26.889 29.298 57.618 1.00 49.45 258 ASN B N 1
ATOM 2643 C CA . ASN B 1 117 ? 27.076 30.560 58.320 1.00 49.33 258 ASN B CA 1
ATOM 2644 C C . ASN B 1 117 ? 27.234 31.724 57.350 1.00 60.97 258 ASN B C 1
ATOM 2645 O O . ASN B 1 117 ? 28.333 31.965 56.850 1.00 55.39 258 ASN B O 1
ATOM 2650 N N . VAL B 1 118 ? 26.145 32.448 57.108 1.00 49.95 259 VAL B N 1
ATOM 2651 C CA . VAL B 1 118 ? 26.151 33.616 56.233 1.00 51.54 259 VAL B CA 1
ATOM 2652 C C . VAL B 1 118 ? 26.891 34.824 56.829 1.00 55.95 259 VAL B C 1
ATOM 2653 O O . VAL B 1 118 ? 26.634 35.230 57.956 1.00 66.52 259 VAL B O 1
ATOM 2657 N N . VAL B 1 119 ? 27.812 35.395 56.061 1.00 54.13 260 VAL B N 1
ATOM 2658 C CA . VAL B 1 119 ? 28.588 36.537 56.521 1.00 53.15 260 VAL B CA 1
ATOM 2659 C C . VAL B 1 119 ? 27.982 37.852 56.067 1.00 66.35 260 VAL B C 1
ATOM 2660 O O . VAL B 1 119 ? 27.985 38.150 54.870 1.00 63.99 260 VAL B O 1
ATOM 2664 N N . LEU B 1 120 ? 27.491 38.644 57.023 1.00 71.29 261 LEU B N 1
ATOM 2665 C CA . LEU B 1 120 ? 26.850 39.917 56.713 1.00 61.71 261 LEU B CA 1
ATOM 2666 C C . LEU B 1 120 ? 27.807 41.097 56.833 1.00 78.48 261 LEU B C 1
ATOM 2667 O O . LEU B 1 120 ? 29.029 40.928 56.745 1.00 71.34 261 LEU B O 1
ATOM 2672 N N . GLY B 1 121 ? 27.233 42.286 57.031 1.00 90.89 262 GLY B N 1
ATOM 2673 C CA . GLY B 1 121 ? 27.979 43.533 57.118 1.00 93.26 262 GLY B CA 1
ATOM 2674 C C . GLY B 1 121 ? 29.113 43.534 58.130 1.00 119.26 262 GLY B C 1
ATOM 2675 O O . GLY B 1 121 ? 30.265 43.816 57.785 1.00 92.74 262 GLY B O 1
ATOM 2676 N N . ASP B 1 122 ? 28.789 43.227 59.385 1.00 120.86 263 ASP B N 1
ATOM 2677 C CA . ASP B 1 122 ? 29.796 43.143 60.442 1.00 128.08 263 ASP B CA 1
ATOM 2678 C C . ASP B 1 122 ? 29.877 41.743 61.077 1.00 137.15 263 ASP B C 1
ATOM 2679 O O . ASP B 1 122 ? 30.901 41.056 60.961 1.00 127.80 263 ASP B O 1
ATOM 2684 N N . ASP B 1 123 ? 28.800 41.322 61.736 1.00 120.62 264 ASP B N 1
ATOM 2685 C CA . ASP B 1 123 ? 28.757 40.001 62.363 1.00 123.81 264 ASP B CA 1
ATOM 2686 C C . ASP B 1 123 ? 28.401 38.894 61.364 1.00 111.50 264 ASP B C 1
ATOM 2687 O O . ASP B 1 123 ? 28.063 39.165 60.211 1.00 91.78 264 ASP B O 1
ATOM 2692 N N . SER B 1 124 ? 28.492 37.644 61.807 1.00 98.51 265 SER B N 1
ATOM 2693 C CA . SER B 1 124 ? 28.027 36.525 61.002 1.00 64.52 265 SER B CA 1
ATOM 2694 C C . SER B 1 124 ? 26.687 36.014 61.516 1.00 70.76 265 SER B C 1
ATOM 2695 O O . SER B 1 124 ? 26.233 36.391 62.588 1.00 88.54 265 SER B O 1
ATOM 2698 N N . LEU B 1 125 ? 26.064 35.136 60.748 1.00 70.84 266 LEU B N 1
ATOM 2699 C CA . LEU B 1 125 ? 24.708 34.717 61.030 1.00 71.16 266 LEU B CA 1
ATOM 2700 C C . LEU B 1 125 ? 24.623 33.192 61.013 1.00 73.56 266 LEU B C 1
ATOM 2701 O O . LEU B 1 125 ? 24.188 32.600 60.024 1.00 69.56 266 LEU B O 1
ATOM 2706 N N . ASN B 1 126 ? 25.026 32.569 62.119 1.00 59.73 267 ASN B N 1
ATOM 2707 C CA . ASN B 1 126 ? 25.222 31.129 62.167 1.00 52.90 267 ASN B CA 1
ATOM 2708 C C . ASN B 1 126 ? 23.997 30.234 61.929 1.00 65.74 267 ASN B C 1
ATOM 2709 O O . ASN B 1 126 ? 22.903 30.511 62.415 1.00 59.69 267 ASN B O 1
ATOM 2714 N N . ASP B 1 127 ? 24.213 29.172 61.152 1.00 62.67 268 ASP B N 1
ATOM 2715 C CA . ASP B 1 127 ? 23.250 28.092 60.950 1.00 55.76 268 ASP B CA 1
ATOM 2716 C C . ASP B 1 127 ? 22.037 28.447 60.116 1.00 47.26 268 ASP B C 1
ATOM 2717 O O . ASP B 1 127 ? 20.960 27.925 60.339 1.00 48.38 268 ASP B O 1
ATOM 2722 N N . CYS B 1 128 ? 22.216 29.312 59.138 1.00 44.03 269 CYS B N 1
ATOM 2723 C CA . CYS B 1 128 ? 21.122 29.668 58.264 1.00 47.14 269 CYS B CA 1
ATOM 2724 C C . CYS B 1 128 ? 20.721 28.508 57.362 1.00 49.47 269 CYS B C 1
ATOM 2725 O O . CYS B 1 128 ? 21.559 27.772 56.843 1.00 43.09 269 CYS B O 1
ATOM 2728 N N . ARG B 1 129 ? 19.420 28.368 57.156 1.00 53.09 270 ARG B N 1
ATOM 2729 C CA . ARG B 1 129 ? 18.916 27.337 56.273 1.00 52.88 270 ARG B CA 1
ATOM 2730 C C . ARG B 1 129 ? 18.808 27.897 54.861 1.00 62.56 270 ARG B C 1
ATOM 2731 O O . ARG B 1 129 ? 17.842 28.593 54.526 1.00 61.10 270 ARG B O 1
ATOM 2739 N N . ILE B 1 130 ? 19.818 27.585 54.047 1.00 49.93 271 ILE B N 1
ATOM 2740 C CA . ILE B 1 130 ? 19.890 28.009 52.652 1.00 53.09 271 ILE B CA 1
ATOM 2741 C C . ILE B 1 130 ? 18.851 27.352 51.736 1.00 44.01 271 ILE B C 1
ATOM 2742 O O . ILE B 1 130 ? 18.790 26.135 51.610 1.00 56.41 271 ILE B O 1
ATOM 2747 N N . ILE B 1 131 ? 18.042 28.172 51.087 1.00 42.40 272 ILE B N 1
ATOM 2748 C CA . ILE B 1 131 ? 16.932 27.652 50.308 1.00 58.33 272 ILE B CA 1
ATOM 2749 C C . ILE B 1 131 ? 17.300 27.293 48.875 1.00 59.36 272 ILE B C 1
ATOM 2750 O O . ILE B 1 131 ? 16.694 26.413 48.280 1.00 64.92 272 ILE B O 1
ATOM 2755 N N . PHE B 1 132 ? 18.309 27.956 48.326 1.00 63.26 273 PHE B N 1
ATOM 2756 C CA . PHE B 1 132 ? 18.625 27.798 46.906 1.00 55.94 273 PHE B CA 1
ATOM 2757 C C . PHE B 1 132 ? 19.881 26.964 46.695 1.00 58.98 273 PHE B C 1
ATOM 2758 O O . PHE B 1 132 ? 20.970 27.477 46.420 1.00 57.62 273 PHE B O 1
ATOM 2766 N N . VAL B 1 133 ? 19.693 25.657 46.819 1.00 47.92 274 VAL B N 1
ATOM 2767 C CA . VAL B 1 133 ? 20.786 24.704 46.902 1.00 56.07 274 VAL B CA 1
ATOM 2768 C C . VAL B 1 133 ? 21.418 24.470 45.531 1.00 58.74 274 VAL B C 1
ATOM 2769 O O . VAL B 1 133 ? 22.587 24.094 45.408 1.00 59.79 274 VAL B O 1
ATOM 2773 N N . ASP B 1 134 ? 20.644 24.729 44.493 1.00 51.04 275 ASP B N 1
ATOM 2774 C CA . ASP B 1 134 ? 21.140 24.585 43.137 1.00 60.60 275 ASP B CA 1
ATOM 2775 C C . ASP B 1 134 ? 21.705 25.878 42.542 1.00 52.53 275 ASP B C 1
ATOM 2776 O O . ASP B 1 134 ? 21.943 25.956 41.341 1.00 67.57 275 ASP B O 1
ATOM 2781 N N . GLU B 1 135 ? 21.925 26.880 43.391 1.00 59.78 276 GLU B N 1
ATOM 2782 C CA . GLU B 1 135 ? 22.490 28.158 42.969 1.00 43.38 276 GLU B CA 1
ATOM 2783 C C . GLU B 1 135 ? 23.601 28.591 43.880 1.00 41.64 276 GLU B C 1
ATOM 2784 O O . GLU B 1 135 ? 23.625 29.739 44.289 1.00 50.85 276 GLU B O 1
ATOM 2790 N N . VAL B 1 136 ? 24.516 27.683 44.204 1.00 36.83 277 VAL B N 1
ATOM 2791 C CA . VAL B 1 136 ? 25.689 28.036 45.002 1.00 35.01 277 VAL B CA 1
ATOM 2792 C C . VAL B 1 136 ? 26.901 28.300 44.104 1.00 40.97 277 VAL B C 1
ATOM 2793 O O . VAL B 1 136 ? 27.244 27.497 43.251 1.00 42.86 277 VAL B O 1
ATOM 2797 N N . PHE B 1 137 ? 27.534 29.448 44.286 1.00 38.27 278 PHE B N 1
ATOM 2798 C CA . PHE B 1 137 ? 28.631 29.840 43.423 1.00 39.59 278 PHE B CA 1
ATOM 2799 C C . PHE B 1 137 ? 29.978 29.602 44.074 1.00 35.57 278 PHE B C 1
ATOM 2800 O O . PHE B 1 137 ? 30.166 29.781 45.273 1.00 35.68 278 PHE B O 1
ATOM 2808 N N . LYS B 1 138 ? 30.923 29.187 43.259 1.00 35.58 279 LYS B N 1
ATOM 2809 C CA . LYS B 1 138 ? 32.284 29.100 43.703 1.00 41.62 279 LYS B CA 1
ATOM 2810 C C . LYS B 1 138 ? 32.763 30.536 43.713 1.00 41.46 279 LYS B C 1
ATOM 2811 O O . LYS B 1 138 ? 32.386 31.341 42.871 1.00 43.10 279 LYS B O 1
ATOM 2817 N N . ILE B 1 139 ? 33.572 30.875 44.689 1.00 50.69 280 ILE B N 1
ATOM 2818 C CA . ILE B 1 139 ? 34.130 32.202 44.716 1.00 51.04 280 ILE B CA 1
ATOM 2819 C C . ILE B 1 139 ? 35.413 32.153 43.916 1.00 55.82 280 ILE B C 1
ATOM 2820 O O . ILE B 1 139 ? 36.305 31.371 44.231 1.00 58.09 280 ILE B O 1
ATOM 2825 N N . GLU B 1 140 ? 35.504 32.973 42.873 1.00 64.08 281 GLU B N 1
ATOM 2826 C CA . GLU B 1 140 ? 36.708 33.000 42.044 1.00 51.59 281 GLU B CA 1
ATOM 2827 C C . GLU B 1 140 ? 37.893 33.422 42.865 1.00 45.28 281 GLU B C 1
ATOM 2828 O O . GLU B 1 140 ? 37.824 34.384 43.614 1.00 65.50 281 GLU B O 1
ATOM 2834 N N . ARG B 1 141 ? 38.991 32.699 42.723 1.00 72.66 282 ARG B N 1
ATOM 2835 C CA . ARG B 1 141 ? 40.215 33.023 43.444 1.00 78.06 282 ARG B CA 1
ATOM 2836 C C . ARG B 1 141 ? 41.116 33.938 42.609 1.00 83.43 282 ARG B C 1
ATOM 2837 O O . ARG B 1 141 ? 41.232 33.773 41.397 1.00 78.85 282 ARG B O 1
ATOM 2845 N N . PRO B 1 142 ? 41.745 34.924 43.260 1.00 74.77 283 PRO B N 1
ATOM 2846 C CA . PRO B 1 142 ? 42.675 35.860 42.623 1.00 75.31 283 PRO B CA 1
ATOM 2847 C C . PRO B 1 142 ? 43.794 35.150 41.877 1.00 80.65 283 PRO B C 1
ATOM 2848 O O . PRO B 1 142 ? 44.368 34.204 42.409 1.00 87.23 283 PRO B O 1
ATOM 2852 N N . GLY B 1 143 ? 44.106 35.612 40.669 1.00 79.97 284 GLY B N 1
ATOM 2853 C CA . GLY B 1 143 ? 45.194 35.038 39.899 1.00 84.61 284 GLY B CA 1
ATOM 2854 C C . GLY B 1 143 ? 44.759 33.822 39.111 1.00 97.10 284 GLY B C 1
ATOM 2855 O O . GLY B 1 143 ? 44.941 33.759 37.893 1.00 109.56 284 GLY B O 1
ATOM 2856 N N . GLU B 1 144 ? 44.191 32.846 39.812 1.00 100.84 285 GLU B N 1
ATOM 2857 C CA . GLU B 1 144 ? 43.613 31.673 39.168 1.00 105.82 285 G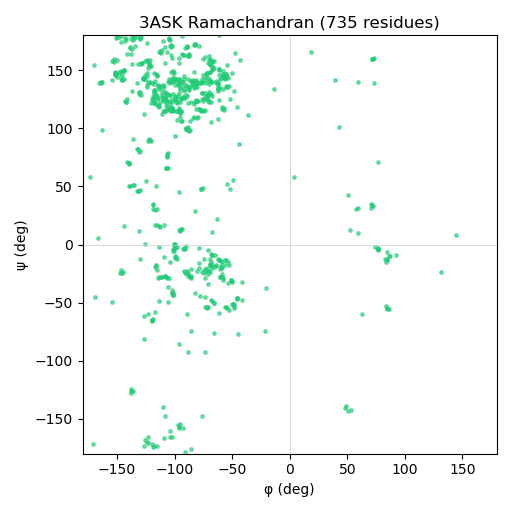LU B CA 1
ATOM 2858 C C . GLU B 1 144 ? 42.397 32.102 38.337 1.00 86.59 285 GLU B C 1
ATOM 2859 O O . GLU B 1 144 ? 41.804 33.147 38.582 1.00 88.02 285 GLU B O 1
ATOM 2865 N N . GLY B 1 145 ? 42.032 31.300 37.350 1.00 79.81 286 GLY B N 1
ATOM 2866 C CA . GLY B 1 145 ? 40.845 31.570 36.563 1.00 84.10 286 GLY B CA 1
ATOM 2867 C C . GLY B 1 145 ? 40.995 32.753 35.632 1.00 90.62 286 GLY B C 1
ATOM 2868 O O . GLY B 1 145 ? 41.858 33.607 35.830 1.00 84.63 286 GLY B O 1
ATOM 2869 N N . SER B 1 146 ? 40.140 32.804 34.614 1.00 86.60 287 SER B N 1
ATOM 2870 C CA . SER B 1 146 ? 40.191 33.864 33.605 1.00 78.27 287 SER B CA 1
ATOM 2871 C C . SER B 1 146 ? 39.380 35.090 34.013 1.00 75.87 287 SER B C 1
ATOM 2872 O O . SER B 1 146 ? 38.550 35.018 34.920 1.00 81.18 287 SER B O 1
ATOM 2875 N N . PRO B 1 147 ? 39.615 36.227 33.342 1.00 63.60 288 PRO B N 1
ATOM 2876 C CA . PRO B 1 147 ? 38.812 37.426 33.582 1.00 63.27 288 PRO B CA 1
ATOM 2877 C C . PRO B 1 147 ? 37.563 37.396 32.735 1.00 57.69 288 PRO B C 1
ATOM 2878 O O . PRO B 1 147 ? 37.608 36.979 31.587 1.00 54.54 288 PRO B O 1
ATOM 2882 N N . MET B 1 148 ? 36.455 37.834 33.309 1.00 46.97 289 MET B N 1
ATOM 2883 C CA . MET B 1 148 ? 35.193 37.870 32.609 1.00 37.88 289 MET B CA 1
ATOM 2884 C C . MET B 1 148 ? 35.094 39.151 31.797 1.00 67.74 289 MET B C 1
ATOM 2885 O O . MET B 1 148 ? 34.931 40.239 32.355 1.00 68.20 289 MET B O 1
ATOM 2890 N N . VAL B 1 149 ? 35.172 39.041 30.479 1.00 68.08 290 VAL B N 1
ATOM 2891 C CA . VAL B 1 149 ? 35.147 40.243 29.662 1.00 48.95 290 VAL B CA 1
ATOM 2892 C C . VAL B 1 149 ? 33.908 40.289 28.795 1.00 45.89 290 VAL B C 1
ATOM 2893 O O . VAL B 1 149 ? 33.503 41.344 28.353 1.00 54.60 290 VAL B O 1
ATOM 2897 N N . ASP B 1 150 ? 33.307 39.141 28.544 1.00 50.79 291 ASP B N 1
ATOM 2898 C CA . ASP B 1 150 ? 32.086 39.101 27.747 1.00 54.42 291 ASP B CA 1
ATOM 2899 C C . ASP B 1 150 ? 30.867 39.202 28.678 1.00 53.88 291 ASP B C 1
ATOM 2900 O O . ASP B 1 150 ? 30.876 38.660 29.782 1.00 50.93 291 ASP B O 1
ATOM 2905 N N . ASN B 1 151 ? 29.831 39.915 28.249 1.00 54.06 292 ASN B N 1
ATOM 2906 C CA . ASN B 1 151 ? 28.618 40.088 29.067 1.00 40.92 292 ASN B CA 1
ATOM 2907 C C . ASN B 1 151 ? 27.924 38.776 29.500 1.00 47.47 292 ASN B C 1
ATOM 2908 O O . ASN B 1 151 ? 27.402 38.032 28.663 1.00 47.81 292 ASN B O 1
ATOM 2913 N N . PRO B 1 152 ? 27.889 38.506 30.818 1.00 49.50 293 PRO B N 1
ATOM 2914 C CA . PRO B 1 152 ? 27.447 37.219 31.362 1.00 44.35 293 PRO B CA 1
ATOM 2915 C C . PRO B 1 152 ? 25.952 37.167 31.629 1.00 53.66 293 PRO B C 1
ATOM 2916 O O . PRO B 1 152 ? 25.252 38.179 31.566 1.00 54.73 293 PRO B O 1
ATOM 2920 N N . MET B 1 153 ? 25.468 35.967 31.927 1.00 53.11 294 MET B N 1
ATOM 2921 C CA . MET B 1 153 ? 24.086 35.807 32.348 1.00 50.05 294 MET B CA 1
ATOM 2922 C C . MET B 1 153 ? 23.920 36.432 33.746 1.00 51.22 294 MET B C 1
ATOM 2923 O O . MET B 1 153 ? 24.899 36.632 34.493 1.00 36.98 294 MET B O 1
ATOM 2928 N N . ARG B 1 154 ? 22.679 36.747 34.097 1.00 42.48 295 ARG B N 1
ATOM 2929 C CA . ARG B 1 154 ? 22.412 37.421 35.362 1.00 52.46 295 ARG B CA 1
ATOM 2930 C C . ARG B 1 154 ? 22.002 36.453 36.455 1.00 56.21 295 ARG B C 1
ATOM 2931 O O . ARG B 1 154 ? 21.210 35.540 36.223 1.00 46.47 295 ARG B O 1
ATOM 2939 N N . ARG B 1 155 ? 22.545 36.655 37.651 1.00 50.81 296 ARG B N 1
ATOM 2940 C CA . ARG B 1 155 ? 22.034 35.961 38.821 1.00 40.68 296 ARG B CA 1
ATOM 2941 C C . ARG B 1 155 ? 20.633 36.486 39.095 1.00 55.40 296 ARG B C 1
ATOM 2942 O O . ARG B 1 155 ? 20.309 37.620 38.733 1.00 65.37 296 ARG B O 1
ATOM 2950 N N . LYS B 1 156 ? 19.798 35.674 39.736 1.00 55.00 297 LYS B N 1
ATOM 2951 C CA . LYS B 1 156 ? 18.480 36.151 40.140 1.00 62.35 297 LYS B CA 1
ATOM 2952 C C . LYS B 1 156 ? 18.562 36.683 41.560 1.00 62.12 297 LYS B C 1
ATOM 2953 O O . LYS B 1 156 ? 19.060 35.993 42.450 1.00 57.17 297 LYS B O 1
ATOM 2959 N N . SER B 1 157 ? 18.110 37.919 41.763 1.00 61.28 298 SER B N 1
ATOM 2960 C CA . SER B 1 157 ? 18.108 38.499 43.102 1.00 48.02 298 SER B CA 1
ATOM 2961 C C . SER B 1 157 ? 16.709 38.915 43.497 1.00 58.67 298 SER B C 1
ATOM 2962 O O . SER B 1 157 ? 15.868 39.176 42.643 1.00 79.42 298 SER B O 1
ATOM 2965 N N . GLY B 1 158 ? 16.458 38.952 44.796 1.00 69.88 299 GLY B N 1
ATOM 2966 C CA . GLY B 1 158 ? 15.096 39.011 45.288 1.00 75.48 299 GLY B CA 1
ATOM 2967 C C . GLY B 1 158 ? 14.609 40.368 45.752 1.00 114.13 299 GLY B C 1
ATOM 2968 O O . GLY B 1 158 ? 15.246 41.392 45.469 1.00 118.44 299 GLY B O 1
ATOM 2969 N N . PRO B 1 159 ? 13.469 40.367 46.474 1.00 102.28 300 PRO B N 1
ATOM 2970 C CA . PRO B 1 159 ? 12.795 39.081 46.705 1.00 82.74 300 PRO B CA 1
ATOM 2971 C C . PRO B 1 159 ? 12.066 38.627 45.450 1.00 83.97 300 PRO B C 1
ATOM 2972 O O . PRO B 1 159 ? 12.526 38.904 44.343 1.00 109.07 300 PRO B O 1
ATOM 2976 N N . SER B 1 160 ? 10.948 37.934 45.615 1.00 84.55 301 SER B N 1
ATOM 2977 C CA . SER B 1 160 ? 10.113 37.572 44.474 1.00 83.30 301 SER B CA 1
ATOM 2978 C C . SER B 1 160 ? 8.644 37.766 44.828 1.00 90.68 301 SER B C 1
ATOM 2979 O O . SER B 1 160 ? 8.290 37.901 46.002 1.00 75.29 301 SER B O 1
ATOM 2982 N N . CYS B 1 161 ? 7.792 37.791 43.810 1.00 102.58 302 CYS B N 1
ATOM 2983 C CA . CYS B 1 161 ? 6.367 38.006 44.022 1.00 90.59 302 CYS B CA 1
ATOM 2984 C C . CYS B 1 161 ? 5.571 36.744 43.733 1.00 100.52 302 CYS B C 1
ATOM 2985 O O . CYS B 1 161 ? 5.669 36.176 42.645 1.00 98.49 302 CYS B O 1
ATOM 2988 N N . LYS B 1 162 ? 4.786 36.307 44.712 1.00 112.29 303 LYS B N 1
ATOM 2989 C CA . LYS B 1 162 ? 3.955 35.119 44.545 1.00 124.53 303 LYS B CA 1
ATOM 2990 C C . LYS B 1 162 ? 2.680 35.412 43.735 1.00 112.90 303 LYS B C 1
ATOM 2991 O O . LYS B 1 162 ? 2.074 34.504 43.166 1.00 93.97 303 LYS B O 1
ATOM 2997 N N . HIS B 1 163 ? 2.285 36.681 43.668 1.00 113.69 304 HIS B N 1
ATOM 2998 C CA . HIS B 1 163 ? 1.072 37.058 42.940 1.00 122.13 304 HIS B CA 1
ATOM 2999 C C . HIS B 1 163 ? 1.296 37.208 41.430 1.00 124.43 304 HIS B C 1
ATOM 3000 O O . HIS B 1 163 ? 0.466 36.762 40.632 1.00 89.90 304 HIS B O 1
ATOM 3007 N N . CYS B 1 164 ? 2.411 37.825 41.037 1.00 117.09 305 CYS B N 1
ATOM 3008 C CA . CYS B 1 164 ? 2.690 38.050 39.615 1.00 108.62 305 CYS B CA 1
ATOM 3009 C C . CYS B 1 164 ? 3.829 37.185 39.083 1.00 112.63 305 CYS B C 1
ATOM 3010 O O . CYS B 1 164 ? 4.041 37.109 37.870 1.00 113.04 305 CYS B O 1
ATOM 3013 N N . LYS B 1 165 ? 4.548 36.536 39.998 1.00 99.80 306 LYS B N 1
ATOM 3014 C CA . LYS B 1 165 ? 5.656 35.639 39.656 1.00 114.99 306 LYS B CA 1
ATOM 3015 C C . LYS B 1 165 ? 6.792 36.321 38.874 1.00 130.24 306 LYS B C 1
ATOM 3016 O O . LYS B 1 165 ? 7.462 35.689 38.055 1.00 132.98 306 LYS B O 1
ATOM 3022 N N . ASP B 1 166 ? 6.997 37.611 39.142 1.00 123.93 307 ASP B N 1
ATOM 3023 C CA . ASP B 1 166 ? 8.116 38.387 38.590 1.00 110.96 307 ASP B CA 1
ATOM 3024 C C . ASP B 1 166 ? 8.155 38.441 37.058 1.00 116.24 307 ASP B C 1
ATOM 3025 O O . ASP B 1 166 ? 9.140 38.895 36.462 1.00 78.03 307 ASP B O 1
ATOM 3030 N N . ASP B 1 167 ? 7.081 37.962 36.437 1.00 111.99 308 ASP B N 1
ATOM 3031 C CA . ASP B 1 167 ? 6.820 38.222 35.033 1.00 122.56 308 ASP B CA 1
ATOM 3032 C C . ASP B 1 167 ? 6.660 39.733 34.955 1.00 123.09 308 ASP B C 1
ATOM 3033 O O . ASP B 1 167 ? 5.676 40.287 35.446 1.00 115.40 308 ASP B O 1
ATOM 3038 N N . VAL B 1 168 ? 7.647 40.403 34.372 1.00 116.94 309 VAL B N 1
ATOM 3039 C CA . VAL B 1 168 ? 7.688 41.860 34.406 1.00 124.89 309 VAL B CA 1
ATOM 3040 C C . VAL B 1 168 ? 6.571 42.494 33.573 1.00 128.04 309 VAL B C 1
ATOM 3041 O O . VAL B 1 168 ? 6.239 43.667 33.755 1.00 113.88 309 VAL B O 1
ATOM 3045 N N . ASN B 1 169 ? 5.981 41.709 32.676 1.00 128.45 310 ASN B N 1
ATOM 3046 C CA . ASN B 1 169 ? 4.876 42.196 31.851 1.00 137.67 310 ASN B CA 1
ATOM 3047 C C . ASN B 1 169 ? 3.525 42.254 32.581 1.00 138.61 310 ASN B C 1
ATOM 3048 O O . ASN B 1 169 ? 2.791 43.237 32.452 1.00 126.30 310 ASN B O 1
ATOM 3053 N N . ARG B 1 170 ? 3.194 41.209 33.338 1.00 126.77 311 ARG B N 1
ATOM 3054 C CA . ARG B 1 170 ? 1.995 41.241 34.174 1.00 116.94 311 ARG B CA 1
ATOM 3055 C C . ARG B 1 170 ? 2.015 42.522 34.991 1.00 112.82 311 ARG B C 1
ATOM 3056 O O . ARG B 1 170 ? 3.082 43.017 35.355 1.00 127.15 311 ARG B O 1
ATOM 3064 N N . LEU B 1 171 ? 0.838 43.065 35.270 1.00 119.02 312 LEU B N 1
ATOM 3065 C CA . LEU B 1 171 ? 0.734 44.206 36.169 1.00 131.98 312 LEU B CA 1
ATOM 3066 C C . LEU B 1 171 ? 0.359 43.713 37.568 1.00 145.88 312 LEU B C 1
ATOM 3067 O O . LEU B 1 171 ? -0.658 43.038 37.746 1.00 143.46 312 LEU B O 1
ATOM 3072 N N . CYS B 1 172 ? 1.191 44.042 38.554 1.00 137.99 313 CYS B N 1
ATOM 3073 C CA . CYS B 1 172 ? 1.009 43.539 39.913 1.00 127.78 313 CYS B CA 1
ATOM 3074 C C . CYS B 1 172 ? 0.699 44.659 40.908 1.00 134.51 313 CYS B C 1
ATOM 3075 O O . CYS B 1 172 ? 1.448 45.630 41.015 1.00 121.07 313 CYS B O 1
ATOM 3078 N N . ARG B 1 173 ? -0.404 44.517 41.637 1.00 128.57 314 ARG B N 1
ATOM 3079 C CA . ARG B 1 173 ? -0.796 45.510 42.633 1.00 128.51 314 ARG B CA 1
ATOM 3080 C C . ARG B 1 173 ? -0.019 45.315 43.940 1.00 128.68 314 ARG B C 1
ATOM 3081 O O . ARG B 1 173 ? 0.130 46.247 44.739 1.00 106.49 314 ARG B O 1
ATOM 3089 N N . VAL B 1 174 ? 0.478 44.098 44.147 1.00 112.23 315 VAL B N 1
ATOM 3090 C CA . VAL B 1 174 ? 1.155 43.744 45.388 1.00 104.32 315 VAL B CA 1
ATOM 3091 C C . VAL B 1 174 ? 2.639 44.112 45.344 1.00 127.05 315 VAL B C 1
ATOM 3092 O O . VAL B 1 174 ? 3.283 44.253 46.389 1.00 115.79 315 VAL B O 1
ATOM 3096 N N . CYS B 1 175 ? 3.172 44.270 44.131 1.00 135.16 316 CYS B N 1
ATOM 3097 C CA . CYS B 1 175 ? 4.602 44.524 43.937 1.00 106.68 316 CYS B CA 1
ATOM 3098 C C . CYS B 1 175 ? 4.909 45.715 43.013 1.00 108.69 316 CYS B C 1
ATOM 3099 O O . CYS B 1 175 ? 6.051 46.176 42.948 1.00 105.23 316 CYS B O 1
ATOM 3102 N N . ALA B 1 176 ? 3.898 46.204 42.299 1.00 104.12 317 ALA B N 1
ATOM 3103 C CA . ALA B 1 176 ? 4.046 47.420 41.501 1.00 100.76 317 ALA B CA 1
ATOM 3104 C C . ALA B 1 176 ? 3.241 48.552 42.140 1.00 117.32 317 ALA B C 1
ATOM 3105 O O . ALA B 1 176 ? 3.222 48.687 43.365 1.00 117.53 317 ALA B O 1
ATOM 3107 N N . CYS B 1 177 ? 2.573 49.367 41.330 1.00 124.64 318 CYS B N 1
ATOM 3108 C CA . CYS B 1 177 ? 1.689 50.386 41.893 1.00 126.58 318 CYS B CA 1
ATOM 3109 C C . CYS B 1 177 ? 0.396 49.741 42.384 1.00 117.43 318 CYS B C 1
ATOM 3110 O O . CYS B 1 177 ? -0.289 49.043 41.630 1.00 101.84 318 CYS B O 1
ATOM 3113 N N . HIS B 1 178 ? 0.078 49.978 43.653 1.00 127.53 319 HIS B N 1
ATOM 3114 C CA . HIS B 1 178 ? -1.062 49.344 44.310 1.00 144.49 319 HIS B CA 1
ATOM 3115 C C . HIS B 1 178 ? -2.388 50.018 43.945 1.00 136.19 319 HIS B C 1
ATOM 3116 O O . HIS B 1 178 ? -3.458 49.564 44.355 1.00 130.68 319 HIS B O 1
ATOM 3123 N N . LEU B 1 179 ? -2.308 51.087 43.154 1.00 144.73 320 LEU B N 1
ATOM 3124 C CA . LEU B 1 179 ? -3.493 51.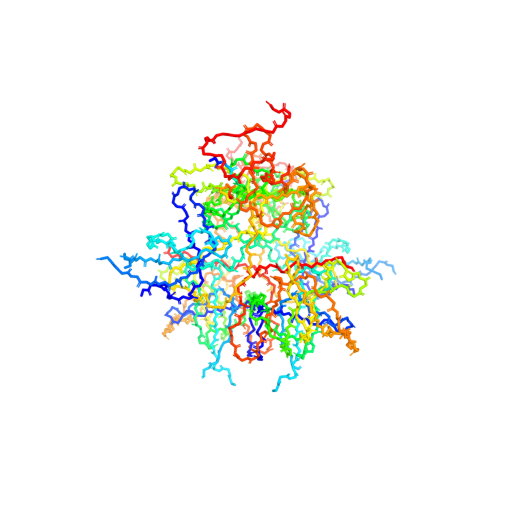828 42.719 1.00 130.10 320 LEU B CA 1
ATOM 3125 C C . LEU B 1 179 ? -3.874 51.567 41.253 1.00 121.26 320 LEU B C 1
ATOM 3126 O O . LEU B 1 179 ? -5.047 51.660 40.889 1.00 128.46 320 LEU B O 1
ATOM 3131 N N . CYS B 1 180 ? -2.889 51.243 40.417 1.00 105.94 321 CYS B N 1
ATOM 3132 C CA . CYS B 1 180 ? -3.158 50.924 39.012 1.00 126.28 321 CYS B CA 1
ATOM 3133 C C . CYS B 1 180 ? -2.648 49.539 38.601 1.00 130.93 321 CYS B C 1
ATOM 3134 O O . CYS B 1 180 ? -3.429 48.678 38.185 1.00 119.63 321 CYS B O 1
ATOM 3137 N N . GLY B 1 181 ? -1.341 49.330 38.727 1.00 121.75 322 GLY B N 1
ATOM 3138 C CA . GLY B 1 181 ? -0.728 48.066 38.364 1.00 114.23 322 GLY B CA 1
ATOM 3139 C C . GLY B 1 181 ? 0.489 48.261 37.481 1.00 125.75 322 GLY B C 1
ATOM 3140 O O . GLY B 1 181 ? 1.371 47.405 37.424 1.00 123.36 322 GLY B O 1
ATOM 3141 N N . GLY B 1 182 ? 0.532 49.394 36.787 1.00 132.76 323 GLY B N 1
ATOM 3142 C CA . GLY B 1 182 ? 1.666 49.733 35.947 1.00 132.40 323 GLY B CA 1
ATOM 3143 C C . GLY B 1 182 ? 2.942 49.860 36.757 1.00 136.30 323 GLY B C 1
ATOM 3144 O O . GLY B 1 182 ? 2.928 49.689 37.978 1.00 107.61 323 GLY B O 1
ATOM 3145 N N . ARG B 1 183 ? 4.046 50.168 36.081 1.00 152.67 324 ARG B N 1
ATOM 3146 C CA . ARG B 1 183 ? 5.346 50.226 36.746 1.00 137.61 324 ARG B CA 1
ATOM 3147 C C . ARG B 1 183 ? 6.453 50.906 35.927 1.00 139.99 324 ARG B C 1
ATOM 3148 O O . ARG B 1 183 ? 7.614 50.918 36.343 1.00 115.38 324 ARG B O 1
ATOM 3156 N N . GLN B 1 184 ? 6.101 51.469 34.771 1.00 144.88 325 GLN B N 1
ATOM 3157 C CA . GLN B 1 184 ? 7.060 52.264 34.000 1.00 142.37 325 GLN B CA 1
ATOM 3158 C C . GLN B 1 184 ? 7.257 53.601 34.706 1.00 150.00 325 GLN B C 1
ATOM 3159 O O . GLN B 1 184 ? 6.286 54.291 35.021 1.00 165.67 325 GLN B O 1
ATOM 3165 N N . ASP B 1 185 ? 8.515 53.948 34.969 1.00 146.94 326 ASP B N 1
ATOM 3166 C CA . ASP B 1 185 ? 8.861 55.104 35.800 1.00 156.73 326 ASP B CA 1
ATOM 3167 C C . ASP B 1 185 ? 8.648 54.798 37.294 1.00 147.69 326 ASP B C 1
ATOM 3168 O O . ASP B 1 185 ? 7.720 55.316 37.918 1.00 130.48 326 ASP B O 1
ATOM 3173 N N . PRO B 1 186 ? 9.514 53.946 37.869 1.00 139.81 327 PRO B N 1
ATOM 3174 C CA . PRO B 1 186 ? 9.443 53.596 39.290 1.00 128.65 327 PRO B CA 1
ATOM 3175 C C . PRO B 1 186 ? 9.918 54.752 40.144 1.00 127.41 327 PRO B C 1
ATOM 3176 O O . PRO B 1 186 ? 9.477 54.884 41.280 1.00 122.76 327 PRO B O 1
ATOM 3180 N N . ASP B 1 187 ? 10.817 55.567 39.596 1.00 124.28 328 ASP B N 1
ATOM 3181 C CA . ASP B 1 187 ? 11.455 56.650 40.343 1.00 128.97 328 ASP B CA 1
ATOM 3182 C C . ASP B 1 187 ? 10.466 57.394 41.240 1.00 132.00 328 ASP B C 1
ATOM 3183 O O . ASP B 1 187 ? 10.819 57.865 42.330 1.00 93.72 328 ASP B O 1
ATOM 3188 N N . LYS B 1 188 ? 9.221 57.472 40.779 1.00 125.48 329 LYS B N 1
ATOM 3189 C CA . LYS B 1 188 ? 8.187 58.219 41.479 1.00 128.74 329 LYS B CA 1
ATOM 3190 C C . LYS B 1 188 ? 7.062 57.323 42.001 1.00 122.60 329 LYS B C 1
ATOM 3191 O O . LYS B 1 188 ? 5.913 57.754 42.090 1.00 100.10 329 LYS B O 1
ATOM 3197 N N . GLN B 1 189 ? 7.394 56.077 42.339 1.00 125.01 330 GLN B N 1
ATOM 3198 C CA . GLN B 1 189 ? 6.452 55.204 43.045 1.00 123.48 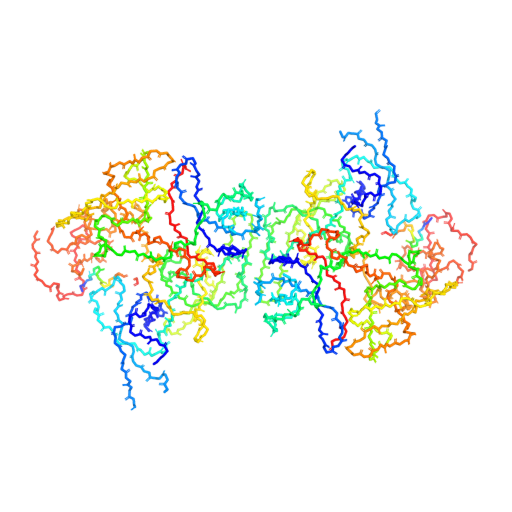330 GLN B CA 1
ATOM 3199 C C . GLN B 1 189 ? 6.752 55.149 44.560 1.00 120.63 330 GLN B C 1
ATOM 3200 O O . GLN B 1 189 ? 7.582 54.357 45.022 1.00 85.53 330 GLN B O 1
ATOM 3206 N N . LEU B 1 190 ? 6.071 56.015 45.317 1.00 131.50 331 LEU B N 1
ATOM 3207 C CA . LEU B 1 190 ? 6.282 56.154 46.761 1.00 125.32 331 LEU B CA 1
ATOM 3208 C C . LEU B 1 190 ? 5.649 54.988 47.520 1.00 109.96 331 LEU B C 1
ATOM 3209 O O . LEU B 1 190 ? 4.760 54.314 47.006 1.00 94.01 331 LEU B O 1
ATOM 3214 N N . MET B 1 191 ? 6.104 54.753 48.745 1.00 127.00 332 MET B N 1
ATOM 3215 C CA . MET B 1 191 ? 5.677 53.564 49.475 1.00 130.79 332 MET B CA 1
ATOM 3216 C C . MET B 1 191 ? 5.250 53.810 50.916 1.00 129.64 332 MET B C 1
ATOM 3217 O O . MET B 1 191 ? 5.889 54.566 51.652 1.00 129.94 332 MET B O 1
ATOM 3222 N N . CYS B 1 192 ? 4.171 53.144 51.312 1.00 105.39 333 CYS B N 1
ATOM 3223 C CA . CYS B 1 192 ? 3.675 53.222 52.677 1.00 126.86 333 CYS B CA 1
ATOM 3224 C C . CYS B 1 192 ? 4.786 52.856 53.664 1.00 103.97 333 CYS B C 1
ATOM 3225 O O . CYS B 1 192 ? 5.729 52.155 53.306 1.00 112.06 333 CYS B O 1
ATOM 3228 N N . ASP B 1 193 ? 4.684 53.360 54.891 1.00 107.28 334 ASP B N 1
ATOM 3229 C CA . ASP B 1 193 ? 5.489 52.857 56.006 1.00 131.48 334 ASP B CA 1
ATOM 3230 C C . ASP B 1 193 ? 4.580 52.082 56.971 1.00 135.35 334 ASP B C 1
ATOM 3231 O O . ASP B 1 193 ? 4.924 51.826 58.133 1.00 106.93 334 ASP B O 1
ATOM 3236 N N . GLU B 1 194 ? 3.406 51.716 56.467 1.00 121.89 335 GLU B N 1
ATOM 3237 C CA . GLU B 1 194 ? 2.499 50.845 57.190 1.00 105.34 335 GLU B CA 1
ATOM 3238 C C . GLU B 1 194 ? 2.295 49.550 56.410 1.00 116.12 335 GLU B C 1
ATOM 3239 O O . GLU B 1 194 ? 2.580 48.464 56.920 1.00 110.95 335 GLU B O 1
ATOM 3245 N N . CYS B 1 195 ? 1.821 49.670 55.171 1.00 119.42 336 CYS B N 1
ATOM 3246 C CA . CYS B 1 195 ? 1.551 48.501 54.331 1.00 107.37 336 CYS B CA 1
ATOM 3247 C C . CYS B 1 195 ? 2.641 48.215 53.298 1.00 119.28 336 CYS B C 1
ATOM 3248 O O . CYS B 1 195 ? 2.578 47.202 52.601 1.00 120.31 336 CYS B O 1
ATOM 3251 N N . ASP B 1 196 ? 3.631 49.100 53.200 1.00 104.01 337 ASP B N 1
ATOM 3252 C CA . ASP B 1 196 ? 4.777 48.870 52.322 1.00 101.29 337 ASP B CA 1
ATOM 3253 C C . ASP B 1 196 ? 4.351 48.662 50.861 1.00 107.10 337 ASP B C 1
ATOM 3254 O O . ASP B 1 196 ? 5.011 47.937 50.110 1.00 111.50 337 ASP B O 1
ATOM 3259 N N . MET B 1 197 ? 3.250 49.302 50.466 1.00 88.11 338 MET B N 1
ATOM 3260 C CA . MET B 1 197 ? 2.730 49.206 49.097 1.00 111.62 338 MET B CA 1
ATOM 3261 C C . MET B 1 197 ? 3.209 50.375 48.234 1.00 116.76 338 MET B C 1
ATOM 3262 O O . MET B 1 197 ? 3.532 51.449 48.750 1.00 109.76 338 MET B O 1
ATOM 3267 N N . ALA B 1 198 ? 3.241 50.173 46.920 1.00 113.32 339 ALA B N 1
ATOM 3268 C CA . ALA B 1 198 ? 3.791 51.183 46.017 1.00 121.66 339 ALA B CA 1
ATOM 3269 C C . ALA B 1 198 ? 2.724 52.034 45.336 1.00 126.20 339 ALA B C 1
ATOM 3270 O O . ALA B 1 198 ? 1.800 51.510 44.721 1.00 135.26 339 ALA B O 1
ATOM 3272 N N . PHE B 1 199 ? 2.873 53.352 45.440 1.00 122.94 340 PHE B N 1
ATOM 3273 C CA . PHE B 1 199 ? 1.918 54.295 44.862 1.00 128.29 340 PHE B CA 1
ATOM 3274 C C . PHE B 1 199 ? 2.607 55.323 43.956 1.00 118.84 340 PHE B C 1
ATOM 3275 O O . PHE B 1 199 ? 3.361 56.172 44.437 1.00 99.96 340 PHE B O 1
ATOM 3283 N N . HIS B 1 200 ? 2.351 55.250 42.652 1.00 105.40 341 HIS B N 1
ATOM 3284 C CA . HIS B 1 200 ? 2.768 56.314 41.748 1.00 106.41 341 HIS B CA 1
ATOM 3285 C C . HIS B 1 200 ? 2.329 57.637 42.366 1.00 138.31 341 HIS B C 1
ATOM 3286 O O . HIS B 1 200 ? 1.178 57.764 42.787 1.00 158.87 341 HIS B O 1
ATOM 3293 N N . ILE B 1 201 ? 3.219 58.624 42.429 1.00 126.85 342 ILE B N 1
ATOM 3294 C CA . ILE B 1 201 ? 2.829 59.913 42.994 1.00 111.03 342 ILE B CA 1
ATOM 3295 C C . ILE B 1 201 ? 1.658 60.498 42.208 1.00 133.16 342 ILE B C 1
ATOM 3296 O O . ILE B 1 201 ? 0.873 61.286 42.740 1.00 133.59 342 ILE B O 1
ATOM 3301 N N . TYR B 1 202 ? 1.538 60.090 40.947 1.00 124.64 343 TYR B N 1
ATOM 3302 C CA . TYR B 1 202 ? 0.458 60.564 40.082 1.00 127.45 343 TYR B CA 1
ATOM 3303 C C . TYR B 1 202 ? -0.740 59.609 40.022 1.00 139.99 343 TYR B C 1
ATOM 3304 O O . TYR B 1 202 ? -1.266 59.335 38.941 1.00 141.21 343 TYR B O 1
ATOM 3313 N N . CYS B 1 203 ? -1.172 59.108 41.178 1.00 140.19 344 CYS B N 1
ATOM 3314 C CA . CYS B 1 203 ? -2.353 58.247 41.250 1.00 123.35 344 CYS B CA 1
ATOM 3315 C C . CYS B 1 203 ? -3.312 58.715 42.343 1.00 108.58 344 CYS B C 1
ATOM 3316 O O . CYS B 1 203 ? -3.856 59.821 42.278 1.00 109.21 344 CYS B O 1
ATOM 3319 N N . PRO B 1 207 ? -3.123 63.214 44.918 1.00 134.42 348 PRO B N 1
ATOM 3320 C CA . PRO B 1 207 ? -2.450 63.856 43.779 1.00 132.21 348 PRO B CA 1
ATOM 3321 C C . PRO B 1 207 ? -1.275 64.731 44.231 1.00 144.05 348 PRO B C 1
ATOM 3322 O O . PRO B 1 207 ? -1.483 65.916 44.501 1.00 132.20 348 PRO B O 1
ATOM 3326 N N . LEU B 1 208 ? -0.069 64.162 44.303 1.00 149.27 349 LEU B N 1
ATOM 3327 C CA . LEU B 1 208 ? 1.097 64.869 44.855 1.00 141.35 349 LEU B CA 1
ATOM 3328 C C . LEU B 1 208 ? 2.076 65.419 43.802 1.00 140.07 349 LEU B C 1
ATOM 3329 O O . LEU B 1 208 ? 2.094 64.976 42.650 1.00 107.16 349 LEU B O 1
ATOM 3334 N N . SER B 1 209 ? 2.890 66.386 44.221 1.00 139.12 350 SER B N 1
ATOM 3335 C CA . SER B 1 209 ? 3.788 67.116 43.322 1.00 151.95 350 SER B CA 1
ATOM 3336 C C . SER B 1 209 ? 5.132 66.422 43.105 1.00 144.48 350 SER B C 1
ATOM 3337 O O . SER B 1 209 ? 5.390 65.853 42.041 1.00 123.69 350 SER B O 1
ATOM 3340 N N . SER B 1 210 ? 5.990 66.497 44.118 1.00 135.87 351 SER B N 1
ATOM 3341 C CA . SER B 1 210 ? 7.315 65.895 44.066 1.00 146.16 351 SER B CA 1
ATOM 3342 C C . SER B 1 210 ? 7.368 64.670 44.974 1.00 133.85 351 SER B C 1
ATOM 3343 O O . SER B 1 210 ? 6.374 63.958 45.138 1.00 135.25 351 SER B O 1
ATOM 3346 N N . VAL B 1 211 ? 8.535 64.425 45.557 1.00 131.91 352 VAL B N 1
ATOM 3347 C CA . VAL B 1 211 ? 8.671 63.384 46.562 1.00 130.94 352 VAL B CA 1
ATOM 3348 C C . VAL B 1 211 ? 8.595 64.035 47.930 1.00 100.89 352 VAL B C 1
ATOM 3349 O O . VAL B 1 211 ? 9.395 64.914 48.242 1.00 121.37 352 VAL B O 1
ATOM 3353 N N . PRO B 1 212 ? 7.626 63.611 48.749 1.00 89.32 353 PRO B N 1
ATOM 3354 C CA . PRO B 1 212 ? 7.509 64.134 50.115 1.00 123.91 353 PRO B CA 1
ATOM 3355 C C . PRO B 1 212 ? 8.862 64.169 50.826 1.00 138.79 353 PRO B C 1
ATOM 3356 O O . PRO B 1 212 ? 9.489 63.123 51.013 1.00 138.76 353 PRO B O 1
ATOM 3360 N N . SER B 1 213 ? 9.312 65.364 51.202 1.00 147.31 354 SER B N 1
ATOM 3361 C CA . SER B 1 213 ? 10.566 65.508 51.937 1.00 147.71 354 SER B CA 1
ATOM 3362 C C . SER B 1 213 ? 10.410 65.020 53.380 1.00 140.73 354 SER B C 1
ATOM 3363 O O . SER B 1 213 ? 11.396 64.697 54.045 1.00 117.73 354 SER B O 1
ATOM 3366 N N . GLU B 1 214 ? 9.166 64.963 53.853 1.00 132.35 355 GLU B N 1
ATOM 3367 C CA . GLU B 1 214 ? 8.866 64.334 55.133 1.00 128.11 355 GLU B CA 1
ATOM 3368 C C . GLU B 1 214 ? 9.257 62.862 55.047 1.00 130.26 355 GLU B C 1
ATOM 3369 O O . GLU B 1 214 ? 8.797 62.141 54.162 1.00 134.10 355 GLU B O 1
ATOM 3375 N N . ASP B 1 215 ? 10.106 62.420 55.968 1.00 97.01 356 ASP B N 1
ATOM 3376 C CA . ASP B 1 215 ? 10.707 61.093 55.883 1.00 110.41 356 ASP B CA 1
ATOM 3377 C C . ASP B 1 215 ? 9.720 59.914 55.790 1.00 134.98 356 ASP B C 1
ATOM 3378 O O . ASP B 1 215 ? 10.112 58.818 55.376 1.00 126.08 356 ASP B O 1
ATOM 3383 N N . GLU B 1 216 ? 8.454 60.142 56.152 1.00 139.42 357 GLU B N 1
ATOM 3384 C CA . GLU B 1 216 ? 7.426 59.086 56.132 1.00 130.89 357 GLU B CA 1
ATOM 3385 C C . GLU B 1 216 ? 6.209 59.407 55.244 1.00 122.99 357 GLU B C 1
ATOM 3386 O O . GLU B 1 216 ? 5.903 60.572 54.999 1.00 126.94 357 GLU B O 1
ATOM 3392 N N . TRP B 1 217 ? 5.515 58.366 54.778 1.00 117.22 358 TRP B N 1
ATOM 3393 C CA . TRP B 1 217 ? 4.285 58.537 53.995 1.00 130.83 358 TRP B CA 1
ATOM 3394 C C . TRP B 1 217 ? 3.216 57.490 54.326 1.00 131.28 358 TRP B C 1
ATOM 3395 O O . TRP B 1 217 ? 3.515 56.463 54.929 1.00 121.94 358 TRP B O 1
ATOM 3406 N N . TYR B 1 218 ? 1.974 57.758 53.920 1.00 141.70 359 TYR B N 1
ATOM 3407 C CA . TYR B 1 218 ? 0.860 56.827 54.131 1.00 131.04 359 TYR B CA 1
ATOM 3408 C C . TYR B 1 218 ? -0.278 57.005 53.106 1.00 148.85 359 TYR B C 1
ATOM 3409 O O . TYR B 1 218 ? -0.617 58.130 52.721 1.00 119.55 359 TYR B O 1
ATOM 3418 N N . CYS B 1 219 ? -0.869 55.888 52.682 1.00 144.95 360 CYS B N 1
ATOM 3419 C CA . CYS B 1 219 ? -2.012 55.896 51.761 1.00 143.15 360 CYS B CA 1
ATOM 3420 C C . CYS B 1 219 ? -3.335 56.051 52.527 1.00 160.48 360 CYS B C 1
ATOM 3421 O O . CYS B 1 219 ? -3.319 56.236 53.745 1.00 171.99 360 CYS B O 1
ATOM 3424 N N . PRO B 1 220 ? -4.482 55.998 51.821 1.00 153.08 361 PRO B N 1
ATOM 3425 C CA . PRO B 1 220 ? -5.781 56.065 52.508 1.00 143.83 361 PRO B CA 1
ATOM 3426 C C . PRO B 1 220 ? -5.874 55.176 53.756 1.00 138.33 361 PRO B C 1
ATOM 3427 O O . PRO B 1 220 ? -5.792 55.699 54.872 1.00 133.11 361 PRO B O 1
ATOM 3431 N N . GLU B 1 221 ? -6.052 53.868 53.564 1.00 136.38 362 GLU B N 1
ATOM 3432 C CA . GLU B 1 221 ? -6.148 52.913 54.671 1.00 141.92 362 GLU B CA 1
ATOM 3433 C C . GLU B 1 221 ? -5.520 53.445 55.955 1.00 137.15 362 GLU B C 1
ATOM 3434 O O . GLU B 1 221 ? -6.220 53.837 56.892 1.00 133.11 362 GLU B O 1
ATOM 3440 N N . CYS B 1 222 ? -4.190 53.454 55.973 1.00 117.86 363 CYS B N 1
ATOM 3441 C CA . CYS B 1 222 ? -3.409 53.880 57.128 1.00 144.07 363 CYS B CA 1
ATOM 3442 C C . CYS B 1 222 ? -3.777 55.300 57.569 1.00 151.06 363 CYS B C 1
ATOM 3443 O O . CYS B 1 222 ? -3.375 55.759 58.643 1.00 126.77 363 CYS B O 1
ATOM 3446 N N . SER C 1 1 ? 43.786 9.690 21.680 1.00 75.83 133 SER C N 1
ATOM 3447 C CA . SER C 1 1 ? 44.931 9.080 22.347 1.00 60.63 133 SER C CA 1
ATOM 3448 C C . SER C 1 1 ? 44.591 7.687 22.864 1.00 65.28 133 SER C C 1
ATOM 3449 O O . SER C 1 1 ? 43.495 7.183 22.643 1.00 69.68 133 SER C O 1
ATOM 3452 N N . LEU C 1 2 ? 45.539 7.063 23.550 1.00 60.67 134 LEU C N 1
ATOM 3453 C CA . LEU C 1 2 ? 45.294 5.758 24.148 1.00 72.26 134 LEU C CA 1
ATOM 3454 C C . LEU C 1 2 ? 44.261 5.869 25.251 1.00 79.72 134 LEU C C 1
ATOM 3455 O O . LEU C 1 2 ? 43.284 5.113 25.294 1.00 67.44 134 LEU C O 1
ATOM 3460 N N . TYR C 1 3 ? 44.499 6.825 26.144 1.00 64.45 135 TYR C N 1
ATOM 3461 C CA . TYR C 1 3 ? 43.672 7.006 27.317 1.00 63.57 135 TYR C CA 1
ATOM 3462 C C . TYR C 1 3 ? 42.791 8.254 27.211 1.00 58.94 135 TYR C C 1
ATOM 3463 O O . TYR C 1 3 ? 43.263 9.341 26.891 1.00 66.27 135 TYR C O 1
ATOM 3472 N N . LYS C 1 4 ? 41.506 8.082 27.488 1.00 45.03 136 LYS C N 1
ATOM 3473 C CA . LYS C 1 4 ? 40.545 9.162 27.353 1.00 56.59 136 LYS C CA 1
ATOM 3474 C C . LYS C 1 4 ? 40.350 9.937 28.656 1.00 64.34 136 LYS C C 1
ATOM 3475 O O . LYS C 1 4 ? 40.734 9.476 29.733 1.00 51.58 136 LYS C O 1
ATOM 3481 N N . VAL C 1 5 ? 39.766 11.127 28.541 1.00 57.17 137 VAL C N 1
ATOM 3482 C CA . VAL C 1 5 ? 39.361 11.892 29.710 1.00 62.82 137 VAL C CA 1
ATOM 3483 C C . VAL C 1 5 ? 38.396 11.050 30.544 1.00 52.73 137 VAL C C 1
ATOM 3484 O O . VAL C 1 5 ? 37.618 10.267 30.000 1.00 44.68 137 VAL C O 1
ATOM 3488 N N . ASN C 1 6 ? 38.471 11.193 31.864 1.00 58.52 138 ASN C N 1
ATOM 3489 C CA . ASN C 1 6 ? 37.576 10.484 32.788 1.00 70.57 138 ASN C CA 1
ATOM 3490 C C . ASN C 1 6 ? 37.928 9.029 32.975 1.00 60.44 138 ASN C C 1
ATOM 3491 O O . ASN C 1 6 ? 37.276 8.335 33.744 1.00 64.68 138 ASN C O 1
ATOM 3496 N N . GLU C 1 7 ? 38.929 8.561 32.244 1.00 52.17 139 GLU C N 1
ATOM 3497 C CA . GLU C 1 7 ? 39.356 7.176 32.349 1.00 45.22 139 GLU C CA 1
ATOM 3498 C C . GLU C 1 7 ? 40.263 7.035 33.561 1.00 62.44 139 GLU C C 1
ATOM 3499 O O . GLU C 1 7 ? 41.061 7.932 33.865 1.00 61.11 139 GLU C O 1
ATOM 3505 N N . TYR C 1 8 ? 40.122 5.921 34.272 1.00 45.37 140 TYR C N 1
ATOM 3506 C CA . TYR C 1 8 ? 40.900 5.717 35.481 1.00 49.00 140 TYR C CA 1
ATOM 3507 C C . TYR C 1 8 ? 42.201 5.039 35.122 1.00 58.49 140 TYR C C 1
ATOM 3508 O O . TYR C 1 8 ? 42.222 4.101 34.329 1.00 77.72 140 TYR C O 1
ATOM 3517 N N . VAL C 1 9 ? 43.291 5.511 35.700 1.00 44.18 141 VAL C N 1
ATOM 3518 C CA . VAL C 1 9 ? 44.595 5.092 35.238 1.00 44.41 141 VAL C CA 1
ATOM 3519 C C . VAL C 1 9 ? 45.524 5.057 36.421 1.00 51.27 141 VAL C C 1
ATOM 3520 O O . VAL C 1 9 ? 45.146 5.442 37.520 1.00 58.61 141 VAL C O 1
ATOM 3524 N N . ASP C 1 10 ? 46.736 4.574 36.204 1.00 49.04 142 ASP C N 1
ATOM 3525 C CA . ASP C 1 10 ? 47.769 4.686 37.213 1.00 44.90 142 ASP C CA 1
ATOM 3526 C C . ASP C 1 10 ? 48.797 5.621 36.602 1.00 58.06 142 ASP C C 1
ATOM 3527 O O . ASP C 1 10 ? 49.119 5.498 35.423 1.00 56.78 142 ASP C O 1
ATOM 3532 N N . ALA C 1 11 ? 49.282 6.570 37.397 1.00 53.12 143 ALA C N 1
ATOM 3533 C CA . ALA C 1 11 ? 50.275 7.528 36.949 1.00 44.70 143 ALA C CA 1
ATOM 3534 C C . ALA C 1 11 ? 51.538 7.344 37.775 1.00 63.12 143 ALA C C 1
ATOM 3535 O O . ALA C 1 11 ? 51.474 7.261 39.002 1.00 57.56 143 ALA C O 1
ATOM 3537 N N . ARG C 1 12 ? 52.678 7.249 37.094 1.00 58.79 144 ARG C N 1
ATOM 3538 C CA . ARG C 1 12 ? 53.946 6.996 37.759 1.00 52.98 144 ARG C CA 1
ATOM 3539 C C . ARG C 1 12 ? 54.653 8.284 38.159 1.00 71.93 144 ARG C C 1
ATOM 3540 O O . ARG C 1 12 ? 54.842 9.187 37.341 1.00 74.55 144 ARG C O 1
ATOM 3548 N N . ASP C 1 13 ? 55.047 8.358 39.424 1.00 56.51 145 ASP C N 1
ATOM 3549 C CA . ASP C 1 13 ? 55.819 9.486 39.919 1.00 62.64 145 ASP C CA 1
ATOM 3550 C C . ASP C 1 13 ? 57.268 9.230 39.542 1.00 74.48 145 ASP C C 1
ATOM 3551 O O . ASP C 1 13 ? 57.870 8.251 39.989 1.00 79.64 145 ASP C O 1
ATOM 3556 N N . THR C 1 14 ? 57.824 10.103 38.707 1.00 75.48 146 THR C N 1
ATOM 3557 C CA . THR C 1 14 ? 59.152 9.871 38.136 1.00 77.75 146 THR C CA 1
ATOM 3558 C C . THR C 1 14 ? 60.314 9.916 39.136 1.00 69.56 146 THR C C 1
ATOM 3559 O O . THR C 1 14 ? 61.384 9.390 38.856 1.00 74.51 146 THR C O 1
ATOM 3563 N N . ASN C 1 15 ? 60.104 10.536 40.293 1.00 70.87 147 ASN C N 1
ATOM 3564 C CA . ASN C 1 15 ? 61.131 10.575 41.336 1.00 75.21 147 ASN C CA 1
ATOM 3565 C C . ASN C 1 15 ? 61.320 9.218 41.995 1.00 86.49 147 ASN C C 1
ATOM 3566 O O . ASN C 1 15 ? 62.440 8.696 42.067 1.00 87.49 147 ASN C O 1
ATOM 3571 N N . MET C 1 16 ? 60.214 8.654 42.478 1.00 81.73 148 MET C N 1
ATOM 3572 C CA . MET C 1 16 ? 60.252 7.431 43.273 1.00 79.18 148 MET C CA 1
ATOM 3573 C C . MET C 1 16 ? 59.923 6.160 42.491 1.00 75.64 148 MET C C 1
ATOM 3574 O O . MET C 1 16 ? 60.120 5.053 42.992 1.00 80.07 148 MET C O 1
ATOM 3579 N N . GLY C 1 17 ? 59.411 6.316 41.276 1.00 69.98 149 GLY C N 1
ATOM 3580 C CA . GLY C 1 17 ? 59.135 5.176 40.421 1.00 62.82 149 GLY C CA 1
ATOM 3581 C C . GLY C 1 17 ? 57.790 4.533 40.694 1.00 63.06 149 GLY C C 1
ATOM 3582 O O . GLY C 1 17 ? 57.311 3.726 39.903 1.00 66.70 149 GLY C O 1
ATOM 3583 N N . ALA C 1 18 ? 57.176 4.897 41.815 1.00 67.00 150 ALA C N 1
ATOM 3584 C CA . ALA C 1 18 ? 55.902 4.323 42.223 1.00 47.13 150 ALA C CA 1
ATOM 3585 C C . ALA C 1 18 ? 54.767 4.725 41.292 1.00 59.33 150 ALA C C 1
ATOM 3586 O O . ALA C 1 18 ? 54.798 5.799 40.686 1.00 76.64 150 ALA C O 1
ATOM 3588 N N . TRP C 1 19 ? 53.762 3.861 41.176 1.00 50.63 151 TRP C N 1
ATOM 3589 C CA . TRP C 1 19 ? 52.560 4.205 40.415 1.00 60.91 151 TRP C CA 1
ATOM 3590 C C . TRP C 1 19 ? 51.448 4.589 41.373 1.00 65.87 151 TRP C C 1
ATOM 3591 O O . TRP C 1 19 ? 51.337 4.012 42.470 1.00 59.34 151 TRP C O 1
ATOM 3602 N N . PHE C 1 20 ? 50.636 5.561 40.959 1.00 43.02 152 PHE C N 1
ATOM 3603 C CA . PHE C 1 20 ? 49.574 6.090 41.814 1.00 50.91 152 PHE C CA 1
ATOM 3604 C C . PHE C 1 20 ? 48.223 6.095 41.141 1.00 45.67 152 PHE C C 1
ATOM 3605 O O . PHE C 1 20 ? 48.106 6.343 39.959 1.00 44.61 152 PHE C O 1
ATOM 3613 N N . GLU C 1 21 ? 47.188 5.826 41.908 1.00 53.31 153 GLU C N 1
ATOM 3614 C CA . GLU C 1 21 ? 45.868 5.773 41.320 1.00 55.94 153 GLU C CA 1
ATOM 3615 C C . GLU C 1 21 ? 45.473 7.201 40.995 1.00 53.72 153 GLU C C 1
ATOM 3616 O O . GLU C 1 21 ? 45.581 8.095 41.840 1.00 61.05 153 GLU C O 1
ATOM 3622 N N . ALA C 1 22 ? 45.044 7.418 39.757 1.00 52.15 154 ALA C N 1
ATOM 3623 C CA . ALA C 1 22 ? 44.762 8.765 39.270 1.00 44.96 154 ALA C CA 1
ATOM 3624 C C . ALA C 1 22 ? 43.688 8.698 38.244 1.00 36.77 154 ALA C C 1
ATOM 3625 O O . ALA C 1 22 ? 43.227 7.622 37.900 1.00 53.93 154 ALA C O 1
ATOM 3627 N N . GLN C 1 23 ? 43.309 9.857 37.731 1.00 38.92 155 GLN C N 1
ATOM 3628 C CA . GLN C 1 23 ? 42.238 9.920 36.747 1.00 57.03 155 GLN C CA 1
ATOM 3629 C C . GLN C 1 23 ? 42.466 11.030 35.724 1.00 61.51 155 GLN C C 1
ATOM 3630 O O . GLN C 1 23 ? 42.960 12.110 36.057 1.00 56.56 155 GLN C O 1
ATOM 3636 N N . VAL C 1 24 ? 42.098 10.759 34.477 1.00 55.32 156 VAL C N 1
ATOM 3637 C CA . VAL C 1 24 ? 42.404 11.681 33.395 1.00 57.36 156 VAL C CA 1
ATOM 3638 C C . VAL C 1 24 ? 41.399 12.812 33.347 1.00 57.94 156 VAL C C 1
ATOM 3639 O O . VAL C 1 24 ? 40.196 12.587 33.237 1.00 61.43 156 VAL C O 1
ATOM 3643 N N . VAL C 1 25 ? 41.916 14.032 33.423 1.00 60.94 157 VAL C N 1
ATOM 3644 C CA . VAL C 1 25 ? 41.096 15.231 33.423 1.00 51.81 157 VAL C CA 1
ATOM 3645 C C . VAL C 1 25 ? 41.080 15.924 32.063 1.00 60.06 157 VAL C C 1
ATOM 3646 O O . VAL C 1 25 ? 40.024 16.341 31.586 1.00 54.90 157 VAL C O 1
ATOM 3650 N N . ARG C 1 26 ? 42.247 16.026 31.433 1.00 58.42 158 ARG C N 1
ATOM 3651 C CA . ARG C 1 26 ? 42.351 16.668 30.124 1.00 73.83 158 ARG C CA 1
ATOM 3652 C C . ARG C 1 26 ? 43.495 16.079 29.300 1.00 70.40 158 ARG C C 1
ATOM 3653 O O . ARG C 1 26 ? 44.524 15.694 29.862 1.00 71.51 158 ARG C O 1
ATOM 3661 N N . VAL C 1 27 ? 43.317 16.018 27.976 1.00 67.37 159 VAL C N 1
ATOM 3662 C CA . VAL C 1 27 ? 44.364 15.513 27.077 1.00 67.34 159 VAL C CA 1
ATOM 3663 C C . VAL C 1 27 ? 44.864 16.566 26.089 1.00 71.05 159 VAL C C 1
ATOM 3664 O O . VAL C 1 27 ? 44.087 17.099 25.297 1.00 76.55 159 VAL C O 1
ATOM 3668 N N . THR C 1 28 ? 46.163 16.852 26.127 1.00 79.54 160 THR C N 1
ATOM 3669 C CA . THR C 1 28 ? 46.783 17.768 25.159 1.00 89.22 160 THR C CA 1
ATOM 3670 C C . THR C 1 28 ? 48.023 17.151 24.513 1.00 79.94 160 THR C C 1
ATOM 3671 O O . THR C 1 28 ? 48.666 16.281 25.107 1.00 75.00 160 THR C O 1
ATOM 3675 N N . ARG C 1 29 ? 48.366 17.615 23.309 1.00 101.06 161 ARG C N 1
ATOM 3676 C CA . ARG C 1 29 ? 49.541 17.101 22.594 1.00 104.31 161 ARG C CA 1
ATOM 3677 C C . ARG C 1 29 ? 50.731 18.074 22.558 1.00 95.40 161 ARG C C 1
ATOM 3678 O O . ARG C 1 29 ? 50.597 19.258 22.898 1.00 76.88 161 ARG C O 1
ATOM 3686 N N . LYS C 1 30 ? 51.898 17.536 22.192 1.00 101.06 162 LYS C N 1
ATOM 3687 C CA . LYS C 1 30 ? 53.145 18.303 22.129 1.00 101.01 162 LYS C CA 1
ATOM 3688 C C . LYS C 1 30 ? 53.506 18.686 20.692 1.00 104.73 162 LYS C C 1
ATOM 3689 O O . LYS C 1 30 ? 53.537 19.866 20.334 1.00 98.77 162 LYS C O 1
ATOM 3695 N N . GLU C 1 38 ? 50.721 10.267 17.017 1.00 77.13 179 GLU C N 1
ATOM 3696 C CA . GLU C 1 38 ? 51.726 9.559 17.816 1.00 107.34 179 GLU C CA 1
ATOM 3697 C C . GLU C 1 38 ? 51.523 9.790 19.317 1.00 112.83 179 GLU C C 1
ATOM 3698 O O . GLU C 1 38 ? 51.215 10.908 19.745 1.00 108.01 179 GLU C O 1
ATOM 3704 N N . GLU C 1 39 ? 51.704 8.735 20.112 1.00 86.16 180 GLU C N 1
ATOM 3705 C CA . GLU C 1 39 ? 51.466 8.811 21.559 1.00 87.38 180 GLU C CA 1
ATOM 3706 C C . GLU C 1 39 ? 52.561 9.493 22.346 1.00 79.86 180 GLU C C 1
ATOM 3707 O O . GLU C 1 39 ? 52.998 8.966 23.362 1.00 87.32 180 GLU C O 1
ATOM 3713 N N . ASP C 1 40 ? 53.012 10.653 21.881 1.00 95.45 181 ASP C N 1
ATOM 3714 C CA . ASP C 1 40 ? 53.796 11.540 22.730 1.00 93.30 181 ASP C CA 1
ATOM 3715 C C . ASP C 1 40 ? 52.901 12.699 23.113 1.00 104.66 181 ASP C C 1
ATOM 3716 O O . ASP C 1 40 ? 53.124 13.841 22.700 1.00 78.80 181 ASP C O 1
ATOM 3721 N N . VAL C 1 41 ? 51.864 12.366 23.883 1.00 95.51 182 VAL C N 1
ATOM 3722 C CA . VAL C 1 41 ? 50.857 13.326 24.299 1.00 78.88 182 VAL C CA 1
ATOM 3723 C C . VAL C 1 41 ? 51.092 13.689 25.751 1.00 83.87 182 VAL C C 1
ATOM 3724 O O . VAL C 1 41 ? 51.982 13.134 26.403 1.00 81.77 182 VAL C O 1
ATOM 3728 N N . ILE C 1 42 ? 50.295 14.632 26.244 1.00 67.44 183 ILE C N 1
ATOM 3729 C CA . ILE C 1 42 ? 50.341 15.021 27.637 1.00 69.39 183 ILE C CA 1
ATOM 3730 C C . ILE C 1 42 ? 49.033 14.667 28.347 1.00 80.49 183 ILE C C 1
ATOM 3731 O O . ILE C 1 42 ? 47.940 15.042 27.899 1.00 79.01 183 ILE C O 1
ATOM 3736 N N . TYR C 1 43 ? 49.147 13.932 29.450 1.00 64.07 184 TYR C N 1
ATOM 3737 C CA . TYR C 1 43 ? 47.971 13.567 30.234 1.00 59.36 184 TYR C CA 1
ATOM 3738 C C . TYR C 1 43 ? 47.866 14.437 31.463 1.00 62.96 184 TYR C C 1
ATOM 3739 O O . TYR C 1 43 ? 48.785 14.506 32.285 1.00 71.16 184 TYR C O 1
ATOM 3748 N N . HIS C 1 44 ? 46.739 15.119 31.571 1.00 53.86 185 HIS C N 1
ATOM 3749 C CA . HIS C 1 44 ? 46.459 15.916 32.745 1.00 69.58 185 HIS C CA 1
ATOM 3750 C C . HIS C 1 44 ? 45.644 15.084 33.714 1.00 60.26 185 HIS C C 1
ATOM 3751 O O . HIS C 1 44 ? 44.465 14.840 33.481 1.00 66.76 185 HIS C O 1
ATOM 3758 N N . VAL C 1 45 ? 46.284 14.640 34.790 1.00 40.76 186 VAL C N 1
ATOM 3759 C CA . VAL C 1 45 ? 45.643 13.743 35.753 1.00 60.89 186 VAL C CA 1
ATOM 3760 C C . VAL C 1 45 ? 45.472 14.391 37.123 1.00 56.37 186 VAL C C 1
ATOM 3761 O O . VAL C 1 45 ? 46.300 15.189 37.544 1.00 59.12 186 VAL C O 1
ATOM 3765 N N . LYS C 1 46 ? 44.384 14.053 37.809 1.00 68.74 187 LYS C N 1
ATOM 3766 C CA . LYS C 1 46 ? 44.227 14.394 39.226 1.00 64.73 187 LYS C CA 1
ATOM 3767 C C . LYS C 1 46 ? 44.317 13.116 40.030 1.00 63.01 187 LYS C C 1
ATOM 3768 O O . LYS C 1 46 ? 43.721 12.106 39.671 1.00 64.69 187 LYS C O 1
ATOM 3774 N N . TYR C 1 47 ? 45.075 13.156 41.112 1.00 70.11 188 TYR C N 1
ATOM 3775 C CA . TYR C 1 47 ? 45.266 11.976 41.937 1.00 58.88 188 TYR C CA 1
ATOM 3776 C C . TYR C 1 47 ? 44.097 11.735 42.900 1.00 83.33 188 TYR C C 1
ATOM 3777 O O . TYR C 1 47 ? 43.595 12.661 43.560 1.00 63.97 188 TYR C O 1
ATOM 3786 N N . ASP C 1 48 ? 43.670 10.476 42.970 1.00 101.12 189 ASP C N 1
ATOM 3787 C CA . ASP C 1 48 ? 42.483 10.085 43.734 1.00 112.66 189 ASP C CA 1
ATOM 3788 C C . ASP C 1 48 ? 42.465 10.670 45.168 1.00 107.36 189 ASP C C 1
ATOM 3789 O O . ASP C 1 48 ? 41.497 11.330 45.590 1.00 67.07 189 ASP C O 1
ATOM 3794 N N . ASP C 1 49 ? 43.551 10.445 45.901 1.00 80.38 190 ASP C N 1
ATOM 3795 C CA . ASP C 1 49 ? 43.615 10.845 47.297 1.00 82.37 190 ASP C CA 1
ATOM 3796 C C . ASP C 1 49 ? 44.734 11.857 47.546 1.00 87.31 190 ASP C C 1
ATOM 3797 O O . ASP C 1 49 ? 45.362 11.878 48.614 1.00 74.68 190 ASP C O 1
ATOM 3802 N N . TYR C 1 50 ? 44.979 12.703 46.552 1.00 83.79 191 TYR C N 1
ATOM 3803 C CA . TYR C 1 50 ? 45.938 13.800 46.705 1.00 77.26 191 TYR C CA 1
ATOM 3804 C C . TYR C 1 50 ? 45.435 15.100 46.078 1.00 73.14 191 TYR C C 1
ATOM 3805 O O . TYR C 1 50 ? 46.157 15.726 45.307 1.00 76.82 191 TYR C O 1
ATOM 3814 N N . PRO C 1 51 ? 44.200 15.516 46.407 1.00 78.37 192 PRO C N 1
ATOM 3815 C CA . PRO C 1 51 ? 43.627 16.739 45.826 1.00 89.98 192 PRO C CA 1
ATOM 3816 C C . PRO C 1 51 ? 44.572 17.931 45.958 1.00 83.21 192 PRO C C 1
ATOM 3817 O O . PRO C 1 51 ? 44.573 18.823 45.107 1.00 59.16 192 PRO C O 1
ATOM 3821 N N . GLU C 1 52 ? 45.375 17.929 47.017 1.00 71.93 193 GLU C N 1
ATOM 3822 C CA . GLU C 1 52 ? 46.278 19.031 47.297 1.00 70.37 193 GLU C CA 1
ATOM 3823 C C . GLU C 1 52 ? 47.308 19.233 46.189 1.00 71.62 193 GLU C C 1
ATOM 3824 O O . GLU C 1 52 ? 47.995 20.255 46.144 1.00 92.05 193 GLU C O 1
ATOM 3830 N N . ASN C 1 53 ? 47.429 18.257 45.303 1.00 58.11 194 ASN C N 1
ATOM 3831 C CA . ASN C 1 53 ? 48.408 18.353 44.228 1.00 61.47 194 ASN C CA 1
ATOM 3832 C C . ASN C 1 53 ? 47.738 18.801 42.951 1.00 58.97 194 ASN C C 1
ATOM 3833 O O . ASN C 1 53 ? 48.382 18.943 41.909 1.00 59.73 194 ASN C O 1
ATOM 3838 N N . GLY C 1 54 ? 46.433 19.021 43.044 1.00 59.26 195 GLY C N 1
ATOM 3839 C CA . GLY C 1 54 ? 45.656 19.476 41.912 1.00 48.40 195 GLY C CA 1
ATOM 3840 C C . GLY C 1 54 ? 45.890 18.629 40.685 1.00 56.85 195 GLY C C 1
ATOM 3841 O O . GLY C 1 54 ? 46.054 17.409 40.766 1.00 77.12 195 GLY C O 1
ATOM 3842 N N . VAL C 1 55 ? 45.905 19.291 39.539 1.00 56.77 196 VAL C N 1
ATOM 3843 C CA . VAL C 1 55 ? 46.061 18.621 38.259 1.00 47.70 196 VAL C CA 1
ATOM 3844 C C . VAL C 1 55 ? 47.507 18.634 37.797 1.00 55.88 196 VAL C C 1
ATOM 3845 O O . VAL C 1 55 ? 48.069 19.684 37.535 1.00 59.96 196 VAL C O 1
ATOM 3849 N N . VAL C 1 56 ? 48.104 17.454 37.714 1.00 62.51 197 VAL C N 1
ATOM 3850 C CA . VAL C 1 56 ? 49.495 17.310 37.314 1.00 50.40 197 VAL C CA 1
ATOM 3851 C C . VAL C 1 56 ? 49.575 16.877 35.853 1.00 58.24 197 VAL C C 1
ATOM 3852 O O . VAL C 1 56 ? 48.685 16.196 35.341 1.00 56.99 197 VAL C O 1
ATOM 3856 N N . GLN C 1 57 ? 50.633 17.299 35.171 1.00 67.89 198 GLN C N 1
ATOM 3857 C CA . GLN C 1 57 ? 50.827 16.901 33.789 1.00 62.71 198 GLN C CA 1
ATOM 3858 C C . GLN C 1 57 ? 51.734 15.706 33.776 1.00 67.00 198 GLN C C 1
ATOM 3859 O O . GLN C 1 57 ? 52.752 15.696 34.467 1.00 69.99 198 GLN C O 1
ATOM 3865 N N . MET C 1 58 ? 51.358 14.700 32.994 1.00 57.37 199 MET C N 1
ATOM 3866 C CA . MET C 1 58 ? 52.119 13.464 32.921 1.00 63.86 199 MET C CA 1
ATOM 3867 C C . MET C 1 58 ? 52.608 13.225 31.502 1.00 65.00 199 MET C C 1
ATOM 3868 O O . MET C 1 58 ? 51.878 13.458 30.530 1.00 67.74 199 MET C O 1
ATOM 3873 N N . ASN C 1 59 ? 53.847 12.761 31.383 1.00 55.74 200 ASN C N 1
ATOM 3874 C CA . ASN C 1 59 ? 54.338 12.286 30.101 1.00 69.49 200 ASN C CA 1
ATOM 3875 C C . ASN C 1 59 ? 53.653 10.947 29.824 1.00 66.47 200 ASN C C 1
ATOM 3876 O O . ASN C 1 59 ? 53.410 10.172 30.752 1.00 72.93 200 ASN C O 1
ATOM 3881 N N . SER C 1 60 ? 53.328 10.666 28.567 1.00 52.47 201 SER C N 1
ATOM 3882 C CA . SER C 1 60 ? 52.546 9.466 28.255 1.00 49.60 201 SER C CA 1
ATOM 3883 C C . SER C 1 60 ? 53.185 8.157 28.717 1.00 66.05 201 SER C C 1
ATOM 3884 O O . SER C 1 60 ? 52.490 7.188 28.996 1.00 67.72 201 SER C O 1
ATOM 3887 N N . ARG C 1 61 ? 54.507 8.123 28.786 1.00 73.82 202 ARG C N 1
ATOM 3888 C CA . ARG C 1 61 ? 55.205 6.911 29.191 1.00 67.25 202 ARG C CA 1
ATOM 3889 C C . ARG C 1 61 ? 54.935 6.602 30.660 1.00 73.22 202 ARG C C 1
ATOM 3890 O O . ARG C 1 61 ? 55.302 5.535 31.162 1.00 73.59 202 ARG C O 1
ATOM 3898 N N . ASP C 1 62 ? 54.294 7.543 31.346 1.00 62.31 203 ASP C N 1
ATOM 3899 C CA . ASP C 1 62 ? 54.068 7.411 32.780 1.00 59.32 203 ASP C CA 1
ATOM 3900 C C . ASP C 1 62 ? 52.587 7.257 33.154 1.00 66.92 203 ASP C C 1
ATOM 3901 O O . ASP C 1 62 ? 52.208 7.411 34.310 1.00 64.59 203 ASP C O 1
ATOM 3906 N N . VAL C 1 63 ? 51.762 6.929 32.167 1.00 57.16 204 VAL C N 1
ATOM 3907 C CA . VAL C 1 63 ? 50.357 6.667 32.394 1.00 50.76 204 VAL C CA 1
ATOM 3908 C C . VAL C 1 63 ? 49.955 5.364 31.716 1.00 58.15 204 VAL C C 1
ATOM 3909 O O . VAL C 1 63 ? 50.241 5.167 30.545 1.00 67.53 204 VAL C O 1
ATOM 3913 N N . ARG C 1 64 ? 49.305 4.473 32.459 1.00 64.05 205 ARG C N 1
ATOM 3914 C CA . ARG C 1 64 ? 48.667 3.290 31.876 1.00 52.11 205 ARG C CA 1
ATOM 3915 C C . ARG C 1 64 ? 47.295 3.069 32.498 1.00 62.81 205 ARG C C 1
ATOM 3916 O O . ARG C 1 64 ? 46.950 3.692 33.512 1.00 62.78 205 ARG C O 1
ATOM 3924 N N . ALA C 1 65 ? 46.517 2.181 31.890 1.00 55.67 206 ALA C N 1
ATOM 3925 C CA . ALA C 1 65 ? 45.218 1.823 32.433 1.00 43.93 206 ALA C CA 1
ATOM 3926 C C . ALA C 1 65 ? 45.350 1.342 33.874 1.00 52.08 206 ALA C C 1
ATOM 3927 O O . ALA C 1 65 ? 46.348 0.715 34.245 1.00 45.05 206 ALA C O 1
ATOM 3929 N N . ARG C 1 66 ? 44.329 1.627 34.679 1.00 60.31 207 ARG C N 1
ATOM 3930 C CA . ARG C 1 66 ? 44.328 1.251 36.092 1.00 47.44 207 ARG C CA 1
ATOM 3931 C C . ARG C 1 66 ? 44.392 -0.253 36.289 1.00 49.01 207 ARG C C 1
ATOM 3932 O O . ARG C 1 66 ? 43.643 -1.005 35.671 1.00 47.09 207 ARG C O 1
ATOM 3940 N N . ALA C 1 67 ? 45.287 -0.684 37.165 1.00 45.35 208 ALA C N 1
ATOM 3941 C CA . ALA C 1 67 ? 45.387 -2.088 37.512 1.00 49.54 208 ALA C CA 1
ATOM 3942 C C . ALA C 1 67 ? 44.051 -2.578 38.041 1.00 45.21 208 ALA C C 1
ATOM 3943 O O . ALA C 1 67 ? 43.346 -1.854 38.739 1.00 55.18 208 ALA C O 1
ATOM 3945 N N . ARG C 1 68 ? 43.702 -3.813 37.710 1.00 50.66 209 ARG C N 1
ATOM 3946 C CA . ARG C 1 68 ? 42.421 -4.357 38.122 1.00 57.08 209 ARG C CA 1
ATOM 3947 C C . ARG C 1 68 ? 42.526 -5.850 38.423 1.00 56.05 209 ARG C C 1
ATOM 3948 O O . ARG C 1 68 ? 41.720 -6.406 39.165 1.00 52.82 209 ARG C O 1
ATOM 3956 N N . THR C 1 69 ? 43.518 -6.500 37.826 1.00 47.74 210 THR C N 1
ATOM 3957 C CA . THR C 1 69 ? 43.560 -7.949 37.846 1.00 36.64 210 THR C CA 1
ATOM 3958 C C . THR C 1 69 ? 44.654 -8.443 38.767 1.00 43.15 210 THR C C 1
ATOM 3959 O O . THR C 1 69 ? 45.819 -8.094 38.620 1.00 51.01 210 THR C O 1
ATOM 3963 N N . ILE C 1 70 ? 44.265 -9.256 39.735 1.00 51.59 211 ILE C N 1
ATOM 3964 C CA . ILE C 1 70 ? 45.221 -9.827 40.654 1.00 53.53 211 ILE C CA 1
ATOM 3965 C C . ILE C 1 70 ? 45.761 -11.163 40.140 1.00 60.38 211 ILE C C 1
ATOM 3966 O O . ILE C 1 70 ? 45.019 -11.988 39.604 1.00 57.02 211 ILE C O 1
ATOM 3971 N N . ILE C 1 71 ? 47.069 -11.352 40.286 1.00 50.43 212 ILE C N 1
ATOM 3972 C CA . ILE C 1 71 ? 47.689 -12.598 39.909 1.00 39.89 212 ILE C CA 1
ATOM 3973 C C . ILE C 1 71 ? 47.928 -13.388 41.164 1.00 45.21 212 ILE C C 1
ATOM 3974 O O . ILE C 1 71 ? 48.695 -12.966 42.025 1.00 51.83 212 ILE C O 1
ATOM 3979 N N . LYS C 1 72 ? 47.250 -14.530 41.264 1.00 54.05 213 LYS C N 1
ATOM 3980 C CA . LYS C 1 72 ? 47.360 -15.428 42.413 1.00 38.42 213 LYS C CA 1
ATOM 3981 C C . LYS C 1 72 ? 48.773 -15.941 42.568 1.00 50.63 213 LYS C C 1
ATOM 3982 O O . LYS C 1 72 ? 49.503 -16.078 41.587 1.00 58.24 213 LYS C O 1
ATOM 3988 N N . TRP C 1 73 ? 49.151 -16.235 43.807 1.00 64.01 214 TRP C N 1
ATOM 3989 C CA . TRP C 1 73 ? 50.450 -16.826 44.109 1.00 58.98 214 TRP C CA 1
ATOM 3990 C C . TRP C 1 73 ? 50.786 -17.989 43.173 1.00 66.71 214 TRP C C 1
ATOM 3991 O O . TRP C 1 73 ? 51.893 -18.056 42.641 1.00 78.02 214 TRP C O 1
ATOM 4002 N N . GLN C 1 74 ? 49.827 -18.888 42.951 1.00 58.78 215 GLN C N 1
ATOM 4003 C CA . GLN C 1 74 ? 50.053 -20.059 42.094 1.00 61.82 215 GLN C CA 1
ATOM 4004 C C . GLN C 1 74 ? 50.298 -19.731 40.622 1.00 62.02 215 GLN C C 1
ATOM 4005 O O . GLN C 1 74 ? 50.829 -20.552 39.887 1.00 68.62 215 GLN C O 1
ATOM 4011 N N . ASP C 1 75 ? 49.909 -18.542 40.185 1.00 61.58 216 ASP C N 1
ATOM 4012 C CA . ASP C 1 75 ? 50.065 -18.182 38.780 1.00 55.67 216 ASP C CA 1
ATOM 4013 C C . ASP C 1 75 ? 51.301 -17.324 38.557 1.00 66.82 216 ASP C C 1
ATOM 4014 O O . ASP C 1 75 ? 51.617 -16.951 37.421 1.00 54.12 216 ASP C O 1
ATOM 4019 N N . LEU C 1 76 ? 51.993 -17.009 39.649 1.00 67.77 217 LEU C N 1
ATOM 4020 C CA . LEU C 1 76 ? 53.197 -16.182 39.589 1.00 64.30 217 LEU C CA 1
ATOM 4021 C C . LEU C 1 76 ? 54.384 -16.985 39.085 1.00 60.28 217 LEU C C 1
ATOM 4022 O O . LEU C 1 76 ? 54.841 -17.931 39.736 1.00 77.52 217 LEU C O 1
ATOM 4027 N N . GLU C 1 77 ? 54.880 -16.608 37.917 1.00 59.27 218 GLU C N 1
ATOM 4028 C CA . GLU C 1 77 ? 56.061 -17.246 37.342 1.00 69.60 218 GLU C CA 1
ATOM 4029 C C . GLU C 1 77 ? 57.272 -16.350 37.496 1.00 63.54 218 GLU C C 1
ATOM 4030 O O . GLU C 1 77 ? 57.182 -15.138 37.304 1.00 60.68 218 GLU C O 1
ATOM 4036 N N . VAL C 1 78 ? 58.412 -16.943 37.828 1.00 60.81 219 VAL C N 1
ATOM 4037 C CA . VAL C 1 78 ? 59.663 -16.194 37.800 1.00 52.66 219 VAL C CA 1
ATOM 4038 C C . VAL C 1 78 ? 59.908 -15.572 36.420 1.00 53.86 219 VAL C C 1
ATOM 4039 O O . VAL C 1 78 ? 59.548 -16.145 35.389 1.00 62.52 219 VAL C O 1
ATOM 4043 N N . GLY C 1 79 ? 60.497 -14.384 36.401 1.00 55.35 220 GLY C N 1
ATOM 4044 C CA . GLY C 1 79 ? 60.739 -13.680 35.157 1.00 58.43 220 GLY C CA 1
ATOM 4045 C C . GLY C 1 79 ? 59.570 -12.830 34.696 1.00 67.06 220 GLY C C 1
ATOM 4046 O O . GLY C 1 79 ? 59.700 -12.038 33.760 1.00 67.57 220 GLY C O 1
ATOM 4047 N N . GLN C 1 80 ? 58.431 -12.990 35.361 1.00 61.73 221 GLN C N 1
ATOM 4048 C CA . GLN C 1 80 ? 57.215 -12.247 35.040 1.00 61.28 221 GLN C CA 1
ATOM 4049 C C . GLN C 1 80 ? 57.321 -10.827 35.583 1.00 65.68 221 GLN C C 1
ATOM 4050 O O . GLN C 1 80 ? 57.810 -10.628 36.704 1.00 72.04 221 GLN C O 1
ATOM 4056 N N . VAL C 1 81 ? 56.873 -9.843 34.799 1.00 56.21 222 VAL C N 1
ATOM 4057 C CA . VAL C 1 81 ? 56.934 -8.433 35.230 1.00 61.60 222 VAL C CA 1
ATOM 4058 C C . VAL C 1 81 ? 55.586 -7.895 35.704 1.00 57.68 222 VAL C C 1
ATOM 4059 O O . VAL C 1 81 ? 54.644 -7.772 34.921 1.00 54.09 222 VAL C O 1
ATOM 4063 N N . VAL C 1 82 ? 55.509 -7.550 36.984 1.00 44.06 223 VAL C N 1
ATOM 4064 C CA . VAL C 1 82 ? 54.231 -7.261 37.613 1.00 51.59 223 VAL C CA 1
ATOM 4065 C C . VAL C 1 82 ? 54.240 -5.938 38.370 1.00 62.11 223 VAL C C 1
ATOM 4066 O O . VAL C 1 82 ? 55.275 -5.270 38.447 1.00 65.95 223 VAL C O 1
ATOM 4070 N N . MET C 1 83 ? 53.086 -5.559 38.922 1.00 52.78 224 MET C N 1
ATOM 4071 C CA . MET C 1 83 ? 53.029 -4.424 39.854 1.00 52.60 224 MET C CA 1
ATOM 4072 C C . MET C 1 83 ? 52.668 -4.888 41.256 1.00 52.53 224 MET C C 1
ATOM 4073 O O . MET C 1 83 ? 51.603 -5.471 41.467 1.00 58.27 224 MET C O 1
ATOM 4078 N N . LEU C 1 84 ? 53.556 -4.627 42.211 1.00 47.55 225 LEU C N 1
ATOM 4079 C CA . LEU C 1 84 ? 53.363 -5.108 43.570 1.00 54.21 225 LEU C CA 1
ATOM 4080 C C . LEU C 1 84 ? 53.733 -4.028 44.553 1.00 56.96 225 LEU C C 1
ATOM 4081 O O . LEU C 1 84 ? 54.189 -2.961 44.152 1.00 51.34 225 LEU C O 1
ATOM 4086 N N . ASN C 1 85 ? 53.542 -4.326 45.836 1.00 50.78 226 ASN C N 1
ATOM 4087 C CA . ASN C 1 85 ? 53.716 -3.352 46.903 1.00 44.65 226 ASN C CA 1
ATOM 4088 C C . ASN C 1 85 ? 55.007 -3.567 47.701 1.00 52.48 226 ASN C C 1
ATOM 4089 O O . ASN C 1 85 ? 55.284 -4.668 48.174 1.00 68.77 226 ASN C O 1
ATOM 4094 N N . TYR C 1 86 ? 55.789 -2.507 47.856 1.00 49.81 227 TYR C N 1
ATOM 4095 C CA . TYR C 1 86 ? 57.051 -2.588 48.578 1.00 51.07 227 TYR C CA 1
ATOM 4096 C C . TYR C 1 86 ? 57.401 -1.241 49.222 1.00 65.00 227 TYR C C 1
ATOM 4097 O O . TYR C 1 86 ? 57.094 -0.172 48.690 1.00 63.66 227 TYR C O 1
ATOM 4106 N N . ASN C 1 87 ? 58.045 -1.303 50.375 1.00 64.38 228 ASN C N 1
ATOM 4107 C CA . ASN C 1 87 ? 58.441 -0.106 51.092 1.00 52.86 228 ASN C CA 1
ATOM 4108 C C . ASN C 1 87 ? 59.963 -0.089 51.312 1.00 74.74 228 ASN C C 1
ATOM 4109 O O . ASN C 1 87 ? 60.470 -0.608 52.315 1.00 71.15 228 ASN C O 1
ATOM 4114 N N . PRO C 1 88 ? 60.699 0.515 50.370 1.00 56.40 229 PRO C N 1
ATOM 4115 C CA . PRO C 1 88 ? 62.157 0.397 50.361 1.00 60.01 229 PRO C CA 1
ATOM 4116 C C . PRO C 1 88 ? 62.825 0.938 51.616 1.00 69.53 229 PRO C C 1
ATOM 4117 O O . PRO C 1 88 ? 63.956 0.554 51.909 1.00 80.83 229 PRO C O 1
ATOM 4121 N N . ASP C 1 89 ? 62.149 1.813 52.348 1.00 72.96 230 ASP C N 1
ATOM 4122 C CA . ASP C 1 89 ? 62.715 2.333 53.592 1.00 78.98 230 ASP C CA 1
ATOM 4123 C C . ASP C 1 89 ? 62.360 1.426 54.770 1.00 78.27 230 ASP C C 1
ATOM 4124 O O . ASP C 1 89 ? 63.061 1.400 55.786 1.00 79.59 230 ASP C O 1
ATOM 4129 N N . ASN C 1 90 ? 61.265 0.685 54.621 1.00 81.80 231 ASN C N 1
ATOM 4130 C CA . ASN C 1 90 ? 60.786 -0.224 55.660 1.00 87.30 231 ASN C CA 1
ATOM 4131 C C . ASN C 1 90 ? 60.282 -1.532 55.080 1.00 85.86 231 ASN C C 1
ATOM 4132 O O . ASN C 1 90 ? 59.082 -1.796 55.111 1.00 89.31 231 ASN C O 1
ATOM 4137 N N . PRO C 1 91 ? 61.194 -2.361 54.555 1.00 85.34 232 PRO C N 1
ATOM 4138 C CA . PRO C 1 91 ? 60.808 -3.550 53.785 1.00 79.99 232 PRO C CA 1
ATOM 4139 C C . PRO C 1 91 ? 59.827 -4.483 54.487 1.00 66.93 232 PRO C C 1
ATOM 4140 O O . PRO C 1 91 ? 59.207 -5.304 53.821 1.00 79.83 232 PRO C O 1
ATOM 4144 N N . LYS C 1 92 ? 59.677 -4.370 55.799 1.00 61.86 233 LYS C N 1
ATOM 4145 C CA . LYS C 1 92 ? 58.744 -5.250 56.497 1.00 68.51 233 LYS C CA 1
ATOM 4146 C C . LYS C 1 92 ? 57.339 -4.645 56.583 1.00 77.07 233 LYS C C 1
ATOM 4147 O O . LYS C 1 92 ? 56.421 -5.273 57.106 1.00 71.95 233 LYS C O 1
ATOM 4153 N N . GLU C 1 93 ? 57.180 -3.430 56.057 1.00 76.53 234 GLU C N 1
ATOM 4154 C CA . GLU C 1 93 ? 55.918 -2.695 56.141 1.00 61.42 234 GLU C CA 1
ATOM 4155 C C . GLU C 1 93 ? 55.285 -2.509 54.773 1.00 64.40 234 GLU C C 1
ATOM 4156 O O . GLU C 1 93 ? 55.939 -2.701 53.744 1.00 63.65 234 GLU C O 1
ATOM 4162 N N . ARG C 1 94 ? 54.015 -2.122 54.754 1.00 51.42 235 ARG C N 1
ATOM 4163 C CA . ARG C 1 94 ? 53.392 -1.787 53.483 1.00 58.39 235 ARG C CA 1
ATOM 4164 C C . ARG C 1 94 ? 53.987 -0.486 52.934 1.00 64.49 235 ARG C C 1
ATOM 4165 O O . ARG C 1 94 ? 54.381 0.396 53.691 1.00 69.97 235 ARG C O 1
ATOM 4173 N N . GLY C 1 95 ? 54.058 -0.373 51.616 1.00 60.95 236 GLY C N 1
ATOM 4174 C CA . GLY C 1 95 ? 54.621 0.806 50.995 1.00 56.41 236 GLY C CA 1
ATOM 4175 C C . GLY C 1 95 ? 53.808 1.259 49.803 1.00 63.93 236 GLY C C 1
ATOM 4176 O O . GLY C 1 95 ? 52.600 1.467 49.909 1.00 59.76 236 GLY C O 1
ATOM 4177 N N . PHE C 1 96 ? 54.471 1.407 48.660 1.00 50.81 237 PHE C N 1
ATOM 4178 C CA . PHE C 1 96 ? 53.799 1.889 47.465 1.00 48.86 237 PHE C CA 1
ATOM 4179 C C . PHE C 1 96 ? 53.843 0.857 46.366 1.00 55.47 237 PHE C C 1
ATOM 4180 O O . PHE C 1 96 ? 54.293 -0.257 46.574 1.00 67.71 237 PHE C O 1
ATOM 4188 N N . TRP C 1 97 ? 53.365 1.235 45.195 1.00 50.82 238 TRP C N 1
ATOM 4189 C CA . TRP C 1 97 ? 53.215 0.293 44.107 1.00 45.26 238 TRP C CA 1
ATOM 4190 C C . TRP C 1 97 ? 54.299 0.488 43.058 1.00 50.85 238 TRP C C 1
ATOM 4191 O O . TRP C 1 97 ? 54.383 1.531 42.412 1.00 72.48 238 TRP C O 1
ATOM 4202 N N . TYR C 1 98 ? 55.135 -0.525 42.905 1.00 49.86 239 TYR C N 1
ATOM 4203 C CA . TYR C 1 98 ? 56.244 -0.480 41.961 1.00 54.02 239 TYR C CA 1
ATOM 4204 C C . TYR C 1 98 ? 56.145 -1.626 40.972 1.00 58.60 239 TYR C C 1
ATOM 4205 O O . TYR C 1 98 ? 55.517 -2.651 41.257 1.00 63.16 239 TYR C O 1
ATOM 4214 N N . ASP C 1 99 ? 56.777 -1.452 39.818 1.00 51.24 240 ASP C N 1
ATOM 4215 C CA . ASP C 1 99 ? 56.959 -2.541 38.871 1.00 45.75 240 ASP C CA 1
ATOM 4216 C C . ASP C 1 99 ? 58.146 -3.383 39.287 1.00 64.79 240 ASP C C 1
ATOM 4217 O O . ASP C 1 99 ? 59.170 -2.848 39.719 1.00 72.03 240 ASP C O 1
ATOM 4222 N N . ALA C 1 100 ? 58.016 -4.700 39.163 1.00 61.39 241 ALA C N 1
ATOM 4223 C CA . ALA C 1 100 ? 59.094 -5.605 39.561 1.00 53.72 241 ALA C CA 1
ATOM 4224 C C . ALA C 1 100 ? 59.109 -6.840 38.693 1.00 57.40 241 ALA C C 1
ATOM 4225 O O . ALA C 1 100 ? 58.073 -7.273 38.192 1.00 72.63 241 ALA C O 1
ATOM 4227 N N . GLU C 1 101 ? 60.296 -7.390 38.486 1.00 65.07 242 GLU C N 1
ATOM 4228 C CA . GLU C 1 101 ? 60.411 -8.681 37.827 1.00 67.78 242 GLU C CA 1
ATOM 4229 C C . GLU C 1 101 ? 60.606 -9.713 38.907 1.00 62.63 242 GLU C C 1
ATOM 4230 O O . GLU C 1 101 ? 61.511 -9.593 39.739 1.00 63.78 242 GLU C O 1
ATOM 4236 N N . ILE C 1 102 ? 59.740 -10.715 38.902 1.00 55.91 243 ILE C N 1
ATOM 4237 C CA . ILE C 1 102 ? 59.786 -11.747 39.916 1.00 59.53 243 ILE C CA 1
ATOM 4238 C C . ILE C 1 102 ? 61.028 -12.602 39.683 1.00 65.07 243 ILE C C 1
ATOM 4239 O O . ILE C 1 102 ? 61.287 -13.058 38.566 1.00 68.48 243 ILE C O 1
ATOM 4244 N N . SER C 1 103 ? 61.810 -12.795 40.736 1.00 52.97 244 SER C N 1
ATOM 4245 C CA . SER C 1 103 ? 63.096 -13.459 40.602 1.00 52.89 244 SER C CA 1
ATOM 4246 C C . SER C 1 103 ? 63.164 -14.852 41.251 1.00 68.20 244 SER C C 1
ATOM 4247 O O . SER C 1 103 ? 63.941 -15.700 40.811 1.00 67.19 244 SER C O 1
ATOM 4250 N N . ARG C 1 104 ? 62.371 -15.089 42.294 1.00 54.14 245 ARG C N 1
ATOM 4251 C CA . ARG C 1 104 ? 62.455 -16.354 43.007 1.00 54.28 245 ARG C CA 1
ATOM 4252 C C . ARG C 1 104 ? 61.227 -16.596 43.867 1.00 71.06 245 ARG C C 1
ATOM 4253 O O . ARG C 1 104 ? 60.721 -15.668 44.489 1.00 71.96 245 ARG C O 1
ATOM 4261 N N . LYS C 1 105 ? 60.751 -17.837 43.903 1.00 54.98 246 LYS C N 1
ATOM 4262 C CA . LYS C 1 105 ? 59.694 -18.222 44.830 1.00 55.28 246 LYS C CA 1
ATOM 4263 C C . LYS C 1 105 ? 60.119 -19.444 45.626 1.00 66.96 246 LYS C C 1
ATOM 4264 O O . LYS C 1 105 ? 60.753 -20.366 45.109 1.00 67.69 246 LYS C O 1
ATOM 4270 N N . ARG C 1 106 ? 59.742 -19.462 46.888 1.00 44.56 247 ARG C N 1
ATOM 4271 C CA . ARG C 1 106 ? 60.076 -20.582 47.741 1.00 59.71 247 ARG C CA 1
ATOM 4272 C C . ARG C 1 106 ? 58.872 -20.822 48.633 1.00 69.34 247 ARG C C 1
ATOM 4273 O O . ARG C 1 106 ? 58.396 -19.900 49.295 1.00 66.25 247 ARG C O 1
ATOM 4281 N N . GLU C 1 107 ? 58.358 -22.048 48.634 1.00 55.13 248 GLU C N 1
ATOM 4282 C CA . GLU C 1 107 ? 57.213 -22.363 49.472 1.00 53.03 248 GLU C CA 1
ATOM 4283 C C . GLU C 1 107 ? 57.591 -23.452 50.442 1.00 61.43 248 GLU C C 1
ATOM 4284 O O . GLU C 1 107 ? 58.077 -24.502 50.030 1.00 73.66 248 GLU C O 1
ATOM 4290 N N . THR C 1 108 ? 57.386 -23.193 51.728 1.00 46.78 249 THR C N 1
ATOM 4291 C CA . THR C 1 108 ? 57.661 -24.178 52.761 1.00 55.23 249 THR C CA 1
ATOM 4292 C C . THR C 1 108 ? 56.383 -24.361 53.540 1.00 65.28 249 THR C C 1
ATOM 4293 O O . THR C 1 108 ? 55.331 -23.858 53.148 1.00 69.02 249 THR C O 1
ATOM 4297 N N . ARG C 1 109 ? 56.477 -25.070 54.655 1.00 65.45 250 ARG C N 1
ATOM 4298 C CA . ARG C 1 109 ? 55.305 -25.352 55.461 1.00 76.26 250 ARG C CA 1
ATOM 4299 C C . ARG C 1 109 ? 54.810 -24.096 56.187 1.00 83.90 250 ARG C C 1
ATOM 4300 O O . ARG C 1 109 ? 53.642 -24.016 56.566 1.00 87.70 250 ARG C O 1
ATOM 4308 N N . THR C 1 110 ? 55.693 -23.114 56.369 1.00 82.88 251 THR C N 1
ATOM 4309 C CA . THR C 1 110 ? 55.356 -21.932 57.161 1.00 84.08 251 THR C CA 1
ATOM 4310 C C . THR C 1 110 ? 55.131 -20.665 56.343 1.00 87.91 251 THR C C 1
ATOM 4311 O O . THR C 1 110 ? 54.371 -19.793 56.766 1.00 92.18 251 THR C O 1
ATOM 4315 N N . ALA C 1 111 ? 55.782 -20.553 55.185 1.00 79.72 252 ALA C N 1
ATOM 4316 C CA . ALA C 1 111 ? 55.752 -19.294 54.435 1.00 76.41 252 ALA C CA 1
ATOM 4317 C C . ALA C 1 111 ? 55.718 -19.456 52.917 1.00 76.30 252 ALA C C 1
ATOM 4318 O O . ALA C 1 111 ? 56.227 -20.427 52.363 1.00 71.51 252 ALA C O 1
ATOM 4320 N N . ARG C 1 112 ? 55.095 -18.495 52.253 1.00 68.34 253 ARG C N 1
ATOM 4321 C CA . ARG C 1 112 ? 55.250 -18.349 50.819 1.00 59.59 253 ARG C CA 1
ATOM 4322 C C . ARG C 1 112 ? 56.172 -17.162 50.595 1.00 71.18 253 ARG C C 1
ATOM 4323 O O . ARG C 1 112 ? 55.866 -16.036 50.986 1.00 92.69 253 ARG C O 1
ATOM 4331 N N . GLU C 1 113 ? 57.313 -17.420 49.976 1.00 60.48 254 GLU C N 1
ATOM 4332 C CA . GLU C 1 113 ? 58.348 -16.418 49.884 1.00 57.01 254 GLU C CA 1
ATOM 4333 C C . GLU C 1 113 ? 58.448 -15.897 48.469 1.00 52.52 254 GLU C C 1
ATOM 4334 O O . GLU C 1 113 ? 58.795 -16.634 47.558 1.00 71.27 254 GLU C O 1
ATOM 4340 N N . LEU C 1 114 ? 58.133 -14.620 48.292 1.00 51.39 255 LEU C N 1
ATOM 4341 C CA . LEU C 1 114 ? 58.207 -13.995 46.983 1.00 52.16 255 LEU C CA 1
ATOM 4342 C C . LEU C 1 114 ? 59.389 -13.029 46.929 1.00 67.97 255 LEU C C 1
ATOM 4343 O O . LEU C 1 114 ? 59.508 -12.155 47.786 1.00 79.69 255 LEU C O 1
ATOM 4348 N N . TYR C 1 115 ? 60.266 -13.191 45.937 1.00 61.68 256 TYR C N 1
ATOM 4349 C CA . TYR C 1 115 ? 61.385 -12.277 45.751 1.00 47.83 256 TYR C CA 1
ATOM 4350 C C . TYR C 1 115 ? 61.314 -11.694 44.362 1.00 59.00 256 TYR C C 1
ATOM 4351 O O . TYR C 1 115 ? 60.994 -12.398 43.396 1.00 65.47 256 TYR C O 1
ATOM 4360 N N . ALA C 1 116 ? 61.615 -10.405 44.256 1.00 59.69 257 ALA C N 1
ATOM 4361 C CA . ALA C 1 116 ? 61.567 -9.732 42.964 1.00 61.00 257 ALA C CA 1
ATOM 4362 C C . ALA C 1 116 ? 62.498 -8.531 42.910 1.00 68.53 257 ALA C C 1
ATOM 4363 O O . ALA C 1 116 ? 62.864 -7.974 43.950 1.00 63.20 257 ALA C O 1
ATOM 4365 N N . ASN C 1 117 ? 62.868 -8.139 41.690 1.00 56.87 258 ASN C N 1
ATOM 4366 C CA . ASN C 1 117 ? 63.661 -6.931 41.469 1.00 62.01 258 ASN C CA 1
ATOM 4367 C C . ASN C 1 117 ? 62.769 -5.721 41.291 1.00 69.18 258 ASN C C 1
ATOM 4368 O O . ASN C 1 117 ? 62.228 -5.492 40.203 1.00 66.10 258 ASN C O 1
ATOM 4373 N N . VAL C 1 118 ? 62.634 -4.938 42.354 1.00 62.60 259 VAL C N 1
ATOM 4374 C CA . VAL C 1 118 ? 61.773 -3.767 42.336 1.00 62.96 259 VAL C CA 1
ATOM 4375 C C . VAL C 1 118 ? 62.418 -2.626 41.573 1.00 55.68 259 VAL C C 1
ATOM 4376 O O . VAL C 1 118 ? 63.570 -2.291 41.820 1.00 69.20 259 VAL C O 1
ATOM 4380 N N . VAL C 1 119 ? 61.672 -2.031 40.652 1.00 52.80 260 VAL C N 1
ATOM 4381 C CA . VAL C 1 119 ? 62.181 -0.919 39.860 1.00 57.56 260 VAL C CA 1
ATOM 4382 C C . VAL C 1 119 ? 61.806 0.423 40.474 1.00 64.13 260 VAL C C 1
ATOM 4383 O O . VAL C 1 119 ? 60.635 0.779 40.506 1.00 68.31 260 VAL C O 1
ATOM 4387 N N . LEU C 1 120 ? 62.800 1.174 40.942 1.00 70.51 261 LEU C N 1
ATOM 4388 C CA . LEU C 1 120 ? 62.551 2.493 41.532 1.00 65.94 261 LEU C CA 1
ATOM 4389 C C . LEU C 1 120 ? 62.712 3.643 40.545 1.00 73.17 261 LEU C C 1
ATOM 4390 O O . LEU C 1 120 ? 62.566 3.463 39.328 1.00 67.38 261 LEU C O 1
ATOM 4395 N N . GLY C 1 121 ? 63.016 4.821 41.088 1.00 77.00 262 GLY C N 1
ATOM 4396 C CA . GLY C 1 121 ? 63.135 6.045 40.311 1.00 89.25 262 GLY C CA 1
ATOM 4397 C C . GLY C 1 121 ? 64.139 5.988 39.172 1.00 119.82 262 GLY C C 1
ATOM 4398 O O . GLY C 1 121 ? 63.800 6.296 38.026 1.00 95.61 262 GLY C O 1
ATOM 4399 N N . ASP C 1 122 ? 65.377 5.610 39.489 1.00 124.78 263 ASP C N 1
ATOM 4400 C CA . ASP C 1 122 ? 66.424 5.459 38.479 1.00 125.25 263 ASP C CA 1
ATOM 4401 C C . ASP C 1 122 ? 66.970 4.028 38.419 1.00 129.86 263 ASP C C 1
ATOM 4402 O O . ASP C 1 122 ? 66.796 3.331 37.412 1.00 114.44 263 ASP C O 1
ATOM 4407 N N . ASP C 1 123 ? 67.615 3.592 39.500 1.00 122.50 264 ASP C N 1
ATOM 4408 C CA . ASP C 1 123 ? 68.177 2.241 39.575 1.00 129.09 264 ASP C CA 1
ATOM 4409 C C . ASP C 1 123 ? 67.130 1.190 39.971 1.00 111.99 264 ASP C C 1
ATOM 4410 O O . ASP C 1 123 ? 65.999 1.521 40.315 1.00 92.65 264 ASP C O 1
ATOM 4415 N N . SER C 1 124 ? 67.511 -0.081 39.912 1.00 102.83 265 SER C N 1
ATOM 4416 C CA . SER C 1 124 ? 66.648 -1.145 40.399 1.00 66.48 265 SER C CA 1
ATOM 4417 C C . SER C 1 124 ? 67.148 -1.662 41.744 1.00 78.73 265 SER C C 1
ATOM 4418 O O . SER C 1 124 ? 68.242 -1.314 42.196 1.00 95.96 265 SER C O 1
ATOM 4421 N N . LEU C 1 125 ? 66.341 -2.501 42.378 1.00 64.97 266 LEU C N 1
ATOM 4422 C CA . LEU C 1 125 ? 66.612 -2.908 43.739 1.00 68.04 266 LEU C CA 1
ATOM 4423 C C . LEU C 1 125 ? 66.496 -4.419 43.837 1.00 80.98 266 LEU C C 1
ATOM 4424 O O . LEU C 1 125 ? 65.467 -4.947 44.249 1.00 83.56 266 LEU C O 1
ATOM 4429 N N . ASN C 1 126 ? 67.561 -5.114 43.456 1.00 81.55 267 ASN C N 1
ATOM 4430 C CA . ASN C 1 126 ? 67.511 -6.562 43.273 1.00 65.82 267 ASN C CA 1
ATOM 4431 C C . ASN C 1 126 ? 67.242 -7.408 44.524 1.00 77.77 267 ASN C C 1
ATOM 4432 O O . ASN C 1 126 ? 67.740 -7.135 45.626 1.00 64.64 267 ASN C O 1
ATOM 4437 N N . ASP C 1 127 ? 66.421 -8.432 44.318 1.00 76.95 268 ASP C N 1
ATOM 4438 C CA . ASP C 1 127 ? 66.177 -9.480 45.301 1.00 65.11 268 ASP C CA 1
ATOM 4439 C C . ASP C 1 127 ? 65.364 -9.052 46.521 1.00 64.31 268 ASP C C 1
ATOM 4440 O O . ASP C 1 127 ? 65.586 -9.557 47.625 1.00 62.56 268 ASP C O 1
ATOM 4445 N N . CYS C 1 128 ? 64.411 -8.146 46.322 1.00 57.22 269 CYS C N 1
ATOM 4446 C CA . CYS C 1 128 ? 63.564 -7.694 47.423 1.00 58.55 269 CYS C CA 1
ATOM 4447 C C . CYS C 1 128 ? 62.617 -8.793 47.874 1.00 61.76 269 CYS C C 1
ATOM 4448 O O . CYS C 1 128 ? 62.050 -9.516 47.047 1.00 66.05 269 CYS C O 1
ATOM 4451 N N . ARG C 1 129 ? 62.453 -8.922 49.184 1.00 48.26 270 ARG C N 1
ATOM 4452 C CA . ARG C 1 129 ? 61.507 -9.889 49.717 1.00 62.09 270 ARG C CA 1
ATOM 4453 C C . ARG C 1 129 ? 60.108 -9.283 49.816 1.00 60.10 270 ARG C C 1
ATOM 4454 O O . ARG C 1 129 ? 59.802 -8.569 50.773 1.00 59.06 270 ARG C O 1
ATOM 4462 N N . ILE C 1 130 ? 59.276 -9.574 48.818 1.00 47.72 271 ILE C N 1
ATOM 4463 C CA . ILE C 1 130 ? 57.918 -9.047 48.736 1.00 54.12 271 ILE C CA 1
ATOM 4464 C C . ILE C 1 130 ? 56.990 -9.639 49.788 1.00 50.57 271 ILE C C 1
ATOM 4465 O O . ILE C 1 130 ? 56.812 -10.846 49.861 1.00 69.25 271 ILE C O 1
ATOM 4470 N N . ILE C 1 131 ? 56.391 -8.773 50.595 1.00 58.94 272 ILE C N 1
ATOM 4471 C CA . ILE C 1 131 ? 55.555 -9.212 51.708 1.00 68.15 272 ILE C CA 1
ATOM 4472 C C . ILE C 1 131 ? 54.080 -9.501 51.338 1.00 70.88 272 ILE C C 1
ATOM 4473 O O . ILE C 1 131 ? 53.419 -10.325 51.973 1.00 73.28 272 ILE C O 1
ATOM 4478 N N . PHE C 1 132 ? 53.579 -8.841 50.301 1.00 53.14 273 PHE C N 1
ATOM 4479 C CA . PHE C 1 132 ? 52.168 -8.899 49.987 1.00 54.96 273 PHE C CA 1
ATOM 4480 C C . PHE C 1 132 ? 51.903 -9.739 48.763 1.00 67.42 273 PHE C C 1
ATOM 4481 O O . PHE C 1 132 ? 51.594 -9.228 47.679 1.00 68.56 273 PHE C O 1
ATOM 4489 N N . VAL C 1 133 ? 52.005 -11.045 48.978 1.00 56.79 274 VAL C N 1
ATOM 4490 C CA . VAL C 1 133 ? 52.001 -12.033 47.916 1.00 53.70 274 VAL C CA 1
ATOM 4491 C C . VAL C 1 133 ? 50.626 -12.163 47.283 1.00 58.79 274 VAL C C 1
ATOM 4492 O O . VAL C 1 133 ? 50.503 -12.539 46.115 1.00 60.60 274 VAL C O 1
ATOM 4496 N N . ASP C 1 134 ? 49.594 -11.821 48.049 1.00 57.32 275 ASP C N 1
ATOM 4497 C CA . ASP C 1 134 ? 48.228 -11.964 47.567 1.00 56.08 275 ASP C CA 1
ATOM 4498 C C . ASP C 1 134 ? 47.701 -10.681 46.975 1.00 52.11 275 ASP C C 1
ATOM 4499 O O . ASP C 1 134 ? 46.506 -10.560 46.708 1.00 74.13 275 ASP C O 1
ATOM 4504 N N . GLU C 1 135 ? 48.600 -9.724 46.765 1.00 57.51 276 GLU C N 1
ATOM 4505 C CA . GLU C 1 135 ? 48.233 -8.439 46.163 1.00 54.43 276 GLU C CA 1
ATOM 4506 C C . GLU C 1 135 ? 49.141 -8.053 45.005 1.00 54.38 276 GLU C C 1
ATOM 4507 O O . GLU C 1 135 ? 49.598 -6.916 44.940 1.00 57.78 276 GLU C O 1
ATOM 4513 N N . VAL C 1 136 ? 49.403 -8.995 44.099 1.00 43.27 277 VAL C N 1
ATOM 4514 C CA . VAL C 1 136 ? 50.239 -8.717 42.945 1.00 34.39 277 VAL C CA 1
ATOM 4515 C C . VAL C 1 136 ? 49.371 -8.466 41.732 1.00 49.43 277 VAL C C 1
ATOM 4516 O O . VAL C 1 136 ? 48.538 -9.301 41.379 1.00 52.62 277 VAL C O 1
ATOM 4520 N N . PHE C 1 137 ? 49.572 -7.314 41.095 1.00 56.67 278 PHE C N 1
ATOM 4521 C CA . PHE C 1 137 ? 48.720 -6.894 39.986 1.00 43.77 278 PHE C CA 1
ATOM 4522 C C . PHE C 1 137 ? 49.347 -7.190 38.662 1.00 37.54 278 PHE C C 1
ATOM 4523 O O . PHE C 1 137 ? 50.559 -7.048 38.488 1.00 52.88 278 PHE C O 1
ATOM 4531 N N . LYS C 1 138 ? 48.515 -7.596 37.721 1.00 33.70 279 LYS C N 1
ATOM 4532 C CA . LYS C 1 138 ? 48.969 -7.733 36.359 1.00 40.94 279 LYS C CA 1
ATOM 4533 C C . LYS C 1 138 ? 49.045 -6.310 35.856 1.00 52.43 279 LYS C C 1
ATOM 4534 O O . LYS C 1 138 ? 48.207 -5.488 36.183 1.00 57.15 279 LYS C O 1
ATOM 4540 N N . ILE C 1 139 ? 50.073 -6.002 35.094 1.00 56.74 280 ILE C N 1
ATOM 4541 C CA . ILE C 1 139 ? 50.137 -4.715 34.453 1.00 44.52 280 ILE C CA 1
ATOM 4542 C C . ILE C 1 139 ? 49.303 -4.766 33.174 1.00 53.62 280 ILE C C 1
ATOM 4543 O O . ILE C 1 139 ? 49.534 -5.606 32.304 1.00 66.71 280 ILE C O 1
ATOM 4548 N N . GLU C 1 140 ? 48.317 -3.887 33.069 1.00 53.37 281 GLU C N 1
ATOM 4549 C CA . GLU C 1 140 ? 47.502 -3.846 31.862 1.00 64.15 281 GLU C CA 1
ATOM 4550 C C . GLU C 1 140 ? 48.366 -3.500 30.669 1.00 60.29 281 GLU C C 1
ATOM 4551 O O . GLU C 1 140 ? 49.226 -2.624 30.750 1.00 71.13 281 GLU C O 1
ATOM 4557 N N . ARG C 1 141 ? 48.137 -4.199 29.565 1.00 75.38 282 ARG C N 1
ATOM 4558 C CA . ARG C 1 141 ? 48.883 -3.956 28.339 1.00 83.79 282 ARG C CA 1
ATOM 4559 C C . ARG C 1 141 ? 48.092 -3.032 27.419 1.00 85.89 282 ARG C C 1
ATOM 4560 O O . ARG C 1 141 ? 46.869 -3.159 27.302 1.00 87.12 282 ARG C O 1
ATOM 4568 N N . PRO C 1 142 ? 48.790 -2.096 26.764 1.00 68.24 283 PRO C N 1
ATOM 4569 C CA . PRO C 1 142 ? 48.190 -1.143 25.816 1.00 66.86 283 PRO C CA 1
ATOM 4570 C C . PRO C 1 142 ? 47.411 -1.827 24.702 1.00 69.20 283 PRO C C 1
ATOM 4571 O O . PRO C 1 142 ? 47.879 -2.816 24.153 1.00 83.08 283 PRO C O 1
ATOM 4575 N N . GLY C 1 143 ? 46.236 -1.302 24.376 1.00 73.86 284 GLY C N 1
ATOM 4576 C CA . GLY C 1 143 ? 45.429 -1.859 23.308 1.00 78.37 284 GLY C CA 1
ATOM 4577 C C . GLY C 1 143 ? 44.591 -3.034 23.769 1.00 91.56 284 GLY C C 1
ATOM 4578 O O . GLY C 1 143 ? 43.378 -3.061 23.557 1.00 96.77 284 GLY C O 1
ATOM 4579 N N . GLU C 1 144 ? 45.242 -4.013 24.392 1.00 98.09 285 GLU C N 1
ATOM 4580 C CA . GLU C 1 144 ? 44.542 -5.148 24.985 1.00 111.36 285 GLU C CA 1
ATOM 4581 C C . GLU C 1 144 ? 43.756 -4.664 26.204 1.00 99.82 285 GLU C C 1
ATOM 4582 O O . GLU C 1 144 ? 44.096 -3.642 26.799 1.00 101.52 285 GLU C O 1
ATOM 4588 N N . GLY C 1 145 ? 42.708 -5.394 26.573 1.00 94.31 286 GLY C N 1
ATOM 4589 C CA . GLY C 1 145 ? 41.931 -5.058 27.752 1.00 97.81 286 GLY C CA 1
ATOM 4590 C C . GLY C 1 145 ? 41.043 -3.840 27.573 1.00 93.79 286 GLY C C 1
ATOM 4591 O O . GLY C 1 145 ? 41.254 -3.019 26.671 1.00 74.49 286 GLY C O 1
ATOM 4592 N N . SER C 1 146 ? 40.042 -3.722 28.442 1.00 82.73 287 SER C N 1
ATOM 4593 C CA . SER C 1 146 ? 39.095 -2.610 28.377 1.00 77.63 287 SER C CA 1
ATOM 4594 C C . SER C 1 146 ? 39.570 -1.386 29.166 1.00 76.15 287 SER C C 1
ATOM 4595 O O . SER C 1 146 ? 40.455 -1.479 30.019 1.00 74.29 287 SER C O 1
ATOM 4598 N N . PRO C 1 147 ? 38.976 -0.222 28.882 1.00 60.20 288 PRO C N 1
ATOM 4599 C CA . PRO C 1 147 ? 39.288 0.969 29.671 1.00 69.23 288 PRO C CA 1
ATOM 4600 C C . PRO C 1 147 ? 38.416 1.008 30.920 1.00 71.09 288 PRO C C 1
ATOM 4601 O O . PRO C 1 147 ? 37.208 0.712 30.855 1.00 45.65 288 PRO C O 1
ATOM 4605 N N . MET C 1 148 ? 39.032 1.376 32.038 1.00 48.27 289 MET C N 1
ATOM 4606 C CA . MET C 1 148 ? 38.337 1.528 33.299 1.00 38.90 289 MET C CA 1
ATOM 4607 C C . MET C 1 148 ? 37.602 2.865 33.348 1.00 67.69 289 MET C C 1
ATOM 4608 O O . MET C 1 148 ? 38.227 3.925 33.457 1.00 67.38 289 MET C O 1
ATOM 4613 N N . VAL C 1 149 ? 36.279 2.825 33.292 1.00 60.79 290 VAL C N 1
ATOM 4614 C CA . VAL C 1 149 ? 35.503 4.059 33.287 1.00 50.65 290 VAL C CA 1
ATOM 4615 C C . VAL C 1 149 ? 34.602 4.200 34.515 1.00 57.74 290 VAL C C 1
ATOM 4616 O O . VAL C 1 149 ? 34.145 5.297 34.836 1.00 55.92 290 VAL C O 1
ATOM 4620 N N . ASP C 1 150 ? 34.342 3.085 35.188 1.00 59.31 291 ASP C N 1
ATOM 4621 C CA . ASP C 1 150 ? 33.528 3.085 36.397 1.00 43.62 291 ASP C CA 1
ATOM 4622 C C . ASP C 1 150 ? 34.446 3.148 37.626 1.00 52.15 291 ASP C C 1
ATOM 4623 O O . ASP C 1 150 ? 35.519 2.551 37.634 1.00 58.70 291 ASP C O 1
ATOM 4628 N N . ASN C 1 151 ? 34.039 3.883 38.657 1.00 48.43 292 ASN C N 1
ATOM 4629 C CA . ASN C 1 151 ? 34.885 4.079 39.839 1.00 39.45 292 ASN C CA 1
ATOM 4630 C C . ASN C 1 151 ? 35.276 2.772 40.547 1.00 42.35 292 ASN C C 1
ATOM 4631 O O . ASN C 1 151 ? 34.419 2.079 41.066 1.00 44.74 292 ASN C O 1
ATOM 4636 N N . PRO C 1 152 ? 36.581 2.447 40.579 1.00 42.12 293 PRO C N 1
ATOM 4637 C CA . PRO C 1 152 ? 37.071 1.154 41.056 1.00 45.75 293 PRO C CA 1
ATOM 4638 C C . PRO C 1 152 ? 37.351 1.111 42.546 1.00 45.86 293 PRO C C 1
ATOM 4639 O O . PRO C 1 152 ? 37.352 2.135 43.214 1.00 49.33 293 PRO C O 1
ATOM 4643 N N . MET C 1 153 ? 37.601 -0.091 43.054 1.00 46.73 294 MET C N 1
ATOM 4644 C CA . MET C 1 153 ? 37.995 -0.253 44.437 1.00 42.85 294 MET C CA 1
ATOM 4645 C C . MET C 1 153 ? 39.398 0.314 44.578 1.00 43.22 294 MET C C 1
ATOM 4646 O O . MET C 1 153 ? 40.107 0.472 43.585 1.00 52.96 294 MET C O 1
ATOM 4651 N N . ARG C 1 154 ? 39.808 0.600 45.805 1.00 35.15 295 ARG C N 1
ATOM 4652 C CA . ARG C 1 154 ? 41.108 1.212 46.054 1.00 46.29 295 ARG C CA 1
ATOM 4653 C C . ARG C 1 154 ? 42.147 0.200 46.489 1.00 55.76 295 ARG C C 1
ATOM 4654 O O . ARG C 1 154 ? 41.863 -0.666 47.303 1.00 59.44 295 ARG C O 1
ATOM 4662 N N . ARG C 1 155 ? 43.354 0.310 45.949 1.00 52.55 296 ARG C N 1
ATOM 4663 C CA . ARG C 1 155 ? 44.470 -0.453 46.478 1.00 43.30 296 ARG C CA 1
ATOM 4664 C C . ARG C 1 155 ? 44.798 0.107 47.849 1.00 52.21 296 ARG C C 1
ATOM 4665 O O . ARG C 1 155 ? 44.533 1.274 48.123 1.00 65.96 296 ARG C O 1
ATOM 4673 N N . LYS C 1 156 ? 45.400 -0.705 48.701 1.00 42.63 297 LYS C N 1
ATOM 4674 C CA . LYS C 1 156 ? 45.841 -0.212 49.993 1.00 56.53 297 LYS C CA 1
ATOM 4675 C C . LYS C 1 156 ? 47.304 0.220 49.920 1.00 60.01 297 LYS C C 1
ATOM 4676 O O . LYS C 1 156 ? 48.164 -0.548 49.498 1.00 52.29 297 LYS C O 1
ATOM 4682 N N . SER C 1 157 ? 47.584 1.457 50.320 1.00 67.99 298 SER C N 1
ATOM 4683 C CA . SER C 1 157 ? 48.956 1.959 50.315 1.00 49.39 298 SER C CA 1
ATOM 4684 C C . SER C 1 157 ? 49.369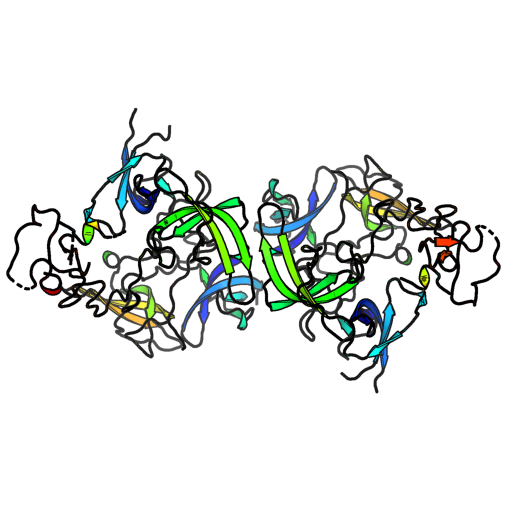 2.384 51.717 1.00 66.73 298 SER C C 1
ATOM 4685 O O . SER C 1 157 ? 48.526 2.747 52.539 1.00 82.57 298 SER C O 1
ATOM 4688 N N . GLY C 1 158 ? 50.671 2.336 51.984 1.00 68.84 299 GLY C N 1
ATOM 4689 C CA . GLY C 1 158 ? 51.189 2.476 53.334 1.00 69.91 299 GLY C CA 1
ATOM 4690 C C . GLY C 1 158 ? 51.570 3.899 53.695 1.00 102.09 299 GLY C C 1
ATOM 4691 O O . GLY C 1 158 ? 51.425 4.809 52.899 1.00 77.31 299 GLY C O 1
ATOM 4692 N N . PRO C 1 159 ? 52.043 4.132 54.914 1.00 121.02 300 PRO C N 1
ATOM 4693 C CA . PRO C 1 159 ? 52.095 5.560 55.240 1.00 90.92 300 PRO C CA 1
ATOM 4694 C C . PRO C 1 159 ? 53.286 6.294 54.624 1.00 105.08 300 PRO C C 1
ATOM 4695 O O . PRO C 1 159 ? 54.174 5.666 54.044 1.00 85.36 300 PRO C O 1
ATOM 4699 N N . SER C 1 160 ? 53.273 7.622 54.728 1.00 123.45 301 SER C N 1
ATOM 4700 C CA . SER C 1 160 ? 54.499 8.417 54.674 1.00 141.21 301 SER C CA 1
ATOM 4701 C C . SER C 1 160 ? 54.781 8.866 56.115 1.00 143.48 301 SER C C 1
ATOM 4702 O O . SER C 1 160 ? 55.946 8.944 56.545 1.00 73.74 301 SER C O 1
ATOM 4705 N N . CYS C 1 161 ? 53.687 9.153 56.835 1.00 144.37 302 CYS C N 1
ATOM 4706 C CA . CYS C 1 161 ? 53.638 9.204 58.308 1.00 164.15 302 CYS C CA 1
ATOM 4707 C C . CYS C 1 161 ? 52.188 9.170 58.832 1.00 119.40 302 CYS C C 1
ATOM 4708 O O . CYS C 1 161 ? 51.294 9.856 58.313 1.00 72.17 302 CYS C O 1
ATOM 4711 N N . SER D 1 1 ? 39.259 16.714 18.529 1.00 74.11 133 SER D N 1
ATOM 4712 C CA . SER D 1 1 ? 38.119 17.374 17.897 1.00 60.48 133 SER D CA 1
ATOM 4713 C C . SER D 1 1 ? 37.980 18.793 18.404 1.00 68.76 133 SER D C 1
ATOM 4714 O O . SER D 1 1 ? 38.818 19.271 19.171 1.00 87.59 133 SER D O 1
ATOM 4717 N N . LEU D 1 2 ? 36.922 19.468 17.981 1.00 55.90 134 LEU D N 1
ATOM 4718 C CA . LEU D 1 2 ? 36.684 20.839 18.427 1.00 70.80 134 LEU D CA 1
ATOM 4719 C C . LEU D 1 2 ? 36.336 20.828 19.901 1.00 79.74 134 LEU D C 1
ATOM 4720 O O . LEU D 1 2 ? 36.891 21.584 20.706 1.00 73.48 134 LEU D O 1
ATOM 4725 N N . TYR D 1 3 ? 35.415 19.939 20.247 1.00 61.19 135 TYR D N 1
ATOM 4726 C CA . TYR D 1 3 ? 34.854 19.890 21.586 1.00 61.99 135 TYR D CA 1
ATOM 4727 C C . TYR D 1 3 ? 35.298 18.638 22.330 1.00 60.26 135 TYR D C 1
ATOM 4728 O O . TYR D 1 3 ? 35.174 17.531 21.820 1.00 74.51 135 TYR D O 1
ATOM 4737 N N . LYS D 1 4 ? 35.822 18.826 23.535 1.00 52.01 136 LYS D N 1
ATOM 4738 C CA . LYS D 1 4 ? 36.376 17.734 24.318 1.00 43.34 136 LYS D CA 1
ATOM 4739 C C . LYS D 1 4 ? 35.338 17.095 25.252 1.00 66.99 136 LYS D C 1
ATOM 4740 O O . LYS D 1 4 ? 34.266 17.650 25.519 1.00 53.03 136 LYS D O 1
ATOM 4746 N N . VAL D 1 5 ? 35.658 15.902 25.734 1.00 65.28 137 VAL D N 1
ATOM 4747 C CA . VAL D 1 5 ? 34.833 15.248 26.738 1.00 63.22 137 VAL D CA 1
ATOM 4748 C C . VAL D 1 5 ? 34.734 16.150 27.966 1.00 61.13 137 VAL D C 1
ATOM 4749 O O . VAL D 1 5 ? 35.694 16.861 28.301 1.00 54.37 137 VAL D O 1
ATOM 4753 N N . ASN D 1 6 ? 33.579 16.133 28.630 1.00 54.19 138 ASN D N 1
ATOM 4754 C CA . ASN D 1 6 ? 33.379 16.940 29.844 1.00 67.29 138 ASN D CA 1
ATOM 4755 C C . ASN D 1 6 ? 33.145 18.414 29.581 1.00 65.55 138 ASN D C 1
ATOM 4756 O O . ASN D 1 6 ? 32.960 19.180 30.516 1.00 64.84 138 ASN D O 1
ATOM 4761 N N . GLU D 1 7 ? 33.208 18.814 28.316 1.00 63.84 139 GLU D N 1
ATOM 4762 C CA . GLU D 1 7 ? 33.022 20.203 27.958 1.00 41.03 139 GLU D CA 1
ATOM 4763 C C . GLU D 1 7 ? 31.528 20.438 27.848 1.00 61.09 139 GLU D C 1
ATOM 4764 O O . GLU D 1 7 ? 30.781 19.571 27.392 1.00 60.42 139 GLU D O 1
ATOM 4770 N N . TYR D 1 8 ? 31.088 21.601 28.303 1.00 50.05 140 TYR D N 1
ATOM 4771 C CA . TYR D 1 8 ? 29.680 21.920 28.272 1.00 49.53 140 TYR D CA 1
ATOM 4772 C C . TYR D 1 8 ? 29.346 22.551 26.939 1.00 50.28 140 TYR D C 1
ATOM 4773 O O . TYR D 1 8 ? 30.059 23.415 26.454 1.00 73.03 140 TYR D O 1
ATOM 4782 N N . VAL D 1 9 ? 28.251 22.117 26.346 1.00 55.56 141 VAL D N 1
ATOM 4783 C CA . VAL D 1 9 ? 27.919 22.530 24.996 1.00 44.83 141 VAL D CA 1
ATOM 4784 C C . VAL D 1 9 ? 26.413 22.696 24.889 1.00 53.50 141 VAL D C 1
ATOM 4785 O O . VAL D 1 9 ? 25.681 22.458 25.852 1.00 56.42 141 VAL D O 1
ATOM 4789 N N . ASP D 1 10 ? 25.951 23.126 23.723 1.00 50.67 142 ASP D N 1
ATOM 4790 C CA . ASP D 1 10 ? 24.529 23.111 23.411 1.00 41.27 142 ASP D CA 1
ATOM 4791 C C . ASP D 1 10 ? 24.411 22.119 22.280 1.00 53.92 142 ASP D C 1
ATOM 4792 O O . ASP D 1 10 ? 25.232 22.112 21.358 1.00 55.02 142 ASP D O 1
ATOM 4797 N N . ALA D 1 11 ? 23.399 21.268 22.357 1.00 49.42 143 ALA D N 1
ATOM 4798 C CA . ALA D 1 11 ? 23.165 20.270 21.329 1.00 50.55 143 ALA D CA 1
ATOM 4799 C C . ALA D 1 11 ? 21.813 20.524 20.699 1.00 64.82 143 ALA D C 1
ATOM 4800 O O . ALA D 1 11 ? 20.811 20.758 21.398 1.00 60.01 143 ALA D O 1
ATOM 4802 N N . ARG D 1 12 ? 21.783 20.496 19.373 1.00 53.08 144 ARG D N 1
ATOM 4803 C CA . ARG D 1 12 ? 20.550 20.811 18.674 1.00 62.97 144 ARG D CA 1
ATOM 4804 C C . ARG D 1 12 ? 19.724 19.574 18.385 1.00 68.85 144 ARG D C 1
ATOM 4805 O O . ARG D 1 12 ? 20.224 18.614 17.809 1.00 75.18 144 ARG D O 1
ATOM 4813 N N . ASP D 1 13 ? 18.458 19.608 18.788 1.00 61.48 145 ASP D N 1
ATOM 4814 C CA . ASP D 1 13 ? 17.512 18.554 18.445 1.00 68.36 145 ASP D CA 1
ATOM 4815 C C . ASP D 1 13 ? 17.048 18.771 17.002 1.00 78.03 145 ASP D C 1
ATOM 4816 O O . ASP D 1 13 ? 16.413 19.785 16.697 1.00 75.35 145 ASP D O 1
ATOM 4821 N N . THR D 1 14 ? 17.364 17.818 16.122 1.00 77.36 146 THR D N 1
ATOM 4822 C CA . THR D 1 14 ? 17.134 17.982 14.682 1.00 76.71 146 THR D CA 1
ATOM 4823 C C . THR D 1 14 ? 15.668 17.999 14.247 1.00 77.46 146 THR D C 1
ATOM 4824 O O . THR D 1 14 ? 15.357 18.444 13.139 1.00 78.42 146 THR D O 1
ATOM 4828 N N . ASN D 1 15 ? 14.776 17.511 15.105 1.00 72.06 147 ASN D N 1
ATOM 4829 C CA . ASN D 1 15 ? 13.342 17.576 14.830 1.00 77.10 147 ASN D CA 1
ATOM 4830 C C . ASN D 1 15 ? 12.805 18.993 14.955 1.00 86.56 147 ASN D C 1
ATOM 4831 O O . ASN D 1 15 ? 12.187 19.519 14.024 1.00 86.43 147 ASN D O 1
ATOM 4836 N N . MET D 1 16 ? 13.052 19.606 16.112 1.00 82.82 148 MET D N 1
ATOM 4837 C CA . MET D 1 16 ? 12.442 20.890 16.446 1.00 80.56 148 MET D CA 1
ATOM 4838 C C . MET D 1 16 ? 13.362 22.086 16.228 1.00 86.77 148 MET D C 1
ATOM 4839 O O . MET D 1 16 ? 12.915 23.235 16.302 1.00 92.60 148 MET D O 1
ATOM 4844 N N . GLY D 1 17 ? 14.642 21.827 15.969 1.00 77.80 149 GLY D N 1
ATOM 4845 C CA . GLY D 1 17 ? 15.583 22.903 15.692 1.00 62.44 149 GLY D CA 1
ATOM 4846 C C . GLY D 1 17 ? 16.147 23.557 16.942 1.00 60.35 149 GLY D C 1
ATOM 4847 O O . GLY D 1 17 ? 17.151 24.255 16.884 1.00 69.56 149 GLY D O 1
ATOM 4848 N N . ALA D 1 18 ? 15.516 23.311 18.083 1.00 66.19 150 ALA D N 1
ATOM 4849 C CA . ALA D 1 18 ? 15.957 23.900 19.344 1.00 60.12 150 ALA D CA 1
ATOM 4850 C C . ALA D 1 18 ? 17.329 23.411 19.791 1.00 56.99 150 ALA D C 1
ATOM 4851 O O . ALA D 1 18 ? 17.736 22.300 19.468 1.00 72.33 150 ALA D O 1
ATOM 4853 N N . TRP D 1 19 ? 18.033 24.251 20.543 1.00 54.52 151 TRP D N 1
ATOM 4854 C CA . TRP D 1 19 ? 19.304 23.862 21.152 1.00 59.00 151 TRP D CA 1
ATOM 4855 C C . TRP D 1 19 ? 19.103 23.585 22.625 1.00 68.57 151 TRP D C 1
ATOM 4856 O O . TRP D 1 19 ? 18.335 24.296 23.301 1.00 58.35 151 TRP D O 1
ATOM 4867 N N . PHE D 1 20 ? 19.789 22.554 23.117 1.00 43.16 152 PHE D N 1
ATOM 4868 C CA . PHE D 1 20 ? 19.613 22.142 24.500 1.00 46.91 152 PHE D CA 1
ATOM 4869 C C . PHE D 1 20 ? 20.924 22.086 25.254 1.00 51.68 152 PHE D C 1
ATOM 4870 O O . PHE D 1 20 ? 21.966 21.758 24.699 1.00 48.57 152 PHE D O 1
ATOM 4878 N N . GLU D 1 21 ? 20.872 22.420 26.531 1.00 57.35 153 GLU D N 1
ATOM 4879 C CA . GLU D 1 21 ? 22.081 22.397 27.329 1.00 64.75 153 GLU D CA 1
ATOM 4880 C C . GLU D 1 21 ? 22.463 20.933 27.558 1.00 55.54 153 GLU D C 1
ATOM 4881 O O . GLU D 1 21 ? 21.648 20.125 28.000 1.00 60.75 153 GLU D O 1
ATOM 4887 N N . ALA D 1 22 ? 23.699 20.597 27.213 1.00 50.58 154 ALA D N 1
ATOM 4888 C CA . ALA D 1 22 ? 24.167 19.225 27.276 1.00 46.19 154 ALA D CA 1
ATOM 4889 C C . ALA D 1 22 ? 25.638 19.219 27.590 1.00 50.22 154 ALA D C 1
ATOM 4890 O O . ALA D 1 22 ? 26.263 20.276 27.702 1.00 56.97 154 ALA D O 1
ATOM 4892 N N . GLN D 1 23 ? 26.193 18.020 27.715 1.00 48.66 155 GLN D N 1
ATOM 4893 C CA . GLN D 1 23 ? 27.593 17.863 28.083 1.00 54.16 155 GLN D CA 1
ATOM 4894 C C . GLN D 1 23 ? 28.241 16.646 27.411 1.00 61.23 155 GLN D C 1
ATOM 4895 O O . GLN D 1 23 ? 27.625 15.591 27.259 1.00 62.86 155 GLN D O 1
ATOM 4901 N N . VAL D 1 24 ? 29.490 16.807 27.001 1.00 59.12 156 VAL D N 1
ATOM 4902 C CA . VAL D 1 24 ? 30.136 15.804 26.173 1.00 59.42 156 VAL D CA 1
ATOM 4903 C C . VAL D 1 24 ? 30.657 14.688 27.044 1.00 61.83 156 VAL D C 1
ATOM 4904 O O . VAL D 1 24 ? 31.439 14.917 27.978 1.00 60.28 156 VAL D O 1
ATOM 4908 N N . VAL D 1 25 ? 30.220 13.475 26.716 1.00 70.62 157 VAL D N 1
ATOM 4909 C CA . VAL D 1 25 ? 30.572 12.274 27.472 1.00 61.73 157 VAL D CA 1
ATOM 4910 C C . VAL D 1 25 ? 31.658 11.432 26.797 1.00 69.79 157 VAL D C 1
ATOM 4911 O O . VAL D 1 25 ? 32.577 10.942 27.462 1.00 57.13 157 VAL D O 1
ATOM 4915 N N . ARG D 1 26 ? 31.561 11.290 25.477 1.00 67.20 158 ARG D N 1
ATOM 4916 C CA . ARG D 1 26 ? 32.550 10.540 24.709 1.00 67.76 158 ARG D CA 1
ATOM 4917 C C . ARG D 1 26 ? 32.642 11.055 23.278 1.00 63.76 158 ARG D C 1
ATOM 4918 O O . ARG D 1 26 ? 31.639 11.504 22.703 1.00 66.49 158 ARG D O 1
ATOM 4926 N N . VAL D 1 27 ? 33.835 10.975 22.699 1.00 54.52 159 VAL D N 1
ATOM 4927 C CA . VAL D 1 27 ? 34.038 11.398 21.314 1.00 65.60 159 VAL D CA 1
ATOM 4928 C C . VAL D 1 27 ? 34.506 10.248 20.424 1.00 71.71 159 VAL D C 1
ATOM 4929 O O . VAL D 1 27 ? 35.532 9.625 20.704 1.00 80.75 159 VAL D O 1
ATOM 4933 N N . THR D 1 28 ? 33.766 9.978 19.349 1.00 81.04 160 THR D N 1
ATOM 4934 C CA . THR D 1 28 ? 34.161 8.965 18.359 1.00 85.54 160 THR D CA 1
ATOM 4935 C C . THR D 1 28 ? 34.048 9.506 16.938 1.00 85.99 160 THR D C 1
ATOM 4936 O O . THR D 1 28 ? 33.249 10.415 16.679 1.00 86.44 160 THR D O 1
ATOM 4940 N N . ARG D 1 29 ? 34.823 8.928 16.015 1.00 100.32 161 ARG D N 1
ATOM 4941 C CA . ARG D 1 29 ? 34.808 9.367 14.611 1.00 110.61 161 ARG D CA 1
ATOM 4942 C C . ARG D 1 29 ? 34.157 8.372 13.638 1.00 96.19 161 ARG D C 1
ATOM 4943 O O . ARG D 1 29 ? 33.770 7.265 14.019 1.00 82.94 161 ARG D O 1
ATOM 4951 N N . GLU D 1 38 ? 39.299 15.627 10.217 1.00 82.29 179 GLU D N 1
ATOM 4952 C CA . GLU D 1 38 ? 38.162 16.435 9.781 1.00 108.23 179 GLU D CA 1
ATOM 4953 C C . GLU D 1 38 ? 37.018 16.353 10.790 1.00 105.70 179 GLU D C 1
ATOM 4954 O O . GLU D 1 38 ? 36.757 15.289 11.347 1.00 99.36 179 GLU D O 1
ATOM 4960 N N . GLU D 1 39 ? 36.338 17.475 11.020 1.00 92.62 180 GLU D N 1
ATOM 4961 C CA . GLU D 1 39 ? 35.253 17.533 12.010 1.00 95.33 180 GLU D CA 1
ATOM 4962 C C . GLU D 1 39 ? 33.936 16.916 11.547 1.00 85.21 180 GLU D C 1
ATOM 4963 O O . GLU D 1 39 ? 32.882 17.526 11.690 1.00 91.22 180 GLU D O 1
ATOM 4969 N N . ASP D 1 40 ? 33.995 15.718 10.982 1.00 91.40 181 ASP D N 1
ATOM 4970 C CA . ASP D 1 40 ? 32.788 14.919 10.832 1.00 89.82 181 ASP D CA 1
ATOM 4971 C C . ASP D 1 40 ? 32.872 13.796 11.846 1.00 100.44 181 ASP D C 1
ATOM 4972 O O . ASP D 1 40 ? 33.006 12.624 11.496 1.00 71.47 181 ASP D O 1
ATOM 4977 N N . VAL D 1 41 ? 32.827 14.193 13.118 1.00 108.51 182 VAL D N 1
ATOM 4978 C CA . VAL D 1 41 ? 32.955 13.272 14.240 1.00 77.34 182 VAL D CA 1
ATOM 4979 C C . VAL D 1 41 ? 31.597 13.065 14.871 1.00 74.76 182 VAL D C 1
ATOM 4980 O O . VAL D 1 41 ? 30.610 13.681 14.471 1.00 73.47 182 VAL D O 1
ATOM 4984 N N . ILE D 1 42 ? 31.561 12.189 15.865 1.00 70.75 183 ILE D N 1
ATOM 4985 C CA . ILE D 1 42 ? 30.339 11.916 16.601 1.00 75.16 183 ILE D CA 1
ATOM 4986 C C . ILE D 1 42 ? 30.473 12.336 18.059 1.00 77.21 183 ILE D C 1
ATOM 4987 O O . ILE D 1 42 ? 31.421 11.948 18.753 1.00 75.59 183 ILE D O 1
ATOM 4992 N N . TYR D 1 43 ? 29.518 13.137 18.517 1.00 58.43 184 TYR D N 1
ATOM 4993 C CA . TYR D 1 43 ? 29.541 13.602 19.895 1.00 69.87 184 TYR D CA 1
ATOM 4994 C C . TYR D 1 43 ? 28.514 12.837 20.701 1.00 66.44 184 TYR D C 1
ATOM 4995 O O . TYR D 1 43 ? 27.322 12.830 20.380 1.00 63.60 184 TYR D O 1
ATOM 5004 N N . HIS D 1 44 ? 28.998 12.169 21.738 1.00 50.77 185 HIS D N 1
ATOM 5005 C CA . HIS D 1 44 ? 28.123 11.506 22.670 1.00 62.94 185 HIS D CA 1
ATOM 5006 C C . HIS D 1 44 ? 27.838 12.444 23.834 1.00 65.84 185 HIS D C 1
ATOM 5007 O O . HIS D 1 44 ? 28.704 12.682 24.682 1.00 74.19 185 HIS D O 1
ATOM 5014 N N . VAL D 1 45 ? 26.626 12.987 23.864 1.00 50.18 186 VAL D N 1
ATOM 5015 C CA . VAL D 1 45 ? 26.249 13.970 24.886 1.00 63.07 186 VAL D CA 1
ATOM 5016 C C . VAL D 1 45 ? 25.151 13.459 25.810 1.00 62.31 186 VAL D C 1
ATOM 5017 O O . VAL D 1 45 ? 24.262 12.724 25.381 1.00 67.28 186 VAL D O 1
ATOM 5021 N N . LYS D 1 46 ? 25.217 13.844 27.080 1.00 59.17 187 LYS D N 1
ATOM 5022 C CA . LYS D 1 46 ? 24.097 13.623 27.991 1.00 65.47 187 LYS D CA 1
ATOM 5023 C C . LYS D 1 46 ? 23.461 14.968 28.292 1.00 68.81 187 LYS D C 1
ATOM 5024 O O . LYS D 1 46 ? 24.162 15.949 28.527 1.00 76.57 187 LYS D O 1
ATOM 5030 N N . TYR D 1 47 ? 22.135 15.020 28.277 1.00 71.13 188 TYR D N 1
ATOM 5031 C CA . TYR D 1 47 ? 21.433 16.281 28.485 1.00 63.98 188 TYR D CA 1
ATOM 5032 C C . TYR D 1 47 ? 21.302 16.629 29.969 1.00 78.72 188 TYR D C 1
ATOM 5033 O O . TYR D 1 47 ? 20.990 15.774 30.794 1.00 67.95 188 TYR D O 1
ATOM 5042 N N . ASP D 1 48 ? 21.550 17.893 30.296 1.00 98.01 189 ASP D N 1
ATOM 5043 C CA . ASP D 1 48 ? 21.613 18.345 31.687 1.00 109.98 189 ASP D CA 1
ATOM 5044 C C . ASP D 1 48 ? 20.400 17.916 32.527 1.00 104.66 189 ASP D C 1
ATOM 5045 O O . ASP D 1 48 ? 20.544 17.339 33.620 1.00 73.93 189 ASP D O 1
ATOM 5050 N N . ASP D 1 49 ? 19.209 18.200 32.009 1.00 81.14 190 ASP D N 1
ATOM 5051 C CA . ASP D 1 49 ? 17.972 17.918 32.730 1.00 83.40 190 ASP D CA 1
ATOM 5052 C C . ASP D 1 49 ? 17.064 16.931 31.983 1.00 91.34 190 ASP D C 1
ATOM 5053 O O . ASP D 1 49 ? 15.831 17.033 32.031 1.00 77.92 190 ASP D O 1
ATOM 5058 N N . TYR D 1 50 ? 17.681 15.977 31.290 1.00 89.16 191 TYR D N 1
ATOM 5059 C CA . TYR D 1 50 ? 16.936 14.895 30.645 1.00 77.84 191 TYR D CA 1
ATOM 5060 C C . TYR D 1 50 ? 17.634 13.546 30.780 1.00 75.12 191 TYR D C 1
ATOM 5061 O O . TYR D 1 50 ? 17.815 12.841 29.784 1.00 82.04 191 TYR D O 1
ATOM 5070 N N . PRO D 1 51 ? 18.030 13.176 32.007 1.00 73.72 192 PRO D N 1
ATOM 5071 C CA . PRO D 1 51 ? 18.742 11.910 32.226 1.00 82.14 192 PRO D CA 1
ATOM 5072 C C . PRO D 1 51 ? 18.021 10.744 31.572 1.00 71.95 192 PRO D C 1
ATOM 5073 O O . PRO D 1 51 ? 18.654 9.799 31.129 1.00 55.74 192 PRO D O 1
ATOM 5077 N N . GLU D 1 52 ? 16.700 10.834 31.502 1.00 68.62 193 GLU D N 1
ATOM 5078 C CA . GLU D 1 52 ? 15.890 9.758 30.950 1.00 73.91 193 GLU D CA 1
ATOM 5079 C C . GLU D 1 52 ? 16.247 9.444 29.498 1.00 79.21 193 GLU D C 1
ATOM 5080 O O . GLU D 1 52 ? 15.840 8.411 28.966 1.00 100.37 193 GLU D O 1
ATOM 5086 N N . ASN D 1 53 ? 16.998 10.329 28.854 1.00 57.58 194 ASN D N 1
ATOM 5087 C CA . ASN D 1 53 ? 17.333 10.122 27.450 1.00 62.61 194 ASN D CA 1
ATOM 5088 C C . ASN D 1 53 ? 18.731 9.570 27.339 1.00 55.15 194 ASN D C 1
ATOM 5089 O O . ASN D 1 53 ? 19.250 9.331 26.241 1.00 49.84 194 ASN D O 1
ATOM 5094 N N . GLY D 1 54 ? 19.339 9.379 28.503 1.00 58.36 195 GLY D N 1
ATOM 5095 C CA . GLY D 1 54 ? 20.689 8.850 28.585 1.00 58.66 195 GLY D CA 1
ATOM 5096 C C . GLY D 1 54 ? 21.648 9.554 27.641 1.00 62.96 195 GLY D C 1
ATOM 5097 O O . GLY D 1 54 ? 21.587 10.769 27.455 1.00 86.09 195 GLY D O 1
ATOM 5098 N N . VAL D 1 55 ? 22.533 8.780 27.037 1.00 50.37 196 VAL D N 1
ATOM 5099 C CA . VAL D 1 55 ? 23.550 9.330 26.176 1.00 47.66 196 VAL D CA 1
ATOM 5100 C C . VAL D 1 55 ? 23.130 9.269 24.718 1.00 59.29 196 VAL D C 1
ATOM 5101 O O . VAL D 1 55 ? 22.974 8.188 24.160 1.00 70.63 196 VAL D O 1
ATOM 5105 N N . VAL D 1 56 ? 22.963 10.438 24.110 1.00 57.88 197 VAL D N 1
ATOM 5106 C CA . VAL D 1 56 ? 22.562 10.539 22.721 1.00 47.46 197 VAL D CA 1
ATOM 5107 C C . VAL D 1 56 ? 23.771 10.835 21.847 1.00 61.90 197 VAL D C 1
ATOM 5108 O O . VAL D 1 56 ? 24.720 11.499 22.284 1.00 60.42 197 VAL D O 1
ATOM 5112 N N . GLN D 1 57 ? 23.741 10.325 20.615 1.00 69.40 198 GLN D N 1
ATOM 5113 C CA . GLN D 1 57 ? 24.788 10.616 19.645 1.00 60.73 198 GLN D CA 1
ATOM 5114 C C . GLN D 1 57 ? 24.390 11.818 18.825 1.00 66.06 198 GLN D C 1
ATOM 5115 O O . GLN D 1 57 ? 23.259 11.898 18.336 1.00 69.41 198 GLN D O 1
ATOM 5121 N N . MET D 1 58 ? 25.321 12.755 18.683 1.00 63.89 199 MET D N 1
ATOM 5122 C CA . MET D 1 58 ? 25.069 13.966 17.923 1.00 61.40 199 MET D CA 1
ATOM 5123 C C . MET D 1 58 ? 26.001 14.066 16.727 1.00 58.42 199 MET D C 1
ATOM 5124 O O . MET D 1 58 ? 27.183 13.740 16.829 1.00 60.95 199 MET D O 1
ATOM 5129 N N . ASN D 1 59 ? 25.457 14.493 15.591 1.00 54.90 200 ASN D N 1
ATOM 5130 C CA . ASN D 1 59 ? 26.286 14.862 14.446 1.00 75.96 200 ASN D CA 1
ATOM 5131 C C . ASN D 1 59 ? 27.001 16.177 14.791 1.00 70.41 200 ASN D C 1
ATOM 5132 O O . ASN D 1 59 ? 26.424 17.040 15.461 1.00 75.07 200 ASN D O 1
ATOM 5137 N N . SER D 1 60 ? 28.249 16.335 14.361 1.00 54.78 201 SER D N 1
ATOM 5138 C CA . SER D 1 60 ? 29.035 17.491 14.798 1.00 55.53 201 SER D CA 1
ATOM 5139 C C . SER D 1 60 ? 28.385 18.833 14.440 1.00 70.72 201 SER D C 1
ATOM 5140 O O . SER D 1 60 ? 28.598 19.833 15.122 1.00 72.89 201 SER D O 1
ATOM 5143 N N . ARG D 1 61 ? 27.599 18.855 13.371 1.00 69.48 202 ARG D N 1
ATOM 5144 C CA . ARG D 1 61 ? 26.973 20.095 12.940 1.00 72.77 202 ARG D CA 1
ATOM 5145 C C . ARG D 1 61 ? 25.918 20.535 13.953 1.00 78.82 202 ARG D C 1
ATOM 5146 O O . ARG D 1 61 ? 25.373 21.641 13.853 1.00 87.09 202 ARG D O 1
ATOM 5154 N N . ASP D 1 62 ? 25.635 19.672 14.928 1.00 59.30 203 ASP D N 1
ATOM 5155 C CA . ASP D 1 62 ? 24.573 19.945 15.893 1.00 58.55 203 ASP D CA 1
ATOM 5156 C C . ASP D 1 62 ? 25.076 20.113 17.329 1.00 68.55 203 ASP D C 1
ATOM 5157 O O . ASP D 1 62 ? 24.297 20.053 18.285 1.00 66.66 203 ASP D O 1
ATOM 5162 N N . VAL D 1 63 ? 26.378 20.340 17.468 1.00 60.25 204 VAL D N 1
ATOM 5163 C CA . VAL D 1 63 ? 26.982 20.674 18.757 1.00 57.95 204 VAL D CA 1
ATOM 5164 C C . VAL D 1 63 ? 27.868 21.923 18.667 1.00 63.66 204 VAL D C 1
ATOM 5165 O O . VAL D 1 63 ? 28.745 22.007 17.798 1.00 73.92 204 VAL D O 1
ATOM 5169 N N . ARG D 1 64 ? 27.644 22.890 19.555 1.00 47.72 205 ARG D N 1
ATOM 5170 C CA . ARG D 1 64 ? 28.587 24.000 19.700 1.00 50.53 205 ARG D CA 1
ATOM 5171 C C . ARG D 1 64 ? 28.868 24.255 21.155 1.00 51.18 205 ARG D C 1
ATOM 5172 O O . ARG D 1 64 ? 28.201 23.692 22.015 1.00 58.23 205 ARG D O 1
ATOM 5180 N N . ALA D 1 65 ? 29.853 25.107 21.431 1.00 56.68 206 ALA D N 1
ATOM 5181 C CA . ALA D 1 65 ? 30.139 25.527 22.801 1.00 44.17 206 ALA D CA 1
ATOM 5182 C C . ALA D 1 65 ? 28.899 26.147 23.447 1.00 48.66 206 ALA D C 1
ATOM 5183 O O . ALA D 1 65 ? 28.102 26.824 22.795 1.00 50.65 206 ALA D O 1
ATOM 5185 N N . ARG D 1 66 ? 28.733 25.889 24.735 1.00 52.36 207 ARG D N 1
ATOM 5186 C CA . ARG D 1 66 ? 27.607 26.415 25.484 1.00 47.36 207 ARG D CA 1
ATOM 5187 C C . ARG D 1 66 ? 27.530 27.952 25.441 1.00 58.64 207 ARG D C 1
ATOM 5188 O O . ARG D 1 66 ? 28.530 28.672 25.642 1.00 48.92 207 ARG D O 1
ATOM 5196 N N . ALA D 1 67 ? 26.330 28.453 25.187 1.00 46.25 208 ALA D N 1
ATOM 5197 C CA . ALA D 1 67 ? 26.098 29.883 25.207 1.00 47.73 208 ALA D CA 1
ATOM 5198 C C . ALA D 1 67 ? 26.429 30.432 26.587 1.00 42.61 208 ALA D C 1
ATOM 5199 O O . ALA D 1 67 ? 26.179 29.775 27.586 1.00 54.59 208 ALA D O 1
ATOM 5201 N N . ARG D 1 68 ? 26.989 31.631 26.645 1.00 43.54 209 ARG D N 1
ATOM 5202 C CA . ARG D 1 68 ? 27.395 32.210 27.921 1.00 51.66 209 ARG D CA 1
ATOM 5203 C C . ARG D 1 68 ? 27.224 33.724 27.930 1.00 55.04 209 ARG D C 1
ATOM 5204 O O . ARG D 1 68 ? 27.149 34.346 28.987 1.00 52.05 209 ARG D O 1
ATOM 5212 N N . THR D 1 69 ? 27.192 34.312 26.742 1.00 48.62 210 THR D N 1
ATOM 5213 C CA . THR D 1 69 ? 27.272 35.750 26.623 1.00 40.15 210 THR D CA 1
ATOM 5214 C C . THR D 1 69 ? 25.942 36.329 26.184 1.00 46.49 210 THR D C 1
ATOM 5215 O O . THR D 1 69 ? 25.392 35.961 25.147 1.00 46.62 210 THR D O 1
ATOM 5219 N N . ILE D 1 70 ? 25.424 37.247 26.985 1.00 45.93 211 ILE D N 1
ATOM 5220 C CA . ILE D 1 70 ? 24.163 37.866 26.649 1.00 56.58 211 ILE D CA 1
ATOM 5221 C C . ILE D 1 70 ? 24.400 39.140 25.862 1.00 54.70 211 ILE D C 1
ATOM 5222 O O . ILE D 1 70 ? 25.286 39.922 26.189 1.00 55.72 211 ILE D O 1
ATOM 5227 N N . ILE D 1 71 ? 23.613 39.322 24.809 1.00 47.66 212 ILE D N 1
ATOM 5228 C CA . ILE D 1 71 ? 23.644 40.548 24.044 1.00 43.80 212 ILE D CA 1
ATOM 5229 C C . ILE D 1 71 ? 22.519 41.464 24.485 1.00 48.59 212 ILE D C 1
ATOM 5230 O O . ILE D 1 71 ? 21.334 41.134 24.302 1.00 50.65 212 ILE D O 1
ATOM 5235 N N . LYS D 1 72 ? 22.900 42.608 25.060 1.00 41.08 213 LYS D N 1
ATOM 5236 C CA . LYS D 1 72 ? 21.945 43.594 25.555 1.00 40.90 213 LYS D CA 1
ATOM 5237 C C . LYS D 1 72 ? 21.063 44.139 24.432 1.00 56.27 213 LYS D C 1
ATOM 5238 O O . LYS D 1 72 ? 21.472 44.213 23.269 1.00 59.38 213 LYS D O 1
ATOM 5244 N N . TRP D 1 73 ? 19.854 44.539 24.796 1.00 57.94 214 TRP D N 1
ATOM 5245 C CA . TRP D 1 73 ? 18.946 45.161 23.849 1.00 62.39 214 TRP D CA 1
ATOM 5246 C C . TRP D 1 73 ? 19.643 46.227 22.992 1.00 64.42 214 TRP D C 1
ATOM 5247 O O . TRP D 1 73 ? 19.483 46.244 21.775 1.00 73.66 214 TRP D O 1
ATOM 5258 N N . GLN D 1 74 ? 20.426 47.097 23.622 1.00 48.92 215 GLN D N 1
ATOM 5259 C CA . GLN D 1 74 ? 21.067 48.190 22.899 1.00 55.64 215 GLN D CA 1
ATOM 5260 C C . GLN D 1 74 ? 22.154 47.743 21.935 1.00 65.07 215 GLN D C 1
ATOM 5261 O O . GLN D 1 74 ? 22.564 48.520 21.063 1.00 64.05 215 GLN D O 1
ATOM 5267 N N . ASP D 1 75 ? 22.632 46.512 22.092 1.00 55.84 216 ASP D N 1
ATOM 5268 C CA . ASP D 1 75 ? 23.676 46.007 21.206 1.00 56.82 216 ASP D CA 1
ATOM 5269 C C . ASP D 1 75 ? 23.109 45.141 20.076 1.00 61.96 216 ASP D C 1
ATOM 5270 O O . ASP D 1 75 ? 23.844 44.675 19.197 1.00 62.23 216 ASP D O 1
ATOM 5275 N N . LEU D 1 76 ? 21.800 44.939 20.098 1.00 53.02 217 LEU D N 1
ATOM 5276 C CA . LEU D 1 76 ? 21.146 44.111 19.100 1.00 67.67 217 LEU D CA 1
ATOM 5277 C C . LEU D 1 76 ? 20.979 44.864 17.792 1.00 59.84 217 LEU D C 1
ATOM 5278 O O . LEU D 1 76 ? 20.260 45.854 17.730 1.00 67.57 217 LEU D O 1
ATOM 5283 N N . GLU D 1 77 ? 21.640 44.381 16.750 1.00 53.33 218 GLU D N 1
ATOM 5284 C CA . GLU D 1 77 ? 21.519 44.968 15.432 1.00 55.96 218 GLU D CA 1
ATOM 5285 C C . GLU D 1 77 ? 20.651 44.088 14.556 1.00 67.54 218 GLU D C 1
ATOM 5286 O O . GLU D 1 77 ? 20.745 42.862 14.606 1.00 74.63 218 GLU D O 1
ATOM 5292 N N . VAL D 1 78 ? 19.816 44.706 13.736 1.00 57.49 219 VAL D N 1
ATOM 5293 C CA . VAL D 1 78 ? 19.112 43.944 12.724 1.00 52.67 219 VAL D CA 1
ATOM 5294 C C . VAL D 1 78 ? 20.098 43.177 11.835 1.00 58.12 219 VAL D C 1
ATOM 5295 O O . VAL D 1 78 ? 21.216 43.638 11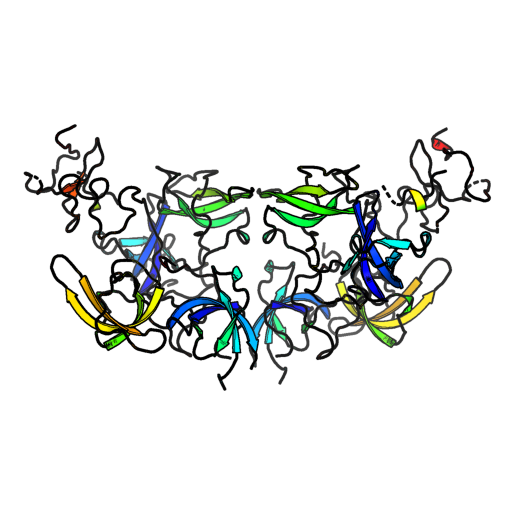.609 1.00 51.85 219 VAL D O 1
ATOM 5299 N N . GLY D 1 79 ? 19.692 41.992 11.371 1.00 62.34 220 GLY D N 1
ATOM 5300 C CA . GLY D 1 79 ? 20.521 41.166 10.508 1.00 57.07 220 GLY D CA 1
ATOM 5301 C C . GLY D 1 79 ? 21.499 40.300 11.278 1.00 64.06 220 GLY D C 1
ATOM 5302 O O . GLY D 1 79 ? 22.186 39.454 10.706 1.00 66.61 220 GLY D O 1
ATOM 5303 N N . GLN D 1 80 ? 21.554 40.511 12.586 1.00 64.12 221 GLN D N 1
ATOM 5304 C CA . GLN D 1 80 ? 22.432 39.757 13.470 1.00 63.15 221 GLN D CA 1
ATOM 5305 C C . GLN D 1 80 ? 21.817 38.396 13.745 1.00 58.63 221 GLN D C 1
ATOM 5306 O O . GLN D 1 80 ? 20.609 38.300 13.942 1.00 67.45 221 GLN D O 1
ATOM 5312 N N . VAL D 1 81 ? 22.640 37.351 13.753 1.00 51.88 222 VAL D N 1
ATOM 5313 C CA . VAL D 1 81 ? 22.151 35.993 13.998 1.00 63.23 222 VAL D CA 1
ATOM 5314 C C . VAL D 1 81 ? 22.450 35.515 15.424 1.00 61.66 222 VAL D C 1
ATOM 5315 O O . VAL D 1 81 ? 23.611 35.358 15.812 1.00 60.68 222 VAL D O 1
ATOM 5319 N N . VAL D 1 82 ? 21.399 35.265 16.196 1.00 46.15 223 VAL D N 1
ATOM 5320 C CA . VAL D 1 82 ? 21.557 35.023 17.623 1.00 51.44 223 VAL D CA 1
ATOM 5321 C C . VAL D 1 82 ? 20.835 33.759 18.088 1.00 60.63 223 VAL D C 1
ATOM 5322 O O . VAL D 1 82 ? 20.176 33.093 17.295 1.00 67.29 223 VAL D O 1
ATOM 5326 N N . MET D 1 83 ? 20.968 33.430 19.374 1.00 53.60 224 MET D N 1
ATOM 5327 C CA . MET D 1 83 ? 20.137 32.391 19.993 1.00 50.35 224 MET D CA 1
ATOM 5328 C C . MET D 1 83 ? 19.216 32.979 21.046 1.00 50.15 224 MET D C 1
ATOM 5329 O O . MET D 1 83 ? 19.687 33.548 22.035 1.00 52.55 224 MET D O 1
ATOM 5334 N N . LEU D 1 84 ? 17.908 32.839 20.828 1.00 45.22 225 LEU D N 1
ATOM 5335 C CA . LEU D 1 84 ? 16.913 33.429 21.718 1.00 47.95 225 LEU D CA 1
ATOM 5336 C C . LEU D 1 84 ? 15.824 32.430 22.008 1.00 58.38 225 LEU D C 1
ATOM 5337 O O . LEU D 1 84 ? 15.838 31.319 21.483 1.00 59.76 225 LEU D O 1
ATOM 5342 N N . ASN D 1 85 ? 14.871 32.842 22.832 1.00 56.35 226 ASN D N 1
ATOM 5343 C CA . ASN D 1 85 ? 13.818 31.957 23.315 1.00 42.64 226 ASN D CA 1
ATOM 5344 C C . ASN D 1 85 ? 12.460 32.247 22.679 1.00 53.31 226 ASN D C 1
ATOM 5345 O O . ASN D 1 85 ? 11.982 33.386 22.680 1.00 64.03 226 ASN D O 1
ATOM 5350 N N . TYR D 1 86 ? 11.836 31.205 22.143 1.00 58.50 227 TYR D N 1
ATOM 5351 C CA . TYR D 1 86 ? 10.554 31.357 21.468 1.00 58.04 227 TYR D CA 1
ATOM 5352 C C . TYR D 1 86 ? 9.713 30.093 21.586 1.00 62.18 227 TYR D C 1
ATOM 5353 O O . TYR D 1 86 ? 10.241 28.985 21.571 1.00 61.90 227 TYR D O 1
ATOM 5362 N N . ASN D 1 87 ? 8.403 30.266 21.707 1.00 67.88 228 ASN D N 1
ATOM 5363 C CA . ASN D 1 87 ? 7.494 29.136 21.838 1.00 64.51 228 ASN D CA 1
ATOM 5364 C C . ASN D 1 87 ? 6.480 29.122 20.702 1.00 72.36 228 ASN D C 1
ATOM 5365 O O . ASN D 1 87 ? 5.393 29.697 20.825 1.00 75.73 228 ASN D O 1
ATOM 5370 N N . PRO D 1 88 ? 6.829 28.456 19.592 1.00 55.55 229 PRO D N 1
ATOM 5371 C CA . PRO D 1 88 ? 6.038 28.552 18.358 1.00 68.16 229 PRO D CA 1
ATOM 5372 C C . PRO D 1 88 ? 4.570 28.116 18.500 1.00 79.31 229 PRO D C 1
ATOM 5373 O O . PRO D 1 88 ? 3.746 28.498 17.671 1.00 86.91 229 PRO D O 1
ATOM 5377 N N . ASP D 1 89 ? 4.247 27.339 19.528 1.00 78.30 230 ASP D N 1
ATOM 5378 C CA . ASP D 1 89 ? 2.866 26.915 19.740 1.00 75.70 230 ASP D CA 1
ATOM 5379 C C . ASP D 1 89 ? 2.166 27.922 20.638 1.00 77.47 230 ASP D C 1
ATOM 5380 O O . ASP D 1 89 ? 0.942 28.044 20.606 1.00 86.50 230 ASP D O 1
ATOM 5385 N N . ASN D 1 90 ? 2.953 28.641 21.438 1.00 76.79 231 ASN D N 1
ATOM 5386 C CA . ASN D 1 90 ? 2.424 29.643 22.365 1.00 89.48 231 ASN D CA 1
ATOM 5387 C C . ASN D 1 90 ? 3.287 30.889 22.399 1.00 84.54 231 ASN D C 1
ATOM 5388 O O . ASN D 1 90 ? 3.945 31.151 23.401 1.00 84.60 231 ASN D O 1
ATOM 5393 N N . PRO D 1 91 ? 3.282 31.666 21.311 1.00 74.86 232 PRO D N 1
ATOM 5394 C CA . PRO D 1 91 ? 4.201 32.794 21.150 1.00 76.60 232 PRO D CA 1
ATOM 5395 C C . PRO D 1 91 ? 4.198 33.801 22.296 1.00 70.97 232 PRO D C 1
ATOM 5396 O O . PRO D 1 91 ? 5.126 34.600 22.374 1.00 89.19 232 PRO D O 1
ATOM 5400 N N . LYS D 1 92 ? 3.199 33.780 23.167 1.00 53.65 233 LYS D N 1
ATOM 5401 C CA . LYS D 1 92 ? 3.206 34.729 24.277 1.00 69.84 233 LYS D CA 1
ATOM 5402 C C . LYS D 1 92 ? 3.881 34.141 25.525 1.00 80.16 233 LYS D C 1
ATOM 5403 O O . LYS D 1 92 ? 4.038 34.825 26.545 1.00 75.71 233 LYS D O 1
ATOM 5409 N N . GLU D 1 93 ? 4.294 32.879 25.429 1.00 67.08 234 GLU D N 1
ATOM 5410 C CA . GLU D 1 93 ? 4.867 32.156 26.565 1.00 62.57 234 GLU D CA 1
ATOM 5411 C C . GLU D 1 93 ? 6.351 31.844 26.363 1.00 67.68 234 GLU D C 1
ATOM 5412 O O . GLU D 1 93 ? 6.878 31.950 25.251 1.00 74.78 234 GLU D O 1
ATOM 5418 N N . ARG D 1 94 ? 7.034 31.447 27.431 1.00 57.33 235 ARG D N 1
ATOM 5419 C CA . ARG D 1 94 ? 8.418 31.029 27.271 1.00 61.00 235 ARG D CA 1
ATOM 5420 C C . ARG D 1 94 ? 8.446 29.683 26.561 1.00 65.94 235 ARG D C 1
ATOM 5421 O O . ARG D 1 94 ? 7.534 28.882 26.710 1.00 75.99 235 ARG D O 1
ATOM 5429 N N . GLY D 1 95 ? 9.484 29.449 25.772 1.00 66.39 236 GLY D N 1
ATOM 5430 C CA . GLY D 1 95 ? 9.600 28.215 25.021 1.00 59.91 236 GLY D CA 1
ATOM 5431 C C . GLY D 1 95 ? 11.012 27.661 25.061 1.00 69.47 236 GLY D C 1
ATOM 5432 O O . GLY D 1 95 ? 11.597 27.495 26.139 1.00 71.68 236 GLY D O 1
ATOM 5433 N N . PHE D 1 96 ? 11.569 27.374 23.888 1.00 46.74 237 PHE D N 1
ATOM 5434 C CA . PHE D 1 96 ? 12.907 26.811 23.836 1.00 52.76 237 PHE D CA 1
ATOM 5435 C C . PHE D 1 96 ? 13.894 27.741 23.161 1.00 60.57 237 PHE D C 1
ATOM 5436 O O . PHE D 1 96 ? 13.566 28.879 22.839 1.00 70.56 237 PHE D O 1
ATOM 5444 N N . TRP D 1 97 ? 15.104 27.245 22.942 1.00 53.05 238 TRP D N 1
ATOM 5445 C CA . TRP D 1 97 ? 16.170 28.080 22.415 1.00 46.79 238 TRP D CA 1
ATOM 5446 C C . TRP D 1 97 ? 16.417 27.808 20.937 1.00 59.47 238 TRP D C 1
ATOM 5447 O O . TRP D 1 97 ? 16.828 26.712 20.555 1.00 79.45 238 TRP D O 1
ATOM 5458 N N . TYR D 1 98 ? 16.149 28.807 20.105 1.00 45.88 239 TYR D N 1
ATOM 5459 C CA . TYR D 1 98 ? 16.336 28.658 18.670 1.00 52.93 239 TYR D CA 1
ATOM 5460 C C . TYR D 1 98 ? 17.304 29.697 18.160 1.00 56.87 239 TYR D C 1
ATOM 5461 O O . TYR D 1 98 ? 17.509 30.722 18.804 1.00 58.88 239 TYR D O 1
ATOM 5470 N N . ASP D 1 99 ? 17.891 29.421 17.000 1.00 49.16 240 ASP D N 1
ATOM 5471 C CA . ASP D 1 99 ? 18.653 30.415 16.267 1.00 50.11 240 ASP D CA 1
ATOM 5472 C C . ASP D 1 99 ? 17.725 31.292 15.449 1.00 64.21 240 ASP D C 1
ATOM 5473 O O . ASP D 1 99 ? 16.782 30.800 14.829 1.00 69.11 240 ASP D O 1
ATOM 5478 N N . ALA D 1 100 ? 17.996 32.593 15.446 1.00 61.54 241 ALA D N 1
ATOM 5479 C CA . ALA D 1 100 ? 17.160 33.542 14.716 1.00 66.34 241 ALA D CA 1
ATOM 5480 C C . ALA D 1 100 ? 17.988 34.692 14.164 1.00 69.35 241 ALA D C 1
ATOM 5481 O O . ALA D 1 100 ? 19.018 35.066 14.740 1.00 65.94 241 ALA D O 1
ATOM 5483 N N . GLU D 1 101 ? 17.548 35.226 13.028 1.00 69.67 242 GLU D N 1
ATOM 5484 C CA . GLU D 1 101 ? 18.121 36.450 12.510 1.00 60.32 242 GLU D CA 1
ATOM 5485 C C . GLU D 1 101 ? 17.175 37.550 12.907 1.00 55.31 242 GLU D C 1
ATOM 5486 O O . GLU D 1 101 ? 15.984 37.488 12.618 1.00 61.10 242 GLU D O 1
ATOM 5492 N N . ILE D 1 102 ? 17.710 38.545 13.596 1.00 55.44 243 ILE D N 1
ATOM 5493 C CA . ILE D 1 102 ? 16.927 39.694 14.020 1.00 60.47 243 ILE D CA 1
ATOM 5494 C C . ILE D 1 102 ? 16.518 40.542 12.814 1.00 62.25 243 ILE D C 1
ATOM 5495 O O . ILE D 1 102 ? 17.349 40.889 11.975 1.00 73.12 243 ILE D O 1
ATOM 5500 N N . SER D 1 103 ? 15.235 40.859 12.724 1.00 51.11 244 SER D N 1
ATOM 5501 C CA . SER D 1 103 ? 14.681 41.480 11.521 1.00 53.07 244 SER D CA 1
ATOM 5502 C C . SER D 1 103 ? 14.201 42.922 11.738 1.00 65.03 244 SER D C 1
ATOM 5503 O O . SER D 1 103 ? 14.179 43.731 10.811 1.00 58.10 244 SER D O 1
ATOM 5506 N N . ARG D 1 104 ? 13.797 43.245 12.957 1.00 58.80 245 ARG D N 1
ATOM 5507 C CA . ARG D 1 104 ? 13.253 44.567 13.212 1.00 59.45 245 ARG D CA 1
ATOM 5508 C C . ARG D 1 104 ? 13.216 44.885 14.702 1.00 70.44 245 ARG D C 1
ATOM 5509 O O . ARG D 1 104 ? 12.887 44.022 15.518 1.00 63.69 245 ARG D O 1
ATOM 5517 N N . LYS D 1 105 ? 13.558 46.123 15.051 1.00 60.79 246 LYS D N 1
ATOM 5518 C CA . LYS D 1 105 ? 13.396 46.598 16.423 1.00 59.50 246 LYS D CA 1
ATOM 5519 C C . LYS D 1 105 ? 12.595 47.884 16.430 1.00 71.91 246 LYS D C 1
ATOM 5520 O O . LYS D 1 105 ? 12.748 48.742 15.544 1.00 64.73 246 LYS D O 1
ATOM 5526 N N . ARG D 1 106 ? 11.750 48.017 17.445 1.00 50.81 247 ARG D N 1
ATOM 5527 C CA . ARG D 1 106 ? 10.916 49.195 17.583 1.00 58.78 247 ARG D CA 1
ATOM 5528 C C . ARG D 1 106 ? 10.824 49.508 19.060 1.00 62.60 247 ARG D C 1
ATOM 5529 O O . ARG D 1 106 ? 10.439 48.658 19.854 1.00 57.91 247 ARG D O 1
ATOM 5537 N N . GLU D 1 107 ? 11.205 50.717 19.439 1.00 47.42 248 GLU D N 1
ATOM 5538 C CA . GLU D 1 107 ? 11.140 51.093 20.836 1.00 49.95 248 GLU D CA 1
ATOM 5539 C C . GLU D 1 107 ? 10.206 52.267 20.973 1.00 61.82 248 GLU D C 1
ATOM 5540 O O . GLU D 1 107 ? 10.356 53.287 20.297 1.00 65.94 248 GLU D O 1
ATOM 5546 N N . THR D 1 108 ? 9.221 52.107 21.841 1.00 52.77 249 THR D N 1
ATOM 5547 C CA . THR D 1 108 ? 8.301 53.185 22.147 1.00 61.38 249 THR D CA 1
ATOM 5548 C C . THR D 1 108 ? 8.358 53.425 23.640 1.00 69.45 249 THR D C 1
ATOM 5549 O O . THR D 1 108 ? 9.208 52.859 24.340 1.00 71.64 249 THR D O 1
ATOM 5553 N N . ARG D 1 109 ? 7.442 54.255 24.128 1.00 74.88 250 ARG D N 1
ATOM 5554 C CA . ARG D 1 109 ? 7.432 54.638 25.534 1.00 84.26 250 ARG D CA 1
ATOM 5555 C C . ARG D 1 109 ? 7.016 53.461 26.413 1.00 78.11 250 ARG D C 1
ATOM 5556 O O . ARG D 1 109 ? 7.348 53.412 27.595 1.00 78.77 250 ARG D O 1
ATOM 5564 N N . THR D 1 110 ? 6.309 52.501 25.826 1.00 79.60 251 THR D N 1
ATOM 5565 C CA . THR D 1 110 ? 5.761 51.384 26.601 1.00 89.98 251 THR D CA 1
ATOM 5566 C C . THR D 1 110 ? 6.462 50.037 26.402 1.00 80.84 251 THR D C 1
ATOM 5567 O O . THR D 1 110 ? 6.454 49.203 27.299 1.00 65.61 251 THR D O 1
ATOM 5571 N N . ALA D 1 111 ? 7.062 49.819 25.236 1.00 75.96 252 ALA D N 1
ATOM 5572 C CA . ALA D 1 111 ? 7.607 48.503 24.930 1.00 64.58 252 ALA D CA 1
ATOM 5573 C C . ALA D 1 111 ? 8.892 48.531 24.115 1.00 75.33 252 ALA D C 1
ATOM 5574 O O . ALA D 1 111 ? 9.115 49.436 23.306 1.00 81.52 252 ALA D O 1
ATOM 5576 N N . ARG D 1 112 ? 9.733 47.527 24.341 1.00 65.86 253 ARG D N 1
ATOM 5577 C CA . ARG D 1 112 ? 10.836 47.234 23.441 1.00 58.80 253 ARG D CA 1
ATOM 5578 C C . ARG D 1 112 ? 10.428 46.042 22.590 1.00 67.83 253 ARG D C 1
ATOM 5579 O O . ARG D 1 112 ? 10.183 44.954 23.105 1.00 81.74 253 ARG D O 1
ATOM 5587 N N . GLU D 1 113 ? 10.333 46.254 21.287 1.00 61.99 254 GLU D N 1
ATOM 5588 C CA . GLU D 1 113 ? 9.771 45.245 20.405 1.00 61.15 254 GLU D CA 1
ATOM 5589 C C . GLU D 1 113 ? 10.849 44.598 19.548 1.00 63.19 254 GLU D C 1
ATOM 5590 O O . GLU D 1 113 ? 11.470 45.252 18.707 1.00 71.89 254 GLU D O 1
ATOM 5596 N N . LEU D 1 114 ? 11.061 43.305 19.770 1.00 64.44 255 LEU D N 1
ATOM 5597 C CA . LEU D 1 114 ? 12.080 42.558 19.048 1.00 52.63 255 LEU D CA 1
ATOM 5598 C C . LEU D 1 114 ? 11.412 41.594 18.095 1.00 56.96 255 LEU D C 1
ATOM 5599 O O . LEU D 1 114 ? 10.570 40.805 18.504 1.00 72.39 255 LEU D O 1
ATOM 5604 N N . TYR D 1 115 ? 11.780 41.669 16.820 1.00 61.29 256 TYR D N 1
ATOM 5605 C CA . TYR D 1 115 ? 11.253 40.751 15.811 1.00 56.20 256 TYR D CA 1
ATOM 5606 C C . TYR D 1 115 ? 12.397 40.041 15.114 1.00 61.13 256 TYR D C 1
ATOM 5607 O O . TYR D 1 115 ? 13.411 40.659 14.788 1.00 62.30 256 TYR D O 1
ATOM 5616 N N . ALA D 1 116 ? 12.236 38.741 14.892 1.00 60.52 257 ALA D N 1
ATOM 5617 C CA . ALA D 1 116 ? 13.283 37.963 14.251 1.00 55.16 257 ALA D CA 1
ATOM 5618 C C . ALA D 1 116 ? 12.710 36.774 13.510 1.00 68.02 257 ALA D C 1
ATOM 5619 O O . ALA D 1 116 ? 11.591 36.336 13.788 1.00 65.22 257 ALA D O 1
ATOM 5621 N N . ASN D 1 117 ? 13.494 36.255 12.569 1.00 57.76 258 ASN D N 1
ATOM 5622 C CA . ASN D 1 117 ? 13.157 35.032 11.851 1.00 59.06 258 ASN D CA 1
ATOM 5623 C C . ASN D 1 117 ? 13.701 33.811 12.566 1.00 72.50 258 ASN D C 1
ATOM 5624 O O . ASN D 1 117 ? 14.883 33.487 12.432 1.00 75.18 258 ASN D O 1
ATOM 5629 N N . VAL D 1 118 ? 12.837 33.134 13.316 1.00 64.93 259 VAL D N 1
ATOM 5630 C CA . VAL D 1 118 ? 13.232 31.958 14.077 1.00 63.21 259 VAL D CA 1
ATOM 5631 C C . VAL D 1 118 ? 13.448 30.750 13.174 1.00 61.63 259 VAL D C 1
ATOM 5632 O O . VAL D 1 118 ? 12.597 30.427 12.350 1.00 77.89 259 VAL D O 1
ATOM 5636 N N . VAL D 1 119 ? 14.584 30.081 13.331 1.00 52.36 260 VAL D N 1
ATOM 5637 C CA . VAL D 1 119 ? 14.877 28.897 12.531 1.00 55.46 260 VAL D CA 1
ATOM 5638 C C . VAL D 1 119 ? 14.487 27.606 13.240 1.00 65.39 260 VAL D C 1
ATOM 5639 O O . VAL D 1 119 ? 15.071 27.248 14.264 1.00 72.42 260 VAL D O 1
ATOM 5643 N N . LEU D 1 120 ? 13.511 26.903 12.679 1.00 74.26 261 LEU D N 1
ATOM 5644 C CA . LEU D 1 120 ? 12.999 25.673 13.268 1.00 72.59 261 LEU D CA 1
ATOM 5645 C C . LEU D 1 120 ? 13.643 24.420 12.668 1.00 79.23 261 LEU D C 1
ATOM 5646 O O . LEU D 1 120 ? 14.742 24.480 12.103 1.00 71.55 261 LEU D O 1
ATOM 5651 N N . GLY D 1 121 ? 12.944 23.294 12.795 1.00 87.19 262 GLY D N 1
ATOM 5652 C CA . GLY D 1 121 ? 13.441 22.007 12.330 1.00 102.63 262 GLY D CA 1
ATOM 5653 C C . GLY D 1 121 ? 13.841 21.977 10.865 1.00 115.69 262 GLY D C 1
ATOM 5654 O O . GLY D 1 121 ? 14.956 21.585 10.514 1.00 91.54 262 GLY D O 1
ATOM 5655 N N . ASP D 1 122 ? 12.920 22.379 9.999 1.00 116.32 263 ASP D N 1
ATOM 5656 C CA . ASP D 1 122 ? 13.199 22.419 8.570 1.00 132.47 263 ASP D CA 1
ATOM 5657 C C . ASP D 1 122 ? 13.049 23.836 8.007 1.00 138.10 263 ASP D C 1
ATOM 5658 O O . ASP D 1 122 ? 14.035 24.444 7.577 1.00 123.29 263 ASP D O 1
ATOM 5663 N N . ASP D 1 123 ? 11.824 24.361 8.024 1.00 122.50 264 ASP D N 1
ATOM 5664 C CA . ASP D 1 123 ? 11.554 25.702 7.515 1.00 119.36 264 ASP D CA 1
ATOM 5665 C C . ASP D 1 123 ? 11.888 26.777 8.552 1.00 110.48 264 ASP D C 1
ATOM 5666 O O . ASP D 1 123 ? 12.195 26.465 9.704 1.00 96.63 264 ASP D O 1
ATOM 5671 N N . SER D 1 124 ? 11.838 28.040 8.133 1.00 101.08 265 SER D N 1
ATOM 5672 C CA . SER D 1 124 ? 11.969 29.162 9.062 1.00 67.07 265 SER D CA 1
ATOM 5673 C C . SER D 1 124 ? 10.611 29.778 9.374 1.00 67.92 265 SER D C 1
ATOM 5674 O O . SER D 1 124 ? 9.607 29.453 8.745 1.00 87.26 265 SER D O 1
ATOM 5677 N N . LEU D 1 125 ? 10.590 30.679 10.345 1.00 71.18 266 LEU D N 1
ATOM 5678 C CA . LEU D 1 125 ? 9.339 31.226 10.849 1.00 75.66 266 LEU D CA 1
ATOM 5679 C C . LEU D 1 125 ? 9.420 32.747 10.914 1.00 74.46 266 LEU D C 1
ATOM 5680 O O . LEU D 1 125 ? 9.638 33.324 11.972 1.00 81.94 266 LEU D O 1
ATOM 5685 N N . ASN D 1 126 ? 9.235 33.395 9.774 1.00 71.74 267 ASN D N 1
ATOM 5686 C CA . ASN D 1 126 ? 9.518 34.823 9.650 1.00 64.65 267 ASN D CA 1
ATOM 5687 C C . ASN D 1 126 ? 8.690 35.771 10.509 1.00 77.47 267 ASN D C 1
ATOM 5688 O O . ASN D 1 126 ? 7.486 35.584 10.714 1.00 76.48 267 ASN D O 1
ATOM 5693 N N . ASP D 1 127 ? 9.378 36.786 11.017 1.00 75.95 268 ASP D N 1
ATOM 5694 C CA . ASP D 1 127 ? 8.766 37.913 11.721 1.00 66.60 268 ASP D CA 1
ATOM 5695 C C . ASP D 1 127 ? 8.171 37.621 13.111 1.00 69.46 268 ASP D C 1
ATOM 5696 O O . ASP D 1 127 ? 7.206 38.271 13.538 1.00 57.37 268 ASP D O 1
ATOM 5701 N N . CYS D 1 128 ? 8.767 36.672 13.828 1.00 63.03 269 CYS D N 1
ATOM 5702 C CA . CYS D 1 128 ? 8.282 36.330 15.157 1.00 57.47 269 CYS D CA 1
ATOM 5703 C C . CYS D 1 128 ? 8.532 37.461 16.120 1.00 58.70 269 CYS D C 1
ATOM 5704 O O . CYS D 1 128 ? 9.587 38.097 16.084 1.00 62.91 269 CYS D O 1
ATOM 5707 N N . ARG D 1 129 ? 7.558 37.701 16.988 1.00 63.31 270 ARG D N 1
ATOM 5708 C CA . ARG D 1 129 ? 7.697 38.719 18.027 1.00 64.71 270 ARG D CA 1
ATOM 5709 C C . ARG D 1 129 ? 8.330 38.123 19.282 1.00 59.88 270 ARG D C 1
ATOM 5710 O O . ARG D 1 129 ? 7.655 37.488 20.092 1.00 57.48 270 ARG D O 1
ATOM 5718 N N . ILE D 1 130 ? 9.635 38.334 19.420 1.00 52.31 271 ILE D N 1
ATOM 5719 C CA . ILE D 1 130 ? 10.410 37.797 20.529 1.00 56.05 271 ILE D CA 1
ATOM 5720 C C . ILE D 1 130 ? 10.101 38.482 21.860 1.00 56.15 271 ILE D C 1
ATOM 5721 O O . ILE D 1 130 ? 10.227 39.699 21.996 1.00 72.82 271 ILE D O 1
ATOM 5726 N N . ILE D 1 131 ? 9.715 37.692 22.850 1.00 53.83 272 ILE D N 1
ATOM 5727 C CA . ILE D 1 131 ? 9.259 38.257 24.112 1.00 66.64 272 ILE D CA 1
ATOM 5728 C C . ILE D 1 131 ? 10.381 38.504 25.121 1.00 68.81 272 ILE D C 1
ATOM 5729 O O . ILE D 1 131 ? 10.281 39.386 25.977 1.00 74.79 272 ILE D O 1
ATOM 5734 N N . PHE D 1 132 ? 11.454 37.735 25.020 1.00 55.37 273 PHE D N 1
ATOM 5735 C CA . PHE D 1 132 ? 12.501 37.800 26.024 1.00 55.97 273 PHE D CA 1
ATOM 5736 C C . PHE D 1 132 ? 13.748 38.516 25.515 1.00 70.02 273 PHE D C 1
ATOM 5737 O O . PHE D 1 132 ? 14.769 37.895 25.175 1.00 60.98 273 PHE D O 1
ATOM 5745 N N . VAL D 1 133 ? 13.635 39.843 25.505 1.00 60.79 274 VAL D N 1
ATOM 5746 C CA . VAL D 1 133 ? 14.587 40.740 24.873 1.00 53.80 274 VAL D CA 1
ATOM 5747 C C . VAL D 1 133 ? 15.870 40.867 25.679 1.00 57.09 274 VAL D C 1
ATOM 5748 O O . VAL D 1 133 ? 16.935 41.168 25.137 1.00 56.48 274 VAL D O 1
ATOM 5752 N N . ASP D 1 134 ? 15.769 40.605 26.973 1.00 55.19 275 ASP D N 1
ATOM 5753 C CA . ASP D 1 134 ? 16.932 40.665 27.846 1.00 59.36 275 ASP D CA 1
ATOM 5754 C C . ASP D 1 134 ? 17.607 39.306 28.036 1.00 63.02 275 ASP D C 1
ATOM 5755 O O . ASP D 1 134 ? 18.456 39.146 28.919 1.00 75.98 275 ASP D O 1
ATOM 5760 N N . GLU D 1 135 ? 17.235 38.338 27.200 1.00 60.65 276 GLU D N 1
ATOM 5761 C CA . GLU D 1 135 ? 17.830 37.004 27.256 1.00 57.83 276 GLU D CA 1
ATOM 5762 C C . GLU D 1 135 ? 18.272 36.517 25.888 1.00 54.02 276 GLU D C 1
ATOM 5763 O O . GLU D 1 135 ? 17.984 35.378 25.518 1.00 59.82 276 GLU D O 1
ATOM 5769 N N . VAL D 1 136 ? 18.951 37.376 25.133 1.00 42.13 277 VAL D N 1
ATOM 5770 C CA . VAL D 1 136 ? 19.432 36.983 23.806 1.00 42.64 277 VAL D CA 1
ATOM 5771 C C . VAL D 1 136 ? 20.904 36.595 23.883 1.00 49.70 277 VAL D C 1
ATOM 5772 O O . VAL D 1 136 ? 21.736 37.352 24.391 1.00 49.24 277 VAL D O 1
ATOM 5776 N N . PHE D 1 137 ? 21.222 35.402 23.391 1.00 50.16 278 PHE D N 1
ATOM 5777 C CA . PHE D 1 137 ? 22.584 34.895 23.513 1.00 47.66 278 PHE D CA 1
ATOM 5778 C C . PHE D 1 137 ? 23.358 35.089 22.232 1.00 42.67 278 PHE D C 1
ATOM 5779 O O . PHE D 1 137 ? 22.825 34.944 21.133 1.00 46.47 278 PHE D O 1
ATOM 5787 N N . LYS D 1 138 ? 24.625 35.436 22.387 1.00 41.84 279 LYS D N 1
ATOM 5788 C CA . LYS D 1 138 ? 25.553 35.407 21.279 1.00 39.39 279 LYS D CA 1
ATOM 5789 C C . LYS D 1 138 ? 25.824 33.949 21.031 1.00 56.51 279 LYS D C 1
ATOM 5790 O O . LYS D 1 138 ? 25.968 33.177 21.977 1.00 60.69 279 LYS D O 1
ATOM 5796 N N . ILE D 1 139 ? 25.880 33.563 19.765 1.00 59.46 280 ILE D N 1
ATOM 5797 C CA . ILE D 1 139 ? 26.257 32.206 19.420 1.00 47.00 280 ILE D CA 1
ATOM 5798 C C . ILE D 1 139 ? 27.768 32.110 19.406 1.00 47.65 280 ILE D C 1
ATOM 5799 O O . ILE D 1 139 ? 28.419 32.840 18.677 1.00 65.30 280 ILE D O 1
ATOM 5804 N N . GLU D 1 140 ? 28.334 31.233 20.223 1.00 54.17 281 GLU D N 1
ATOM 5805 C CA . GLU D 1 140 ? 29.787 31.112 20.265 1.00 64.09 281 GLU D CA 1
ATOM 5806 C C . GLU D 1 140 ? 30.269 30.674 18.903 1.00 58.42 281 GLU D C 1
ATOM 5807 O O . GLU D 1 140 ? 29.646 29.830 18.260 1.00 58.31 281 GLU D O 1
ATOM 5813 N N . ARG D 1 141 ? 31.374 31.261 18.466 1.00 73.86 282 ARG D N 1
ATOM 5814 C CA . ARG D 1 141 ? 31.973 30.899 17.193 1.00 79.65 282 ARG D CA 1
ATOM 5815 C C . ARG D 1 141 ? 33.095 29.881 17.413 1.00 84.17 282 ARG D C 1
ATOM 5816 O O . ARG D 1 141 ? 33.870 29.989 18.367 1.00 82.60 282 ARG D O 1
ATOM 5824 N N . PRO D 1 142 ? 33.173 28.874 16.536 1.00 73.53 283 PRO D N 1
ATOM 5825 C CA . PRO D 1 142 ? 34.230 27.855 16.554 1.00 74.49 283 PRO D CA 1
ATOM 5826 C C . PRO D 1 142 ? 35.629 28.451 16.555 1.00 69.95 283 PRO D C 1
ATOM 5827 O O . PRO D 1 142 ? 35.901 29.381 15.803 1.00 82.58 283 PRO D O 1
ATOM 5831 N N . GLY D 1 143 ? 36.510 27.910 17.386 1.00 74.41 284 GLY D N 1
ATOM 5832 C CA . GLY D 1 143 ? 37.886 28.371 17.432 1.00 85.08 284 GLY D CA 1
ATOM 5833 C C . GLY D 1 143 ? 38.058 29.575 18.331 1.00 94.69 284 GLY D C 1
ATOM 5834 O O . GLY D 1 143 ? 38.888 29.561 19.241 1.00 104.47 284 GLY D O 1
ATOM 5835 N N . GLU D 1 144 ? 37.276 30.619 18.064 1.00 86.70 285 GLU D N 1
ATOM 5836 C CA . GLU D 1 144 ? 37.247 31.797 18.920 1.00 101.08 285 GLU D CA 1
ATOM 5837 C C . GLU D 1 144 ? 36.631 31.412 20.268 1.00 104.61 285 GLU D C 1
ATOM 5838 O O . GLU D 1 144 ? 35.903 30.420 20.365 1.00 108.43 285 GLU D O 1
ATOM 5844 N N . GLY D 1 145 ? 36.926 32.185 21.309 1.00 100.20 286 GLY D N 1
ATOM 5845 C CA . GLY D 1 145 ? 36.333 31.956 22.616 1.00 94.85 286 GLY D CA 1
ATOM 5846 C C . GLY D 1 145 ? 36.859 30.721 23.314 1.00 92.14 286 GLY D C 1
ATOM 5847 O O . GLY D 1 145 ? 37.399 29.815 22.678 1.00 88.24 286 GLY D O 1
ATOM 5848 N N . SER D 1 146 ? 36.695 30.685 24.631 1.00 88.23 287 SER D N 1
ATOM 5849 C CA . SER D 1 146 ? 37.195 29.584 25.442 1.00 75.11 287 SER D CA 1
ATOM 5850 C C . SER D 1 146 ? 36.188 28.437 25.532 1.00 75.23 287 SER D C 1
ATOM 5851 O O . SER D 1 146 ? 35.004 28.599 25.245 1.00 68.20 287 SER D O 1
ATOM 5854 N N . PRO D 1 147 ? 36.663 27.257 25.931 1.00 72.23 288 PRO D N 1
ATOM 5855 C CA . PRO D 1 147 ? 35.733 26.153 26.145 1.00 62.92 288 PRO D CA 1
ATOM 5856 C C . PRO D 1 147 ? 35.183 26.249 27.558 1.00 67.58 288 PRO D C 1
ATOM 5857 O O . PRO D 1 147 ? 35.930 26.591 28.488 1.00 50.67 288 PRO D O 1
ATOM 5861 N N . MET D 1 148 ? 33.894 25.949 27.698 1.00 59.39 289 MET D N 1
ATOM 5862 C CA . MET D 1 148 ? 33.218 25.903 28.985 1.00 43.14 289 MET D CA 1
ATOM 5863 C C . MET D 1 148 ? 33.491 24.586 29.706 1.00 63.50 289 MET D C 1
ATOM 5864 O O . MET D 1 148 ? 32.972 23.533 29.321 1.00 57.50 289 MET D O 1
ATOM 5869 N N . VAL D 1 149 ? 34.282 24.639 30.767 1.00 59.24 290 VAL D N 1
ATOM 5870 C CA . VAL D 1 149 ? 34.606 23.417 31.488 1.00 54.62 290 VAL D CA 1
ATOM 5871 C C . VAL D 1 149 ? 34.077 23.405 32.920 1.00 52.57 290 VAL D C 1
ATOM 5872 O O . VAL D 1 149 ? 34.003 22.358 33.541 1.00 50.59 290 VAL D O 1
ATOM 5876 N N . ASP D 1 150 ? 33.731 24.577 33.438 1.00 54.49 291 ASP D N 1
ATOM 5877 C CA . ASP D 1 150 ? 33.177 24.695 34.776 1.00 47.25 291 ASP D CA 1
ATOM 5878 C C . ASP D 1 150 ? 31.655 24.755 34.689 1.00 49.40 291 ASP D C 1
ATOM 5879 O O . ASP D 1 150 ? 31.117 25.343 33.760 1.00 48.57 291 ASP D O 1
ATOM 5884 N N . ASN D 1 151 ? 30.965 24.122 35.638 1.00 51.16 292 ASN D N 1
ATOM 5885 C CA . ASN D 1 151 ? 29.505 24.017 35.579 1.00 40.85 292 ASN D CA 1
ATOM 5886 C C . ASN D 1 151 ? 28.822 25.407 35.542 1.00 48.28 292 ASN D C 1
ATOM 5887 O O . ASN D 1 151 ? 28.957 26.208 36.467 1.00 48.89 292 ASN D O 1
ATOM 5892 N N . PRO D 1 152 ? 28.094 25.704 34.462 1.00 42.51 293 PRO D N 1
ATOM 5893 C CA . PRO D 1 152 ? 27.501 27.029 34.248 1.00 41.50 293 PRO D CA 1
ATOM 5894 C C . PRO D 1 152 ? 26.111 27.193 34.834 1.00 50.24 293 PRO D C 1
ATOM 5895 O O . PRO D 1 152 ? 25.491 26.228 35.271 1.00 59.61 293 PRO D O 1
ATOM 5899 N N . MET D 1 153 ? 25.627 28.423 34.816 1.00 42.37 294 MET D N 1
ATOM 5900 C CA . MET D 1 153 ? 24.285 28.714 35.256 1.00 40.70 294 MET D CA 1
ATOM 5901 C C . MET D 1 153 ? 23.354 28.193 34.181 1.00 45.86 294 MET D C 1
ATOM 5902 O O . MET D 1 153 ? 23.770 27.974 33.051 1.00 46.59 294 MET D O 1
ATOM 5907 N N . ARG D 1 154 ? 22.086 28.007 34.524 1.00 46.88 295 ARG D N 1
ATOM 5908 C CA . ARG D 1 154 ? 21.148 27.395 33.603 1.00 54.30 295 ARG D CA 1
ATOM 5909 C C . ARG D 1 154 ? 20.314 28.457 32.932 1.00 56.13 295 ARG D C 1
ATOM 5910 O O . ARG D 1 154 ? 19.918 29.423 33.568 1.00 59.27 295 ARG D O 1
ATOM 5918 N N . ARG D 1 155 ? 20.050 28.282 31.645 1.00 54.52 296 ARG D N 1
ATOM 5919 C CA . ARG D 1 155 ? 19.027 29.084 30.973 1.00 43.93 296 ARG D CA 1
ATOM 5920 C C . ARG D 1 155 ? 17.664 28.647 31.475 1.00 51.24 296 ARG D C 1
ATOM 5921 O O . ARG D 1 155 ? 17.496 27.516 31.929 1.00 67.56 296 ARG D O 1
ATOM 5929 N N . LYS D 1 156 ? 16.683 29.531 31.384 1.00 48.54 297 LYS D N 1
ATOM 5930 C CA . LYS D 1 156 ? 15.325 29.169 31.760 1.00 60.89 297 LYS D CA 1
ATOM 5931 C C . LYS D 1 156 ? 14.561 28.717 30.521 1.00 64.93 297 LYS D C 1
ATOM 5932 O O . LYS D 1 156 ? 14.495 29.445 29.532 1.00 67.09 297 LYS D O 1
ATOM 5938 N N . SER D 1 157 ? 13.996 27.515 30.566 1.00 67.46 298 SER D N 1
ATOM 5939 C CA . SER D 1 157 ? 13.194 27.016 29.450 1.00 51.69 298 SER D CA 1
ATOM 5940 C C . SER D 1 157 ? 11.770 26.703 29.898 1.00 71.31 298 SER D C 1
ATOM 5941 O O . SER D 1 157 ? 11.521 26.415 31.072 1.00 89.41 298 SER D O 1
ATOM 5944 N N . GLY D 1 158 ? 10.833 26.764 28.959 1.00 77.47 299 GLY D N 1
ATOM 5945 C CA . GLY D 1 158 ? 9.426 26.789 29.311 1.00 69.94 299 GLY D CA 1
ATOM 5946 C C . GLY D 1 158 ? 8.688 25.486 29.105 1.00 111.84 299 GLY D C 1
ATOM 5947 O O . GLY D 1 158 ? 9.311 24.427 29.002 1.00 114.08 299 GLY D O 1
ATOM 5948 N N . PRO D 1 159 ? 7.345 25.571 29.028 1.00 133.71 300 PRO D N 1
ATOM 5949 C CA . PRO D 1 159 ? 6.374 24.501 28.762 1.00 126.62 300 PRO D CA 1
ATOM 5950 C C . PRO D 1 159 ? 6.868 23.447 27.760 1.00 132.83 300 PRO D C 1
ATOM 5951 O O . PRO D 1 159 ? 7.010 23.742 26.570 1.00 122.35 300 PRO D O 1
ATOM 5955 N N . SER D 1 160 ? 7.106 22.2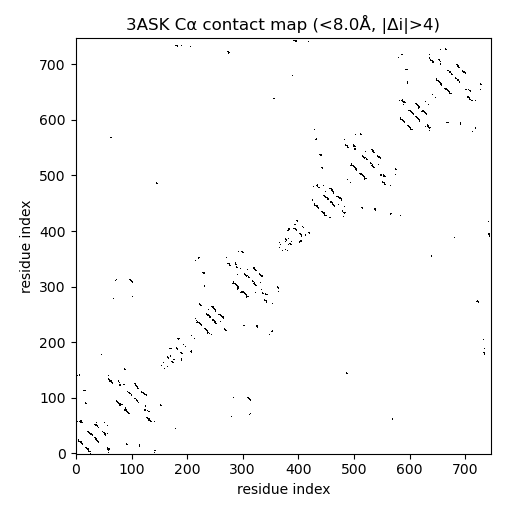29 28.247 1.00 138.49 301 SER D N 1
ATOM 5956 C CA . SER D 1 160 ? 7.616 21.134 27.416 1.00 144.19 301 SER D CA 1
ATOM 5957 C C . SER D 1 160 ? 6.576 20.627 26.414 1.00 119.39 301 SER D C 1
ATOM 5958 O O . SER D 1 160 ? 6.789 19.619 25.735 1.00 116.83 301 SER D O 1
ATOM 5961 N N . ALA E 2 1 ? 30.387 -28.080 69.247 1.00 64.86 1 ALA P N 1
ATOM 5962 C CA . ALA E 2 1 ? 31.834 -27.918 69.349 1.00 54.64 1 ALA P CA 1
ATOM 5963 C C . ALA E 2 1 ? 32.235 -26.851 68.363 1.00 67.38 1 ALA P C 1
ATOM 5964 O O . ALA E 2 1 ? 32.168 -27.058 67.150 1.00 65.62 1 ALA P O 1
ATOM 5966 N N . ARG E 2 2 ? 32.648 -25.701 68.877 1.00 60.76 2 ARG P N 1
ATOM 5967 C CA . ARG E 2 2 ? 32.744 -24.520 68.032 1.00 65.62 2 ARG P CA 1
ATOM 5968 C C . ARG E 2 2 ? 34.082 -24.385 67.289 1.00 85.88 2 ARG P C 1
ATOM 5969 O O . ARG E 2 2 ? 35.109 -24.057 67.894 1.00 83.75 2 ARG P O 1
ATOM 5977 N N . THR E 2 3 ? 34.058 -24.641 65.977 1.00 88.59 3 THR P N 1
ATOM 5978 C CA . THR E 2 3 ? 35.253 -24.513 65.134 1.00 91.15 3 THR P CA 1
ATOM 5979 C C . THR E 2 3 ? 35.411 -23.098 64.586 1.00 88.61 3 THR P C 1
ATOM 5980 O O . THR E 2 3 ? 34.430 -22.450 64.224 1.00 83.62 3 THR P O 1
ATOM 5984 N N . LYS E 2 4 ? 36.648 -22.620 64.511 1.00 98.92 4 LYS P N 1
ATOM 5985 C CA . LYS E 2 4 ? 36.903 -21.317 63.907 1.00 95.38 4 LYS P CA 1
ATOM 5986 C C . LYS E 2 4 ? 36.561 -21.334 62.416 1.00 82.75 4 LYS P C 1
ATOM 5987 O O . LYS E 2 4 ? 36.552 -20.293 61.773 1.00 87.86 4 LYS P O 1
ATOM 5993 N N . GLN E 2 5 ? 36.277 -22.509 61.863 1.00 65.53 5 GLN P N 1
ATOM 5994 C CA . GLN E 2 5 ? 35.654 -22.549 60.549 1.00 83.68 5 GLN P CA 1
ATOM 5995 C C . GLN E 2 5 ? 34.204 -22.130 60.683 1.00 78.61 5 GLN P C 1
ATOM 5996 O O . GLN E 2 5 ? 33.693 -21.354 59.883 1.00 89.74 5 GLN P O 1
ATOM 6002 N N . THR E 2 6 ? 33.541 -22.680 61.689 1.00 70.80 6 THR P N 1
ATOM 6003 C CA . THR E 2 6 ? 32.133 -22.409 61.920 1.00 70.69 6 THR P CA 1
ATOM 6004 C C . THR E 2 6 ? 31.913 -20.941 62.188 1.00 74.12 6 THR P C 1
ATOM 6005 O O . THR E 2 6 ? 31.175 -20.275 61.468 1.00 94.68 6 THR P O 1
ATOM 6009 N N . ALA E 2 7 ? 32.562 -20.435 63.229 1.00 66.62 7 ALA P N 1
ATOM 6010 C CA . ALA E 2 7 ? 32.316 -19.072 63.677 1.00 70.58 7 ALA P CA 1
ATOM 6011 C C . ALA E 2 7 ? 32.818 -18.008 62.698 1.00 78.15 7 ALA P C 1
ATOM 6012 O O . ALA E 2 7 ? 32.474 -16.835 62.829 1.00 72.39 7 ALA P O 1
ATOM 6014 N N . ARG E 2 8 ? 33.617 -18.419 61.715 1.00 76.67 8 ARG P N 1
ATOM 6015 C CA . ARG E 2 8 ? 34.157 -17.488 60.730 1.00 52.94 8 ARG P CA 1
ATOM 6016 C C . ARG E 2 8 ? 33.022 -16.702 60.074 1.00 68.65 8 ARG P C 1
ATOM 6017 O O . ARG E 2 8 ? 33.268 -15.796 59.282 1.00 90.99 8 ARG P O 1
ATOM 6037 N N . SER E 2 10 ? 30.137 -14.668 61.844 1.00 113.75 10 SER P N 1
ATOM 6038 C CA . SER E 2 10 ? 29.514 -14.059 63.034 1.00 112.49 10 SER P CA 1
ATOM 6039 C C . SER E 2 10 ? 28.036 -14.438 63.211 1.00 129.21 10 SER P C 1
ATOM 6040 O O . SER E 2 10 ? 27.698 -15.439 63.856 1.00 101.12 10 SER P O 1
ATOM 6043 N N . ALA F 2 1 ? 11.909 60.602 51.806 1.00 110.99 1 ALA Q N 1
ATOM 6044 C CA . ALA F 2 1 ? 11.061 59.458 52.147 1.00 123.45 1 ALA Q CA 1
ATOM 6045 C C . ALA F 2 1 ? 11.427 58.209 51.335 1.00 118.94 1 ALA Q C 1
ATOM 6046 O O . ALA F 2 1 ? 12.487 58.153 50.711 1.00 127.50 1 ALA Q O 1
ATOM 6048 N N . ARG F 2 2 ? 10.545 57.212 51.337 1.00 109.49 2 ARG Q N 1
ATOM 6049 C CA . ARG F 2 2 ? 10.812 55.947 50.649 1.00 122.89 2 ARG Q CA 1
ATOM 6050 C C . ARG F 2 2 ? 10.110 55.782 49.287 1.00 128.39 2 ARG Q C 1
ATOM 6051 O O . ARG F 2 2 ? 8.882 55.701 49.222 1.00 118.91 2 ARG Q O 1
ATOM 6059 N N . THR F 2 3 ? 10.891 55.710 48.208 1.00 100.80 3 THR Q N 1
ATOM 6060 C CA . THR F 2 3 ? 10.360 55.313 46.902 1.00 93.75 3 THR Q CA 1
ATOM 6061 C C . THR F 2 3 ? 10.872 53.907 46.586 1.00 104.36 3 THR Q C 1
ATOM 6062 O O . THR F 2 3 ? 11.896 53.491 47.130 1.00 111.34 3 THR Q O 1
ATOM 6066 N N . LYS F 2 4 ? 10.172 53.167 45.728 1.00 102.44 4 LYS Q N 1
ATOM 6067 C CA . LYS F 2 4 ? 10.595 51.797 45.414 1.00 106.87 4 LYS Q CA 1
ATOM 6068 C C . LYS F 2 4 ? 12.088 51.763 45.080 1.00 110.71 4 LYS Q C 1
ATOM 6069 O O . LYS F 2 4 ? 12.859 51.031 45.702 1.00 113.33 4 LYS Q O 1
ATOM 6075 N N . GLN F 2 5 ? 12.489 52.579 44.111 1.00 98.46 5 GLN Q N 1
ATOM 6076 C CA . GLN F 2 5 ? 13.881 52.645 43.678 1.00 100.20 5 GLN Q CA 1
ATOM 6077 C C . GLN F 2 5 ? 14.869 52.910 44.823 1.00 102.99 5 GLN Q C 1
ATOM 6078 O O . GLN F 2 5 ? 16.004 52.419 44.800 1.00 93.33 5 GLN Q O 1
ATOM 6084 N N . THR F 2 6 ? 14.438 53.681 45.819 1.00 94.31 6 THR Q N 1
ATOM 6085 C CA . THR F 2 6 ? 15.329 54.069 46.912 1.00 98.36 6 THR Q CA 1
ATOM 6086 C C . THR F 2 6 ? 15.483 52.932 47.913 1.00 93.38 6 THR Q C 1
ATOM 6087 O O . THR F 2 6 ? 16.410 52.930 48.730 1.00 89.25 6 THR Q O 1
ATOM 6091 N N . ALA F 2 7 ? 14.580 51.960 47.840 1.00 77.32 7 ALA Q N 1
ATOM 6092 C CA . ALA F 2 7 ? 14.635 50.821 48.752 1.00 96.60 7 ALA Q CA 1
ATOM 6093 C C . ALA F 2 7 ? 14.667 49.475 48.025 1.00 104.74 7 ALA Q C 1
ATOM 6094 O O . ALA F 2 7 ? 13.839 48.598 48.275 1.00 103.96 7 ALA Q O 1
ATOM 6096 N N . ARG F 2 8 ? 15.627 49.316 47.122 1.00 96.69 8 ARG Q N 1
ATOM 6097 C CA . ARG F 2 8 ? 15.844 48.026 46.486 1.00 86.85 8 ARG Q CA 1
ATOM 6098 C C . ARG F 2 8 ? 16.882 47.262 47.291 1.00 87.18 8 ARG Q C 1
ATOM 6099 O O . ARG F 2 8 ? 17.067 46.061 47.109 1.00 91.29 8 ARG Q O 1
#